Protein AF-A0ABD3D118-F1 (afdb_monomer_lite)

Radius of gyration: 95.93 Å; chains: 1; bounding box: 198×110×295 Å

Organism: NCBI:txid1961234

Structure (mmCIF, N/CA/C/O backbone):
data_AF-A0ABD3D118-F1
#
_entry.id   AF-A0ABD3D118-F1
#
loop_
_atom_site.group_PDB
_atom_site.id
_atom_site.type_symbol
_atom_site.label_atom_id
_atom_site.label_alt_id
_atom_site.label_comp_id
_atom_site.label_asym_id
_atom_site.label_entity_id
_atom_site.label_seq_id
_atom_site.pdbx_PDB_ins_code
_atom_site.Cartn_x
_atom_site.Cartn_y
_atom_site.Cartn_z
_atom_site.occupancy
_atom_site.B_iso_or_equiv
_atom_site.auth_seq_id
_atom_site.auth_comp_id
_atom_site.auth_asym_id
_atom_site.auth_atom_id
_atom_site.pdbx_PDB_model_num
ATOM 1 N N . MET A 1 1 ? 83.598 50.791 -125.933 1.00 36.94 1 MET A N 1
ATOM 2 C CA . MET A 1 1 ? 83.375 52.238 -126.166 1.00 36.94 1 MET A CA 1
ATOM 3 C C . MET A 1 1 ? 84.056 52.993 -125.031 1.00 36.94 1 MET A C 1
ATOM 5 O O . MET A 1 1 ? 83.890 52.559 -123.903 1.00 36.94 1 MET A O 1
ATOM 9 N N . LYS A 1 2 ? 84.825 54.063 -125.246 1.00 46.62 2 LYS A N 1
ATOM 10 C CA . LYS A 1 2 ? 85.173 54.746 -126.509 1.00 46.62 2 LYS A CA 1
ATOM 11 C C . LYS A 1 2 ? 86.675 54.617 -126.813 1.00 46.62 2 LYS A C 1
ATOM 13 O O . LYS A 1 2 ? 87.464 54.394 -125.906 1.00 46.62 2 LYS A O 1
ATOM 18 N N . GLY A 1 3 ? 87.015 54.760 -128.088 1.00 39.78 3 GLY A N 1
ATOM 19 C CA . GLY A 1 3 ? 88.364 54.714 -128.647 1.00 39.78 3 GLY A CA 1
ATOM 20 C C . GLY A 1 3 ? 88.217 54.699 -130.165 1.00 39.78 3 GLY A C 1
ATOM 21 O O . GLY A 1 3 ? 87.695 53.729 -130.709 1.00 39.78 3 GLY A O 1
ATOM 22 N N . LEU A 1 4 ? 88.548 55.814 -130.805 1.00 43.22 4 LEU A N 1
ATOM 23 C CA . LEU A 1 4 ? 88.497 56.064 -132.247 1.00 43.22 4 LEU A CA 1
ATOM 24 C C . LEU A 1 4 ? 89.684 56.972 -132.583 1.00 43.22 4 LEU A C 1
ATOM 26 O O . LEU A 1 4 ? 90.147 57.680 -131.690 1.00 43.22 4 LEU A O 1
ATOM 30 N N . GLU A 1 5 ? 90.106 56.949 -133.852 1.00 42.50 5 GLU A N 1
ATOM 31 C CA . GLU A 1 5 ? 91.293 57.646 -134.387 1.00 42.50 5 GLU A CA 1
ATOM 32 C C . GLU A 1 5 ? 92.629 57.061 -133.831 1.00 42.50 5 GLU A C 1
ATOM 34 O O . GLU A 1 5 ? 92.681 56.550 -132.715 1.00 42.50 5 GLU A O 1
ATOM 39 N N . ASN A 1 6 ? 93.740 56.999 -134.580 1.00 35.72 6 ASN A N 1
ATOM 40 C CA . ASN A 1 6 ? 93.997 57.488 -135.941 1.00 35.72 6 ASN A CA 1
ATOM 41 C C . ASN A 1 6 ? 95.096 56.665 -136.672 1.00 35.72 6 ASN A C 1
ATOM 43 O O . ASN A 1 6 ? 95.886 56.031 -135.986 1.00 35.72 6 ASN A O 1
ATOM 47 N N . GLU A 1 7 ? 95.148 56.756 -138.018 1.00 37.78 7 GLU A N 1
ATOM 48 C CA . GLU A 1 7 ? 96.338 56.694 -138.930 1.00 37.78 7 GLU A CA 1
ATOM 49 C C . GLU A 1 7 ? 97.411 55.557 -138.825 1.00 37.78 7 GLU A C 1
ATOM 51 O O . GLU A 1 7 ? 97.678 55.011 -137.767 1.00 37.78 7 GLU A O 1
ATOM 56 N N . SER A 1 8 ? 98.157 55.144 -139.870 1.00 36.19 8 SER A N 1
ATOM 57 C CA . SER A 1 8 ? 98.123 55.364 -141.339 1.00 36.19 8 SER A CA 1
ATOM 58 C C . SER A 1 8 ? 98.883 54.213 -142.078 1.00 36.19 8 SER A C 1
ATOM 60 O O . SER A 1 8 ? 98.931 53.099 -141.563 1.00 36.19 8 SER A O 1
ATOM 62 N N . GLY A 1 9 ? 99.406 54.425 -143.303 1.00 34.50 9 GLY A N 1
ATOM 63 C CA . GLY A 1 9 ? 100.074 53.405 -144.151 1.00 34.50 9 GLY A CA 1
ATOM 64 C C . GLY A 1 9 ? 101.493 52.984 -143.701 1.00 34.50 9 GLY A C 1
ATOM 65 O O . GLY A 1 9 ? 101.989 53.453 -142.687 1.00 34.50 9 GLY A O 1
ATOM 66 N N . GLU A 1 10 ? 102.222 52.102 -144.403 1.00 32.41 10 GLU A N 1
ATOM 67 C CA . GLU A 1 10 ? 102.103 51.656 -145.807 1.00 32.41 10 GLU A CA 1
ATOM 68 C C . GLU A 1 10 ? 102.579 50.189 -146.056 1.00 32.41 10 GLU A C 1
ATOM 70 O O . GLU A 1 10 ? 102.988 49.473 -145.150 1.00 32.41 10 GLU A O 1
ATOM 75 N N . SER A 1 11 ? 102.655 49.814 -147.347 1.00 36.66 11 SER A N 1
ATOM 76 C CA . SER A 1 11 ? 103.486 48.758 -147.967 1.00 36.66 11 SER A CA 1
ATOM 77 C C . SER A 1 11 ? 102.991 47.295 -148.061 1.00 36.66 11 SER A C 1
ATOM 79 O O . SER A 1 11 ? 103.170 46.464 -147.180 1.00 36.66 11 SER A O 1
ATOM 81 N N . LYS A 1 12 ? 102.629 46.948 -149.309 1.00 36.47 12 LYS A N 1
ATOM 82 C CA . LYS A 1 12 ? 103.132 45.774 -150.066 1.00 36.47 12 LYS A CA 1
ATOM 83 C C . LYS A 1 12 ? 102.596 44.368 -149.719 1.00 36.47 12 LYS A C 1
ATOM 85 O O . LYS A 1 12 ? 103.333 43.442 -149.410 1.00 36.47 12 LYS A O 1
ATOM 90 N N . SER A 1 13 ? 101.323 44.166 -150.059 1.00 44.31 13 SER A N 1
ATOM 91 C CA . SER A 1 13 ? 100.958 43.305 -151.209 1.00 44.31 13 SER A CA 1
ATOM 92 C C . SER A 1 13 ? 101.365 41.810 -151.237 1.00 44.31 13 SER A C 1
ATOM 94 O O . SER A 1 13 ? 101.379 41.237 -152.325 1.00 44.31 13 SER A O 1
ATOM 96 N N . HIS A 1 14 ? 101.648 41.138 -150.112 1.00 38.09 14 HIS A N 1
ATOM 97 C CA . HIS A 1 14 ? 101.844 39.670 -150.134 1.00 38.09 14 HIS A CA 1
ATOM 98 C C . HIS A 1 14 ? 101.331 38.873 -148.911 1.00 38.09 14 HIS A C 1
ATOM 100 O O . HIS A 1 14 ? 101.722 37.725 -148.730 1.00 38.09 14 HIS A O 1
ATOM 106 N N . MET A 1 15 ? 100.414 39.424 -148.099 1.00 49.09 15 MET A N 1
ATOM 107 C CA . MET A 1 15 ? 99.833 38.740 -146.919 1.00 49.09 15 MET A CA 1
ATOM 108 C C . MET A 1 15 ? 98.296 38.860 -146.848 1.00 49.09 15 MET A C 1
ATOM 110 O O . MET A 1 15 ? 97.772 39.626 -146.041 1.00 49.09 15 MET A O 1
ATOM 114 N N . TRP A 1 16 ? 97.559 38.139 -147.705 1.00 45.78 16 TRP A N 1
ATOM 115 C CA . TRP A 1 16 ? 96.080 38.218 -147.755 1.00 45.78 16 TRP A CA 1
ATOM 116 C C . TRP A 1 16 ? 95.314 36.882 -147.672 1.00 45.78 16 TRP A C 1
ATOM 118 O O . TRP A 1 16 ? 94.088 36.915 -147.627 1.00 45.78 16 TRP A O 1
ATOM 128 N N . MET A 1 17 ? 95.985 35.721 -147.585 1.00 44.22 17 MET A N 1
ATOM 129 C CA . MET A 1 17 ? 95.307 34.427 -147.344 1.00 44.22 17 MET A CA 1
ATOM 130 C C . MET A 1 17 ? 95.595 33.815 -145.964 1.00 44.22 17 MET A C 1
ATOM 132 O O . MET A 1 17 ? 94.669 33.326 -145.315 1.00 44.22 17 MET A O 1
ATOM 136 N N . ASP A 1 18 ? 96.822 33.901 -145.444 1.00 47.72 18 ASP A N 1
ATOM 137 C CA . ASP A 1 18 ? 97.145 33.314 -144.131 1.00 47.72 18 ASP A CA 1
ATOM 138 C C . ASP A 1 18 ? 96.456 34.035 -142.963 1.00 47.72 18 ASP A C 1
ATOM 140 O O . ASP A 1 18 ? 96.015 33.399 -142.005 1.00 47.72 18 ASP A O 1
ATOM 144 N N . THR A 1 19 ? 96.245 35.349 -143.082 1.00 49.75 19 THR A N 1
ATOM 145 C CA . THR A 1 19 ? 95.503 36.165 -142.108 1.00 49.75 19 THR A CA 1
ATOM 146 C C . THR A 1 19 ? 94.032 35.746 -142.002 1.00 49.75 19 THR A C 1
ATOM 148 O O . THR A 1 19 ? 93.475 35.719 -140.905 1.00 49.75 19 THR A O 1
ATOM 151 N N . GLN A 1 20 ? 93.403 35.353 -143.119 1.00 49.72 20 GLN A N 1
ATOM 152 C CA . GLN A 1 20 ? 92.047 34.793 -143.101 1.00 49.72 20 GLN A CA 1
ATOM 153 C C . GLN A 1 20 ? 92.030 33.384 -142.498 1.00 49.72 20 GLN A C 1
ATOM 155 O O . GLN A 1 20 ? 91.139 33.077 -141.709 1.00 49.72 20 GLN A O 1
ATOM 160 N N . ASN A 1 21 ? 93.029 32.544 -142.788 1.00 50.78 21 ASN A N 1
ATOM 161 C CA . ASN A 1 21 ? 93.118 31.207 -142.194 1.00 50.78 21 ASN A CA 1
ATOM 162 C C . ASN A 1 21 ? 93.379 31.233 -140.677 1.00 50.78 21 ASN A C 1
ATOM 164 O O . ASN A 1 21 ? 92.795 30.415 -139.965 1.00 50.78 21 ASN A O 1
ATOM 168 N N . MET A 1 22 ? 94.173 32.179 -140.154 1.00 54.22 22 MET A N 1
ATOM 169 C CA . MET A 1 22 ? 94.259 32.396 -138.702 1.00 54.22 22 MET A CA 1
ATOM 170 C C . MET A 1 22 ? 92.917 32.856 -138.133 1.00 54.22 22 MET A C 1
ATOM 172 O O . MET A 1 22 ? 92.401 32.201 -137.233 1.00 54.22 22 MET A O 1
ATOM 176 N N . SER A 1 23 ? 92.302 33.894 -138.711 1.00 56.47 23 SER A N 1
ATOM 177 C CA . SER A 1 23 ? 91.016 34.424 -138.237 1.00 56.47 23 SER A CA 1
ATOM 178 C C . SER A 1 23 ? 89.911 33.358 -138.215 1.00 56.47 23 SER A C 1
ATOM 180 O O . SER A 1 23 ? 89.186 33.241 -137.230 1.00 56.47 23 SER A O 1
ATOM 182 N N . ILE A 1 24 ? 89.823 32.503 -139.241 1.00 60.09 24 ILE A N 1
ATOM 183 C CA . ILE A 1 24 ? 88.881 31.373 -139.281 1.00 60.09 24 ILE A CA 1
ATOM 184 C C . ILE A 1 24 ? 89.218 30.327 -138.209 1.00 60.09 24 ILE A C 1
ATOM 186 O O . ILE A 1 24 ? 88.307 29.771 -137.599 1.00 60.09 24 ILE A O 1
ATOM 190 N N . LYS A 1 25 ? 90.499 30.049 -137.943 1.00 60.59 25 LYS A N 1
ATOM 191 C CA . LYS A 1 25 ? 90.926 29.081 -136.920 1.00 60.59 25 LYS A CA 1
ATOM 192 C C . LYS A 1 25 ? 90.675 29.599 -135.499 1.00 60.59 25 LYS A C 1
ATOM 194 O O . LYS A 1 25 ? 90.224 28.833 -134.654 1.00 60.59 25 LYS A O 1
ATOM 199 N N . GLU A 1 26 ? 90.871 30.890 -135.255 1.00 59.88 26 GLU A N 1
ATOM 200 C CA . GLU A 1 26 ? 90.545 31.571 -133.995 1.00 59.88 26 GLU A CA 1
ATOM 201 C C . GLU A 1 26 ? 89.031 31.702 -133.788 1.00 59.88 26 GLU A C 1
ATOM 203 O O . GLU A 1 26 ? 88.536 31.410 -132.700 1.00 59.88 26 GLU A O 1
ATOM 208 N N . LEU A 1 27 ? 88.261 32.029 -134.833 1.00 61.97 27 LEU A N 1
ATOM 209 C CA . LEU A 1 27 ? 86.794 31.989 -134.800 1.00 61.97 27 LEU A CA 1
ATOM 210 C C . LEU A 1 27 ? 86.276 30.573 -134.538 1.00 61.97 27 LEU A C 1
ATOM 212 O O . LEU A 1 27 ? 85.353 30.395 -133.752 1.00 61.97 27 LEU A O 1
ATOM 216 N N . LYS A 1 28 ? 86.883 29.545 -135.143 1.00 65.50 28 LYS A N 1
ATOM 217 C CA . LYS A 1 28 ? 86.492 28.143 -134.940 1.00 65.50 28 LYS A CA 1
ATOM 218 C C . LYS A 1 28 ? 86.866 27.633 -133.547 1.00 65.50 28 LYS A C 1
ATOM 220 O O . LYS A 1 28 ? 86.067 26.916 -132.950 1.00 65.50 28 LYS A O 1
ATOM 225 N N . ASN A 1 29 ? 88.015 28.043 -133.009 1.00 69.25 29 ASN A N 1
ATOM 226 C CA . ASN A 1 29 ? 88.405 27.764 -131.627 1.00 69.25 29 ASN A CA 1
ATOM 227 C C . ASN A 1 29 ? 87.496 28.493 -130.630 1.00 69.25 29 ASN A C 1
ATOM 229 O O . ASN A 1 29 ? 86.995 27.858 -129.717 1.00 69.25 29 ASN A O 1
ATOM 233 N N . THR A 1 30 ? 87.186 29.776 -130.833 1.00 67.69 30 THR A N 1
ATOM 234 C CA . THR A 1 30 ? 86.266 30.515 -129.946 1.00 67.69 30 THR A CA 1
ATOM 235 C C . THR A 1 30 ? 84.814 30.039 -130.059 1.00 67.69 30 THR A C 1
ATOM 237 O O . THR A 1 30 ? 84.099 30.056 -129.060 1.00 67.69 30 THR A O 1
ATOM 240 N N . LEU A 1 31 ? 84.374 29.521 -131.215 1.00 69.31 31 LEU A N 1
ATOM 241 C CA . LEU A 1 31 ? 83.113 28.775 -131.344 1.00 69.31 31 LEU A CA 1
ATOM 242 C C . LEU A 1 31 ? 83.154 27.428 -130.614 1.00 69.31 31 LEU A C 1
ATOM 244 O O . LEU A 1 31 ? 82.161 27.067 -129.988 1.00 69.31 31 LEU A O 1
ATOM 248 N N . LEU A 1 32 ? 84.276 26.702 -130.653 1.00 72.62 32 LEU A N 1
ATOM 249 C CA . LEU A 1 32 ? 84.467 25.456 -129.902 1.00 72.62 32 LEU A CA 1
ATOM 250 C C . LEU A 1 32 ? 84.520 25.696 -128.391 1.00 72.62 32 LEU A C 1
ATOM 252 O O . LEU A 1 32 ? 83.839 24.987 -127.660 1.00 72.62 32 LEU A O 1
ATOM 256 N N . ASP A 1 33 ? 85.233 26.719 -127.926 1.00 71.75 33 ASP A N 1
ATOM 257 C CA . ASP A 1 33 ? 85.269 27.135 -126.523 1.00 71.75 33 ASP A CA 1
ATOM 258 C C . ASP A 1 33 ? 83.908 27.664 -126.069 1.00 71.75 33 ASP A C 1
ATOM 260 O O . ASP A 1 33 ? 83.472 27.356 -124.965 1.00 71.75 33 ASP A O 1
ATOM 264 N N . SER A 1 34 ? 83.186 28.402 -126.918 1.00 73.38 34 SER A N 1
ATOM 265 C CA . SER A 1 34 ? 81.802 28.810 -126.654 1.00 73.38 34 SER A CA 1
ATOM 266 C C . SER A 1 34 ? 80.874 27.596 -126.558 1.00 73.38 34 SER A C 1
ATOM 268 O O . SER A 1 34 ? 80.099 27.493 -125.610 1.00 73.38 34 SER A O 1
ATOM 270 N N . ALA A 1 35 ? 80.986 26.622 -127.467 1.00 72.62 35 ALA A N 1
ATOM 271 C CA . ALA A 1 35 ? 80.204 25.387 -127.438 1.00 72.62 35 ALA A CA 1
ATOM 272 C C . ALA A 1 35 ? 80.542 24.510 -126.219 1.00 72.62 35 ALA A C 1
ATOM 274 O O . ALA A 1 35 ? 79.630 24.042 -125.543 1.00 72.62 35 ALA A O 1
ATOM 275 N N . LEU A 1 36 ? 81.824 24.344 -125.881 1.00 75.81 36 LEU A N 1
ATOM 276 C CA . LEU A 1 36 ? 82.288 23.639 -124.683 1.00 75.81 36 LEU A CA 1
ATOM 277 C C . LEU A 1 36 ? 81.836 24.348 -123.409 1.00 75.81 36 LEU A C 1
ATOM 279 O O . LEU A 1 36 ? 81.336 23.698 -122.498 1.00 75.81 36 LEU A O 1
ATOM 283 N N . LYS A 1 37 ? 81.942 25.677 -123.345 1.00 76.81 37 LYS A N 1
ATOM 284 C CA . LYS A 1 37 ? 81.469 26.485 -122.216 1.00 76.81 37 LYS A CA 1
ATOM 285 C C . LYS A 1 37 ? 79.951 26.408 -122.078 1.00 76.81 37 LYS A C 1
ATOM 287 O O . LYS A 1 37 ? 79.472 26.259 -120.961 1.00 76.81 37 LYS A O 1
ATOM 292 N N . ASN A 1 38 ? 79.203 26.419 -123.180 1.00 78.44 38 ASN A N 1
ATOM 293 C CA . ASN A 1 38 ? 77.751 26.229 -123.187 1.00 78.44 38 ASN A CA 1
ATOM 294 C C . ASN A 1 38 ? 77.344 24.798 -122.810 1.00 78.44 38 ASN A C 1
ATOM 296 O O . ASN A 1 38 ? 76.365 24.632 -122.093 1.00 78.44 38 ASN A O 1
ATOM 300 N N . GLU A 1 39 ? 78.095 23.770 -123.206 1.00 80.38 39 GLU A N 1
ATOM 301 C CA . GLU A 1 39 ? 77.841 22.375 -122.823 1.00 80.38 39 GLU A CA 1
ATOM 302 C C . GLU A 1 39 ? 78.237 22.094 -121.362 1.00 80.38 39 GLU A C 1
ATOM 304 O O . GLU A 1 39 ? 77.526 21.387 -120.650 1.00 80.38 39 GLU A O 1
ATOM 309 N N . VAL A 1 40 ? 79.315 22.706 -120.863 1.00 81.06 40 VAL A N 1
ATOM 310 C CA . VAL A 1 40 ? 79.682 22.704 -119.437 1.00 81.06 40 VAL A CA 1
ATOM 311 C C . VAL A 1 40 ? 78.646 23.470 -118.615 1.00 81.06 40 VAL A C 1
ATOM 313 O O . VAL A 1 40 ? 78.237 22.981 -117.565 1.00 81.06 40 VAL A O 1
ATOM 316 N N . LEU A 1 41 ? 78.162 24.623 -119.089 1.00 79.31 41 LEU A N 1
ATOM 317 C CA . LEU A 1 41 ? 77.060 25.355 -118.459 1.00 79.31 41 LEU A CA 1
ATOM 318 C C . LEU A 1 41 ? 75.760 24.545 -118.495 1.00 79.31 41 LEU A C 1
ATOM 320 O O . LEU A 1 41 ? 75.088 24.471 -117.476 1.00 79.31 41 LEU A O 1
ATOM 324 N N . ARG A 1 42 ? 75.429 23.877 -119.605 1.00 81.88 42 ARG A N 1
ATOM 325 C CA . ARG A 1 42 ? 74.254 23.001 -119.742 1.00 81.88 42 ARG A CA 1
ATOM 326 C C . ARG A 1 42 ? 74.331 21.811 -118.790 1.00 81.88 42 ARG A C 1
ATOM 328 O O . ARG A 1 42 ? 73.375 21.577 -118.058 1.00 81.88 42 ARG A O 1
ATOM 335 N N . LYS A 1 43 ? 75.462 21.101 -118.734 1.00 82.19 43 LYS A N 1
ATOM 336 C CA . LYS A 1 43 ? 75.701 20.008 -117.774 1.00 82.19 43 LYS A CA 1
ATOM 337 C C . LYS A 1 43 ? 75.643 20.500 -116.330 1.00 82.19 43 LYS A C 1
ATOM 339 O O . LYS A 1 43 ? 74.976 19.877 -115.513 1.00 82.19 43 LYS A O 1
ATOM 344 N N . ARG A 1 44 ? 76.262 21.645 -116.025 1.00 83.88 44 ARG A N 1
ATOM 345 C CA . ARG A 1 44 ? 76.190 22.281 -114.702 1.00 83.88 44 ARG A CA 1
ATOM 346 C C . ARG A 1 44 ? 74.762 22.693 -114.344 1.00 83.88 44 ARG A C 1
ATOM 348 O O . ARG A 1 44 ? 74.390 22.515 -113.195 1.00 83.88 44 ARG A O 1
ATOM 355 N N . ASN A 1 45 ? 73.972 23.176 -115.304 1.00 86.31 45 ASN A N 1
ATOM 356 C CA . ASN A 1 45 ? 72.579 23.580 -115.109 1.00 86.31 45 ASN A CA 1
ATOM 357 C C . ASN A 1 45 ? 71.654 22.369 -114.895 1.00 86.31 45 ASN A C 1
ATOM 359 O O . ASN A 1 45 ? 70.804 22.387 -114.015 1.00 86.31 45 ASN A O 1
ATOM 363 N N . VAL A 1 46 ? 71.859 21.277 -115.641 1.00 87.31 46 VAL A N 1
ATOM 364 C CA . VAL 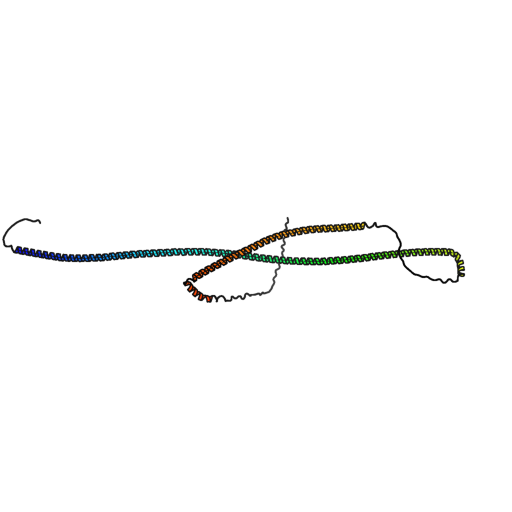A 1 46 ? 71.175 19.991 -115.403 1.00 87.31 46 VAL A CA 1
ATOM 365 C C . VAL A 1 46 ? 71.529 19.435 -114.021 1.00 87.31 46 VAL A C 1
ATOM 367 O O . VAL A 1 46 ? 70.645 18.987 -113.300 1.00 87.31 46 VAL A O 1
ATOM 370 N N . GLU A 1 47 ? 72.796 19.516 -113.616 1.00 88.94 47 GLU A N 1
ATOM 371 C CA . GLU A 1 47 ? 73.258 19.070 -112.298 1.00 88.94 47 GLU A CA 1
ATOM 372 C C . GLU A 1 47 ? 72.742 19.960 -111.151 1.00 88.94 47 GLU A C 1
ATOM 374 O O . GLU A 1 47 ? 72.369 19.444 -110.097 1.00 88.94 47 GLU A O 1
ATOM 379 N N . THR A 1 48 ? 72.647 21.284 -111.336 1.00 89.19 48 THR A N 1
ATOM 380 C CA . THR A 1 48 ? 71.989 22.162 -110.354 1.00 89.19 48 THR A CA 1
ATOM 381 C C . THR A 1 48 ? 70.489 21.925 -110.302 1.00 89.19 48 THR A C 1
ATOM 383 O O . THR A 1 48 ? 69.953 21.874 -109.203 1.00 89.19 48 THR A O 1
ATOM 386 N N . ASN A 1 49 ? 69.816 21.701 -111.433 1.00 88.81 49 ASN A N 1
ATOM 387 C CA . ASN A 1 49 ? 68.385 21.390 -111.451 1.00 88.81 49 ASN A CA 1
ATOM 388 C C . ASN A 1 49 ? 68.104 20.049 -110.763 1.00 88.81 49 ASN A C 1
ATOM 390 O O . ASN A 1 49 ? 67.243 19.990 -109.894 1.00 88.81 49 ASN A O 1
ATOM 394 N N . ARG A 1 50 ? 68.904 19.010 -111.036 1.00 90.75 50 ARG A N 1
ATOM 395 C CA . ARG A 1 50 ? 68.842 17.719 -110.331 1.00 90.75 50 ARG A CA 1
ATOM 396 C C . ARG A 1 50 ? 69.019 17.885 -108.818 1.00 90.75 50 ARG A C 1
ATOM 398 O O . ARG A 1 50 ? 68.292 17.264 -108.046 1.00 90.75 50 ARG A O 1
ATOM 405 N N . LYS A 1 51 ? 69.954 18.739 -108.388 1.00 92.69 51 LYS A N 1
ATOM 406 C CA . LYS A 1 51 ? 70.167 19.074 -106.969 1.00 92.69 51 LYS A CA 1
ATOM 407 C C . LYS A 1 51 ? 69.024 19.892 -106.370 1.00 92.69 51 LYS A C 1
ATOM 409 O O . LYS A 1 51 ? 68.670 19.646 -105.224 1.00 92.69 51 LYS A O 1
ATOM 414 N N . VAL A 1 52 ? 68.413 20.804 -107.124 1.00 92.88 52 VAL A N 1
ATOM 415 C CA . VAL A 1 52 ? 67.199 21.524 -106.709 1.00 92.88 52 VAL A CA 1
ATOM 416 C C . VAL A 1 52 ? 66.035 20.546 -106.553 1.00 92.88 52 VAL A C 1
ATOM 418 O O . VAL A 1 52 ? 65.424 20.529 -105.497 1.00 92.88 52 VAL A O 1
ATOM 421 N N . GLU A 1 53 ? 65.786 19.651 -107.512 1.00 92.75 53 GLU A N 1
ATOM 422 C CA . GLU A 1 53 ? 64.758 18.601 -107.413 1.00 92.75 53 GLU A CA 1
ATOM 423 C C . GLU A 1 53 ? 64.997 17.628 -106.247 1.00 92.75 53 GLU A C 1
ATOM 425 O O . GLU A 1 53 ? 64.049 17.113 -105.652 1.00 92.75 53 GLU A O 1
ATOM 430 N N . GLU A 1 54 ? 66.255 17.314 -105.929 1.00 94.12 54 GLU A N 1
ATOM 431 C CA . GLU A 1 54 ? 66.615 16.496 -104.767 1.00 94.12 54 GLU A CA 1
ATOM 432 C C . GLU A 1 54 ? 66.382 17.252 -103.449 1.00 94.12 54 GLU A C 1
ATOM 434 O O . GLU A 1 54 ? 65.817 16.689 -102.512 1.00 94.12 54 GLU A O 1
ATOM 439 N N . LEU A 1 55 ? 66.754 18.535 -103.384 1.00 93.81 55 LEU A N 1
ATOM 440 C CA . LEU A 1 55 ? 66.503 19.395 -102.226 1.00 93.81 55 LEU A CA 1
ATOM 441 C C . LEU A 1 55 ? 65.007 19.662 -102.027 1.00 93.81 55 LEU A C 1
ATOM 443 O O . LEU A 1 55 ? 64.540 19.561 -100.901 1.00 93.81 55 LEU A O 1
ATOM 447 N N . SER A 1 56 ? 64.231 19.908 -103.084 1.00 94.31 56 SER A N 1
ATOM 448 C CA . SER A 1 56 ? 62.771 20.053 -103.013 1.00 94.31 56 SER A CA 1
ATOM 449 C C . SER A 1 56 ? 62.094 18.778 -102.510 1.00 94.31 56 SER A C 1
ATOM 451 O O . SER A 1 56 ? 61.198 18.862 -101.676 1.00 94.31 56 SER A O 1
ATOM 453 N N . ARG A 1 57 ? 62.552 17.590 -102.936 1.00 94.69 57 ARG A N 1
ATOM 454 C CA . ARG A 1 57 ? 62.064 16.313 -102.384 1.00 94.69 57 ARG A CA 1
ATOM 455 C C . ARG A 1 57 ? 62.431 16.135 -100.911 1.00 94.69 57 ARG A C 1
ATOM 457 O O . ARG A 1 57 ? 61.585 15.697 -100.141 1.00 94.69 57 ARG A O 1
ATOM 464 N N . LYS A 1 58 ? 63.645 16.518 -100.502 1.00 95.62 58 LYS A N 1
ATOM 465 C CA . LYS A 1 58 ? 64.063 16.507 -99.087 1.00 95.62 58 LYS A CA 1
ATOM 466 C C . LYS A 1 58 ? 63.258 17.495 -98.238 1.00 95.62 58 LYS A C 1
ATOM 468 O O . LYS A 1 58 ? 62.835 17.130 -97.152 1.00 95.62 58 LYS A O 1
ATOM 473 N N . ILE A 1 59 ? 62.983 18.698 -98.744 1.00 94.81 59 ILE A N 1
ATOM 474 C CA . ILE A 1 59 ? 62.117 19.687 -98.082 1.00 94.81 59 ILE A CA 1
ATOM 475 C C . ILE A 1 59 ? 60.696 19.130 -97.931 1.00 94.81 59 ILE A C 1
ATOM 477 O O . ILE A 1 59 ? 60.168 19.155 -96.827 1.00 94.81 59 ILE A O 1
ATOM 481 N N . SER A 1 60 ? 60.111 18.552 -98.988 1.00 94.38 60 SER A N 1
ATOM 482 C CA . SER A 1 60 ? 58.779 17.926 -98.925 1.00 94.38 60 SER A CA 1
ATOM 483 C C . SER A 1 60 ? 58.721 16.790 -97.899 1.00 94.38 60 SER A C 1
ATOM 485 O O . SER A 1 60 ? 57.784 16.733 -97.108 1.00 94.38 60 SER A O 1
ATOM 487 N N . ALA A 1 61 ? 59.743 15.928 -97.858 1.00 94.75 61 ALA A N 1
ATOM 488 C CA . ALA A 1 61 ? 59.839 14.856 -96.869 1.00 94.75 61 ALA A CA 1
ATOM 489 C C . ALA A 1 61 ? 59.950 15.413 -95.439 1.00 94.75 61 ALA A C 1
ATOM 491 O O . ALA A 1 61 ? 59.182 15.012 -94.572 1.00 94.75 61 ALA A O 1
ATOM 492 N N . CYS A 1 62 ? 60.818 16.400 -95.195 1.00 94.75 62 CYS A N 1
ATOM 493 C CA . CYS A 1 62 ? 60.937 17.034 -93.880 1.00 94.75 62 CYS A CA 1
ATOM 494 C C . CYS A 1 62 ? 59.682 17.831 -93.476 1.00 94.75 62 CYS A C 1
ATOM 496 O O . CYS A 1 62 ? 59.396 17.965 -92.289 1.00 94.75 62 CYS A O 1
ATOM 498 N N . GLU A 1 63 ? 58.900 18.347 -94.428 1.00 95.75 63 GLU A N 1
ATOM 499 C CA . GLU A 1 63 ? 57.582 18.917 -94.145 1.00 95.75 63 GLU A CA 1
ATOM 500 C C . GLU A 1 63 ? 56.551 17.853 -93.746 1.00 95.75 63 GLU A C 1
ATOM 502 O O . GLU A 1 63 ? 55.706 18.126 -92.896 1.00 95.75 63 GLU A O 1
ATOM 507 N N . GLU A 1 64 ? 56.584 16.664 -94.349 1.00 95.38 64 GLU A N 1
ATOM 508 C CA . GLU A 1 64 ? 55.724 15.530 -93.984 1.00 95.38 64 GLU A CA 1
ATOM 509 C C . GLU A 1 64 ? 56.121 14.937 -92.624 1.00 95.38 64 GLU A C 1
ATOM 511 O O . GLU A 1 64 ? 55.257 14.758 -91.764 1.00 95.38 64 GLU A O 1
ATOM 516 N N . GLU A 1 65 ? 57.420 14.748 -92.374 1.00 95.12 65 GLU A N 1
ATOM 517 C CA . GLU A 1 65 ? 57.973 14.393 -91.060 1.00 95.12 65 GLU A CA 1
ATOM 518 C C . GLU A 1 65 ? 57.574 15.422 -89.996 1.00 95.12 65 GLU A C 1
ATOM 520 O O . GLU A 1 65 ? 57.126 15.044 -88.914 1.00 95.12 65 GLU A O 1
ATOM 525 N N . LYS A 1 66 ? 57.655 16.725 -90.309 1.00 96.25 66 LYS A N 1
ATOM 526 C CA . LYS A 1 66 ? 57.193 17.783 -89.403 1.00 96.25 66 LYS A CA 1
ATOM 527 C C . LYS A 1 66 ? 55.688 17.688 -89.141 1.00 96.25 66 LYS A C 1
ATOM 529 O O . LYS A 1 66 ? 55.294 17.719 -87.983 1.00 96.25 66 LYS A O 1
ATOM 534 N N . LYS A 1 67 ? 54.848 17.539 -90.174 1.00 95.81 67 LYS A N 1
ATOM 535 C CA . LYS A 1 67 ? 53.385 17.387 -90.016 1.00 95.81 67 LYS A CA 1
ATOM 536 C C . LYS A 1 67 ? 53.044 16.171 -89.142 1.00 95.81 67 LYS A C 1
ATOM 538 O O . LYS A 1 67 ? 52.143 16.254 -88.311 1.00 95.81 67 LYS A O 1
ATOM 543 N N . MET A 1 68 ? 53.790 15.070 -89.276 1.00 96.31 68 MET A N 1
ATOM 544 C CA . MET A 1 68 ? 53.656 13.895 -88.410 1.00 96.31 68 MET A CA 1
ATOM 545 C C . MET A 1 68 ? 54.120 14.174 -86.972 1.00 96.31 68 MET A C 1
ATOM 547 O O . MET A 1 68 ? 53.427 13.790 -86.033 1.00 96.31 68 MET A O 1
ATOM 551 N N . ALA A 1 69 ? 55.246 14.863 -86.778 1.00 95.81 69 ALA A N 1
ATOM 552 C CA . ALA A 1 69 ? 55.747 15.233 -85.455 1.00 95.81 69 ALA A CA 1
ATOM 553 C C . ALA A 1 69 ? 54.801 16.203 -84.722 1.00 95.81 69 ALA A C 1
ATOM 555 O O . ALA A 1 69 ? 54.489 15.973 -83.556 1.00 95.81 69 ALA A O 1
ATOM 556 N N . ASP A 1 70 ? 54.289 17.228 -85.409 1.00 95.62 70 ASP A N 1
ATOM 557 C CA . ASP A 1 70 ? 53.290 18.167 -84.883 1.00 95.62 70 ASP A CA 1
ATOM 558 C C . ASP A 1 70 ? 52.000 17.416 -84.476 1.00 95.62 70 ASP A C 1
ATOM 560 O O . ASP A 1 70 ? 51.474 17.637 -83.383 1.00 95.62 70 ASP A O 1
ATOM 564 N N . TRP A 1 71 ? 51.537 16.451 -85.285 1.00 97.69 71 TRP A N 1
ATOM 565 C CA . TRP A 1 71 ? 50.385 15.596 -84.954 1.00 97.69 71 TRP A CA 1
ATOM 566 C C . TRP A 1 71 ? 50.633 14.685 -83.738 1.00 97.69 71 TRP A C 1
ATOM 568 O O . TRP A 1 71 ? 49.773 14.588 -82.861 1.00 97.69 71 TRP A O 1
ATOM 578 N N . ILE A 1 72 ? 51.813 14.057 -83.636 1.00 96.38 72 ILE A N 1
ATOM 579 C CA . ILE A 1 72 ? 52.209 13.259 -82.460 1.00 96.38 72 ILE A CA 1
ATOM 580 C C . ILE A 1 72 ? 52.242 14.144 -81.208 1.00 96.38 72 ILE A C 1
ATOM 582 O O . ILE A 1 72 ? 51.743 13.745 -80.157 1.00 96.38 72 ILE A O 1
ATOM 586 N N . ILE A 1 73 ? 52.791 15.356 -81.315 1.00 96.75 73 ILE A N 1
ATOM 587 C CA . ILE A 1 73 ? 52.839 16.334 -80.225 1.00 96.75 73 ILE A CA 1
ATOM 588 C C . ILE A 1 73 ? 51.422 16.708 -79.764 1.00 96.75 73 ILE A C 1
ATOM 590 O O . ILE A 1 73 ? 51.183 16.775 -78.558 1.00 96.75 73 ILE A O 1
ATOM 594 N N . ASP A 1 74 ? 50.472 16.912 -80.677 1.00 96.69 74 ASP A N 1
ATOM 595 C CA . ASP A 1 74 ? 49.093 17.270 -80.326 1.00 96.69 74 ASP A CA 1
ATOM 596 C C . ASP A 1 74 ? 48.275 16.095 -79.757 1.00 96.69 74 ASP A C 1
ATOM 598 O O . ASP A 1 74 ? 47.529 16.292 -78.793 1.00 96.69 74 ASP A O 1
ATOM 602 N N . ASP A 1 75 ? 48.472 14.858 -80.229 1.00 96.44 75 ASP A N 1
ATOM 603 C CA . ASP A 1 75 ? 47.922 13.661 -79.569 1.00 96.44 75 ASP A CA 1
ATOM 604 C C . ASP A 1 75 ? 48.535 13.462 -78.169 1.00 96.44 75 ASP A C 1
ATOM 606 O O . ASP A 1 75 ? 47.813 13.221 -77.198 1.00 96.44 75 ASP A O 1
ATOM 610 N N . MET A 1 76 ? 49.848 13.664 -78.005 1.00 96.12 76 MET A N 1
ATOM 611 C CA . MET A 1 76 ? 50.502 13.626 -76.691 1.00 96.12 76 MET A CA 1
ATOM 612 C C . MET A 1 76 ? 49.972 14.713 -75.742 1.00 96.12 76 MET A C 1
ATOM 614 O O . MET A 1 76 ? 49.702 14.406 -74.578 1.00 96.12 76 MET A O 1
ATOM 618 N N . LYS A 1 77 ? 49.742 15.949 -76.217 1.00 96.06 77 LYS A N 1
ATOM 619 C CA . LYS A 1 77 ? 49.056 17.001 -75.440 1.00 96.06 77 LYS A CA 1
ATOM 620 C C . LYS A 1 77 ? 47.649 16.555 -75.043 1.00 96.06 77 LYS A C 1
ATOM 622 O O . LYS A 1 77 ? 47.297 16.646 -73.871 1.00 96.06 77 LYS A O 1
ATOM 627 N N . HIS A 1 78 ? 46.861 16.034 -75.984 1.00 96.00 78 HIS A N 1
ATOM 628 C CA . HIS A 1 78 ? 45.478 15.620 -75.745 1.00 96.00 78 HIS A CA 1
ATOM 629 C C . HIS A 1 78 ? 45.372 14.462 -74.735 1.00 96.00 78 HIS A C 1
ATOM 631 O O . HIS A 1 78 ? 44.522 14.492 -73.840 1.00 96.00 78 HIS A O 1
ATOM 637 N N . ARG A 1 79 ? 46.270 13.470 -74.814 1.00 95.62 79 ARG A N 1
ATOM 638 C CA . ARG A 1 79 ? 46.421 12.410 -73.801 1.00 95.62 79 ARG A CA 1
ATOM 639 C C . ARG A 1 79 ? 46.874 12.976 -72.455 1.00 95.62 79 ARG A C 1
ATOM 641 O O . ARG A 1 79 ? 46.337 12.576 -71.426 1.00 95.62 79 ARG A O 1
ATOM 648 N N . GLY A 1 80 ? 47.791 13.944 -72.456 1.00 96.06 80 GLY A N 1
ATOM 649 C CA . GLY A 1 80 ? 48.192 14.697 -71.267 1.00 96.06 80 GLY A CA 1
ATOM 650 C C . GLY A 1 80 ? 47.002 15.366 -70.573 1.00 96.06 80 GLY A C 1
ATOM 651 O O . GLY A 1 80 ? 46.775 15.126 -69.391 1.00 96.06 80 GLY A O 1
ATOM 652 N N . SER A 1 81 ? 46.183 16.120 -71.311 1.00 96.69 81 SER A N 1
ATOM 653 C CA . SER A 1 81 ? 44.965 16.755 -70.788 1.00 96.69 81 SER A CA 1
ATOM 654 C C . SER A 1 81 ? 43.951 15.740 -70.250 1.00 96.69 81 SER A C 1
ATOM 656 O O . SER A 1 81 ? 43.401 15.952 -69.173 1.00 96.69 81 SER A O 1
ATOM 658 N N . LYS A 1 82 ? 43.738 14.609 -70.942 1.00 97.00 82 LYS A N 1
ATOM 659 C CA . LYS A 1 82 ? 42.885 13.513 -70.442 1.00 97.00 82 LYS A CA 1
ATOM 660 C C . LYS A 1 82 ? 43.401 12.935 -69.123 1.00 97.00 82 LYS A C 1
ATOM 662 O O . LYS A 1 82 ? 42.613 12.731 -68.205 1.00 97.00 82 LYS A O 1
ATOM 667 N N . ASN A 1 83 ? 44.712 12.725 -69.003 1.00 96.81 83 ASN A N 1
ATOM 668 C CA . ASN A 1 83 ? 45.329 12.231 -67.773 1.00 96.81 83 ASN A CA 1
ATOM 669 C C . ASN A 1 83 ? 45.236 13.251 -66.625 1.00 96.81 83 ASN A C 1
ATOM 671 O O . ASN A 1 83 ? 45.035 12.849 -65.482 1.00 96.81 83 ASN A O 1
ATOM 675 N N . VAL A 1 84 ? 45.338 14.557 -66.906 1.00 96.75 84 VAL A N 1
ATOM 676 C CA . VAL A 1 84 ? 45.123 15.615 -65.900 1.00 96.75 84 VAL A CA 1
ATOM 677 C C . VAL A 1 84 ? 43.684 15.585 -65.382 1.00 96.75 84 VAL A C 1
ATOM 679 O O . VAL A 1 84 ? 43.499 15.478 -64.173 1.00 96.75 84 VAL A O 1
ATOM 682 N N . LEU A 1 85 ? 42.685 15.579 -66.273 1.00 96.94 85 LEU A N 1
ATOM 683 C CA . LEU A 1 85 ? 41.267 15.507 -65.892 1.00 96.94 85 LEU A CA 1
ATOM 684 C C . LEU A 1 85 ? 40.958 14.240 -65.078 1.00 96.94 85 LEU A C 1
ATOM 686 O O . LEU A 1 85 ? 40.349 14.325 -64.016 1.00 96.94 85 LEU A O 1
ATOM 690 N N . TYR A 1 86 ? 41.461 13.079 -65.507 1.00 97.25 86 TYR A N 1
ATOM 691 C CA . TYR A 1 86 ? 41.317 11.821 -64.767 1.00 97.25 86 TYR A CA 1
ATOM 692 C C . TYR A 1 86 ? 41.930 11.891 -63.356 1.00 97.25 86 TYR A C 1
ATOM 694 O O . TYR A 1 86 ? 41.318 11.449 -62.383 1.00 97.25 86 TYR A O 1
ATOM 702 N N . MET A 1 87 ? 43.113 12.498 -63.210 1.00 97.81 87 MET A N 1
ATOM 703 C CA . MET A 1 87 ? 43.739 12.704 -61.899 1.00 97.81 87 MET A CA 1
ATOM 704 C C . MET A 1 87 ? 43.000 13.739 -61.036 1.00 97.81 87 MET A C 1
ATOM 706 O O . MET A 1 87 ? 43.059 13.656 -59.810 1.00 97.81 87 MET A O 1
ATOM 710 N N . GLU A 1 88 ? 42.299 14.703 -61.631 1.00 97.31 88 GLU A N 1
ATOM 711 C CA . GLU A 1 88 ? 41.435 15.649 -60.914 1.00 97.31 88 GLU A CA 1
ATOM 712 C C . GLU A 1 88 ? 40.123 15.007 -60.455 1.00 97.31 88 GLU A C 1
ATOM 714 O O . GLU A 1 88 ? 39.721 15.213 -59.309 1.00 97.31 88 GLU A O 1
ATOM 719 N N . ASP A 1 89 ? 39.508 14.158 -61.278 1.00 97.75 89 ASP A N 1
ATOM 720 C CA . ASP A 1 89 ? 38.330 13.377 -60.896 1.00 97.75 89 ASP A CA 1
ATOM 721 C C . ASP A 1 89 ? 38.660 12.367 -59.782 1.00 97.75 89 ASP A C 1
ATOM 723 O O . ASP A 1 89 ? 37.922 12.287 -58.800 1.00 97.75 89 ASP A O 1
ATOM 727 N N . LEU A 1 90 ? 39.811 11.681 -59.844 1.00 97.69 90 LEU A N 1
ATOM 728 C CA . LEU A 1 90 ? 40.294 10.825 -58.747 1.00 97.69 90 LEU A CA 1
ATOM 729 C C . LEU A 1 90 ? 40.545 11.612 -57.448 1.00 97.69 90 LEU A C 1
ATOM 731 O O . LEU A 1 90 ? 40.220 11.131 -56.360 1.00 97.69 90 LEU A O 1
ATOM 735 N N . ARG A 1 91 ? 41.098 12.832 -57.530 1.00 98.00 91 ARG A N 1
ATOM 736 C CA . ARG A 1 91 ? 41.244 13.717 -56.356 1.00 98.00 91 ARG A CA 1
ATOM 737 C C . ARG A 1 91 ? 39.883 14.119 -55.790 1.00 98.00 91 ARG A C 1
ATOM 739 O O . ARG A 1 91 ? 39.734 14.127 -54.570 1.00 98.00 91 ARG A O 1
ATOM 746 N N . ARG A 1 92 ? 38.899 14.418 -56.649 1.00 97.62 92 ARG A N 1
ATOM 747 C CA . ARG A 1 92 ? 37.532 14.769 -56.234 1.00 97.62 92 ARG A CA 1
ATOM 748 C C . ARG A 1 92 ? 36.858 13.598 -55.520 1.00 97.62 92 ARG A C 1
ATOM 750 O O . ARG A 1 92 ? 36.424 13.772 -54.388 1.00 97.62 92 ARG A O 1
ATOM 757 N N . GLN A 1 93 ? 36.890 12.401 -56.107 1.00 97.00 93 GLN A N 1
ATOM 758 C CA . GLN A 1 93 ? 36.355 11.176 -55.497 1.00 97.00 93 GLN A CA 1
ATOM 759 C C . GLN A 1 93 ? 37.009 10.863 -54.143 1.00 97.00 93 GLN A C 1
ATOM 761 O O . GLN A 1 93 ? 36.317 10.534 -53.183 1.00 97.00 93 GLN A O 1
ATOM 766 N N . ASN A 1 94 ? 38.334 11.011 -54.024 1.00 97.94 94 ASN A N 1
ATOM 767 C CA . ASN A 1 94 ? 39.038 10.797 -52.757 1.00 97.94 94 ASN A CA 1
ATOM 768 C C . ASN A 1 94 ? 38.660 11.852 -51.693 1.00 97.94 94 ASN A C 1
ATOM 770 O O . ASN A 1 94 ? 38.496 11.524 -50.517 1.00 97.94 94 ASN A O 1
ATOM 774 N N . TRP A 1 95 ? 38.462 13.114 -52.091 1.00 98.25 95 TRP A N 1
ATOM 775 C CA . TRP A 1 95 ? 37.976 14.171 -51.197 1.00 98.25 95 TRP A CA 1
ATOM 776 C C . TRP A 1 95 ? 36.524 13.933 -50.748 1.00 98.25 95 TRP A C 1
ATOM 778 O O . TRP A 1 95 ? 36.225 14.060 -49.561 1.00 98.25 95 TRP A O 1
ATOM 788 N N . GLU A 1 96 ? 35.642 13.517 -51.658 1.00 97.88 96 GLU A N 1
ATOM 789 C CA . GLU A 1 96 ? 34.249 13.150 -51.368 1.00 97.88 96 GLU A CA 1
ATOM 790 C C . GLU A 1 96 ? 34.169 11.938 -50.425 1.00 97.88 96 GLU A C 1
ATOM 792 O O . GLU A 1 96 ? 33.452 11.982 -49.423 1.00 97.88 96 GLU A O 1
ATOM 797 N N . ALA A 1 97 ? 34.971 10.895 -50.666 1.00 97.00 97 ALA A N 1
ATOM 798 C CA . ALA A 1 97 ? 35.082 9.734 -49.782 1.00 97.00 97 ALA A CA 1
ATOM 799 C C . ALA A 1 97 ? 35.632 10.110 -48.394 1.00 97.00 97 ALA A C 1
ATOM 801 O O . ALA A 1 97 ? 35.068 9.714 -47.373 1.00 97.00 97 ALA A O 1
ATOM 802 N N . SER A 1 98 ? 36.685 10.934 -48.339 1.00 97.75 98 SER A N 1
ATOM 803 C CA . SER A 1 98 ? 37.259 11.442 -47.083 1.00 97.75 98 SER A CA 1
ATOM 804 C C . SER A 1 98 ? 36.242 12.256 -46.279 1.00 97.75 98 SER A C 1
ATOM 806 O O . SER A 1 98 ? 36.129 12.090 -45.064 1.00 97.75 98 SER A O 1
ATOM 808 N N . ARG A 1 99 ? 35.452 13.097 -46.957 1.00 97.56 99 ARG A N 1
ATOM 809 C CA . ARG A 1 99 ? 34.352 13.855 -46.355 1.00 97.56 99 ARG A CA 1
ATOM 810 C C . ARG A 1 99 ? 33.239 12.940 -45.843 1.00 97.56 99 ARG A C 1
ATOM 812 O O . ARG A 1 99 ? 32.771 13.137 -44.727 1.00 97.56 99 ARG A O 1
ATOM 819 N N . SER A 1 100 ? 32.842 11.933 -46.618 1.00 97.50 100 SER A N 1
ATOM 820 C CA . SER A 1 100 ? 31.812 10.964 -46.223 1.00 97.50 100 SER A CA 1
ATOM 821 C C . SER A 1 100 ? 32.220 10.173 -44.972 1.00 97.50 100 SER A C 1
ATOM 823 O O . SER A 1 100 ? 31.430 10.043 -44.037 1.00 97.50 100 SER A O 1
ATOM 825 N N . LEU A 1 101 ? 33.483 9.734 -44.893 1.00 97.88 101 LEU A N 1
ATOM 826 C CA . LEU A 1 101 ? 34.048 9.074 -43.709 1.00 97.88 101 LEU A CA 1
ATOM 827 C C . LEU A 1 101 ? 34.068 9.988 -42.475 1.00 97.88 101 LEU A C 1
ATOM 829 O O . LEU A 1 101 ? 33.794 9.532 -41.366 1.00 97.88 101 LEU A O 1
ATOM 833 N N . GLU A 1 102 ? 34.365 11.274 -42.649 1.00 98.12 102 GLU A N 1
ATOM 834 C CA . GLU A 1 102 ? 34.344 12.266 -41.569 1.00 98.12 102 GLU A CA 1
ATOM 835 C C . GLU A 1 102 ? 32.912 12.574 -41.088 1.00 98.12 102 GLU A C 1
ATOM 837 O O . GLU A 1 102 ? 32.650 12.621 -39.885 1.00 98.12 102 GLU A O 1
ATOM 842 N N . GLU A 1 103 ? 31.946 12.694 -42.001 1.00 97.31 103 GLU A N 1
ATOM 843 C CA . GLU A 1 103 ? 30.526 12.819 -41.651 1.00 97.31 103 GLU A CA 1
ATOM 844 C C . GLU A 1 103 ? 29.997 11.549 -40.950 1.00 97.31 103 GLU A C 1
ATOM 846 O O . GLU A 1 103 ? 29.219 11.653 -39.999 1.00 97.31 103 GLU A O 1
ATOM 851 N N . PHE A 1 104 ? 30.461 10.356 -41.339 1.00 97.75 104 PHE A N 1
ATOM 852 C CA . PHE A 1 104 ? 30.137 9.089 -40.673 1.00 97.75 104 PHE A CA 1
ATOM 853 C C . PHE A 1 104 ? 30.729 8.997 -39.255 1.00 97.75 104 PHE A C 1
ATOM 855 O O . PHE A 1 104 ? 30.010 8.652 -38.316 1.00 97.75 104 PHE A O 1
ATOM 862 N N . ARG A 1 105 ? 31.995 9.396 -39.059 1.00 98.19 105 ARG A N 1
ATOM 863 C CA . ARG A 1 105 ? 32.632 9.482 -37.728 1.00 98.19 105 ARG A CA 1
ATOM 864 C C . ARG A 1 105 ? 31.856 10.381 -36.768 1.00 98.19 105 ARG A C 1
ATOM 866 O O . ARG A 1 105 ? 31.655 10.008 -35.615 1.00 98.19 105 ARG A O 1
ATOM 873 N N . ARG A 1 106 ? 31.362 11.530 -37.241 1.00 97.56 106 ARG A N 1
ATOM 874 C CA . ARG A 1 106 ? 30.536 12.446 -36.431 1.00 97.56 106 ARG A CA 1
ATOM 875 C C . ARG A 1 106 ? 29.198 11.828 -36.027 1.00 97.56 106 ARG A C 1
ATOM 877 O O . ARG A 1 106 ? 28.759 12.039 -34.899 1.00 97.56 106 ARG A O 1
ATOM 884 N N . ARG A 1 107 ? 28.571 11.032 -36.904 1.00 97.44 107 ARG A N 1
ATOM 885 C CA . ARG A 1 107 ? 27.344 10.281 -36.571 1.00 97.44 107 ARG A CA 1
ATOM 886 C C . ARG A 1 107 ? 27.608 9.220 -35.500 1.00 97.44 107 ARG A C 1
ATOM 888 O O . ARG A 1 107 ? 26.837 9.148 -34.549 1.00 97.44 107 ARG A O 1
ATOM 895 N N . ILE A 1 108 ? 28.711 8.469 -35.606 1.00 97.50 108 ILE A N 1
ATOM 896 C CA . ILE A 1 108 ? 29.138 7.516 -34.563 1.00 97.50 108 ILE A CA 1
ATOM 897 C C . ILE A 1 108 ? 29.349 8.240 -33.231 1.00 97.50 108 ILE A C 1
ATOM 899 O O . ILE A 1 108 ? 28.736 7.855 -32.241 1.00 97.50 108 ILE A O 1
ATOM 903 N N . TRP A 1 109 ? 30.136 9.322 -33.208 1.00 98.12 109 TRP A N 1
ATOM 904 C CA . TRP A 1 109 ? 30.403 10.078 -31.980 1.00 98.12 109 TRP A CA 1
ATOM 905 C C . TRP A 1 109 ? 29.112 10.598 -31.336 1.00 98.12 109 TRP A C 1
ATOM 907 O O . TRP A 1 109 ? 28.892 10.405 -30.143 1.00 98.12 109 TRP A O 1
ATOM 917 N N . SER A 1 110 ? 28.222 11.206 -32.129 1.00 97.38 110 SER A N 1
ATOM 918 C CA . SER A 1 110 ? 26.928 11.700 -31.644 1.00 97.38 110 SER A CA 1
ATOM 919 C C . SER A 1 110 ? 26.055 10.579 -31.071 1.00 97.38 110 SER A C 1
ATOM 921 O O . SER A 1 110 ? 25.401 10.782 -30.049 1.00 97.38 110 SER A O 1
ATOM 923 N N . SER A 1 111 ? 26.053 9.399 -31.701 1.00 96.56 111 SER A N 1
ATOM 924 C CA . SER A 1 111 ? 25.310 8.227 -31.228 1.00 96.56 111 SER A CA 1
ATOM 925 C C . SER A 1 111 ? 25.919 7.632 -29.955 1.00 96.56 111 SER A C 1
ATOM 927 O O . SER A 1 111 ? 25.180 7.250 -29.052 1.00 96.56 111 SER A O 1
ATOM 929 N N . GLU A 1 112 ? 27.248 7.564 -29.847 1.00 97.69 112 GLU A N 1
ATOM 930 C CA . GLU A 1 112 ? 27.935 7.144 -28.623 1.00 97.69 112 GLU A CA 1
ATOM 931 C C . GLU A 1 112 ? 27.655 8.094 -27.457 1.00 97.69 112 GLU A C 1
ATOM 933 O O . GLU A 1 112 ? 27.450 7.648 -26.329 1.00 97.69 112 GLU A O 1
ATOM 938 N N . GLU A 1 113 ? 27.671 9.404 -27.703 1.00 97.81 113 GLU A N 1
ATOM 939 C CA . GLU A 1 113 ? 27.421 10.400 -26.665 1.00 97.81 113 GLU A CA 1
ATOM 940 C C . GLU A 1 113 ? 25.957 10.368 -26.207 1.00 97.81 113 GLU A C 1
ATOM 942 O O . GLU A 1 113 ? 25.685 10.444 -25.010 1.00 97.81 113 GLU A O 1
ATOM 947 N N . GLU A 1 114 ? 25.008 10.161 -27.124 1.00 97.12 114 GLU A N 1
ATOM 948 C CA . GLU A 1 114 ? 23.608 9.925 -26.767 1.00 97.12 114 GLU A CA 1
ATOM 949 C C . GLU A 1 114 ? 23.424 8.627 -25.964 1.00 97.12 114 GLU A C 1
ATOM 951 O O . GLU A 1 114 ? 22.746 8.640 -24.936 1.00 97.12 114 GLU A O 1
ATOM 956 N N . MET A 1 115 ? 24.079 7.529 -26.355 1.00 95.81 115 MET A N 1
ATOM 957 C CA . MET A 1 115 ? 24.065 6.277 -25.586 1.00 95.81 115 MET A CA 1
ATOM 958 C C . MET A 1 115 ? 24.616 6.472 -24.166 1.00 95.81 115 MET A C 1
ATOM 960 O O . MET A 1 115 ? 23.983 6.030 -23.211 1.00 95.81 115 MET A O 1
ATOM 964 N N . LYS A 1 116 ? 25.723 7.210 -24.001 1.00 97.62 116 LYS A N 1
ATOM 965 C CA . LYS A 1 116 ? 26.314 7.539 -22.687 1.00 97.62 116 LYS A CA 1
ATOM 966 C C . LYS A 1 116 ? 25.388 8.419 -21.827 1.00 97.62 116 LYS A C 1
ATOM 968 O O . LYS A 1 116 ? 25.355 8.260 -20.604 1.00 97.62 116 LYS A O 1
ATOM 973 N N . ARG A 1 117 ? 24.593 9.312 -22.437 1.00 97.06 117 ARG A N 1
ATOM 974 C CA . ARG A 1 117 ? 23.542 10.082 -21.736 1.00 97.06 117 ARG A CA 1
ATOM 975 C C . ARG A 1 117 ? 22.405 9.167 -21.263 1.00 97.06 117 ARG A C 1
ATOM 977 O O . ARG A 1 117 ? 22.117 9.158 -20.068 1.00 97.06 117 ARG A O 1
ATOM 984 N N . ARG A 1 118 ? 21.849 8.334 -22.153 1.00 95.75 118 ARG A N 1
ATOM 985 C CA . ARG A 1 118 ? 20.788 7.357 -21.826 1.00 95.75 118 ARG A CA 1
ATOM 986 C C . ARG A 1 118 ? 21.236 6.360 -20.747 1.00 95.75 118 ARG A C 1
ATOM 988 O O . ARG A 1 118 ? 20.484 6.061 -19.826 1.00 95.75 118 ARG A O 1
ATOM 995 N N . GLU A 1 119 ? 22.480 5.885 -20.802 1.00 97.06 119 GLU A N 1
ATOM 996 C CA . GLU A 1 119 ? 23.082 5.037 -19.764 1.00 97.06 119 GLU A CA 1
ATOM 997 C C . GLU A 1 119 ? 23.158 5.766 -18.410 1.00 97.06 119 GLU A C 1
ATOM 999 O O . GLU A 1 119 ? 22.746 5.224 -17.383 1.00 97.06 119 GLU A O 1
ATOM 1004 N N . SER A 1 120 ? 23.598 7.028 -18.405 1.00 96.44 120 SER A N 1
ATOM 1005 C CA . SER A 1 120 ? 23.656 7.869 -17.199 1.00 96.44 120 SER A CA 1
ATOM 1006 C C . SER A 1 120 ? 22.270 8.152 -16.594 1.00 96.44 120 SER A C 1
ATOM 1008 O O . SER A 1 120 ? 22.136 8.282 -15.373 1.00 96.44 120 SER A O 1
ATOM 1010 N N . GLU A 1 121 ? 21.232 8.243 -17.425 1.00 96.56 121 GLU A N 1
ATOM 1011 C CA . GLU A 1 121 ? 19.830 8.389 -17.014 1.00 96.56 121 GLU A CA 1
ATOM 1012 C C . GLU A 1 121 ? 19.269 7.078 -16.449 1.00 96.56 121 GLU A C 1
ATOM 1014 O O . GLU A 1 121 ? 18.703 7.082 -15.355 1.00 96.56 121 GLU A O 1
ATOM 1019 N N . ASN A 1 122 ? 19.534 5.943 -17.100 1.00 96.88 122 ASN A N 1
ATOM 1020 C CA . ASN A 1 122 ? 19.179 4.612 -16.599 1.00 96.88 122 ASN A CA 1
ATOM 1021 C C . ASN A 1 122 ? 19.838 4.320 -15.238 1.00 96.88 122 ASN A C 1
ATOM 1023 O O . ASN A 1 122 ? 19.172 3.863 -14.309 1.00 96.88 122 ASN A O 1
ATOM 1027 N N . ILE A 1 123 ? 21.122 4.658 -15.067 1.00 97.38 123 ILE A N 1
ATOM 1028 C CA . ILE A 1 123 ? 21.838 4.540 -13.783 1.00 97.38 123 ILE A CA 1
ATOM 1029 C C . ILE A 1 123 ? 21.191 5.411 -12.692 1.00 97.38 123 ILE A C 1
ATOM 1031 O O . ILE A 1 123 ? 21.188 5.021 -11.521 1.00 97.38 123 ILE A O 1
ATOM 1035 N N . ARG A 1 124 ? 20.636 6.578 -13.045 1.00 97.06 124 ARG A N 1
ATOM 1036 C CA . ARG A 1 124 ? 19.901 7.448 -12.113 1.00 97.06 124 ARG A CA 1
ATOM 1037 C C . ARG A 1 124 ? 18.561 6.823 -11.723 1.00 97.06 124 ARG A C 1
ATOM 1039 O O . ARG A 1 124 ? 18.325 6.613 -10.538 1.00 97.06 124 ARG A O 1
ATOM 1046 N N . CYS A 1 125 ? 17.762 6.414 -12.708 1.00 97.12 125 CYS A N 1
ATOM 1047 C CA . CYS A 1 125 ? 16.481 5.734 -12.504 1.00 97.12 125 CYS A CA 1
ATOM 1048 C C . CYS A 1 125 ? 16.625 4.496 -11.598 1.00 97.12 125 CYS A C 1
ATOM 1050 O O . CYS A 1 125 ? 15.915 4.367 -10.604 1.00 97.12 125 CYS A O 1
ATOM 1052 N N . VAL A 1 126 ? 17.622 3.638 -11.849 1.00 97.19 126 VAL A N 1
ATOM 1053 C CA . VAL A 1 126 ? 17.901 2.453 -11.016 1.00 97.19 126 VAL A CA 1
ATOM 1054 C C . VAL A 1 126 ? 18.312 2.822 -9.582 1.00 97.19 126 VAL A C 1
ATOM 1056 O O . VAL A 1 126 ? 17.968 2.094 -8.649 1.00 97.19 126 VAL A O 1
ATOM 1059 N N . LYS A 1 127 ? 19.023 3.937 -9.361 1.00 97.50 127 LYS A N 1
ATOM 1060 C CA . LYS A 1 127 ? 19.338 4.422 -8.002 1.00 97.50 127 LYS A CA 1
ATOM 1061 C C . LYS A 1 127 ? 18.089 4.907 -7.268 1.00 97.50 127 LYS A C 1
ATOM 1063 O O . LYS A 1 127 ? 17.939 4.603 -6.087 1.00 97.50 127 LYS A O 1
ATOM 1068 N N . ASP A 1 128 ? 17.195 5.608 -7.955 1.00 96.38 128 ASP A N 1
ATOM 1069 C CA . ASP A 1 128 ? 15.986 6.165 -7.347 1.00 96.38 128 ASP A CA 1
ATOM 1070 C C . ASP A 1 128 ? 14.925 5.084 -7.074 1.00 96.38 128 ASP A C 1
ATOM 1072 O O . ASP A 1 128 ? 14.380 5.042 -5.973 1.00 96.38 128 ASP A O 1
ATOM 1076 N N . LEU A 1 129 ? 14.758 4.104 -7.970 1.00 96.44 129 LEU A N 1
ATOM 1077 C CA . LEU A 1 129 ? 13.953 2.897 -7.718 1.00 96.44 129 LEU A CA 1
ATOM 1078 C C . LEU A 1 129 ? 14.482 2.078 -6.525 1.00 96.44 129 LEU A C 1
ATOM 1080 O O . LEU A 1 129 ? 13.708 1.603 -5.693 1.00 96.44 129 LEU A O 1
ATOM 1084 N N . ARG A 1 130 ? 15.811 1.934 -6.388 1.00 97.00 130 ARG A N 1
ATOM 1085 C CA . ARG A 1 130 ? 16.425 1.281 -5.212 1.00 97.00 130 ARG A CA 1
ATOM 1086 C C . ARG A 1 130 ? 16.169 2.054 -3.916 1.00 97.00 130 ARG A C 1
ATOM 1088 O O . ARG A 1 130 ? 16.010 1.426 -2.872 1.00 97.00 130 ARG A O 1
ATOM 1095 N N . ARG A 1 131 ? 16.113 3.388 -3.980 1.00 97.44 131 ARG A N 1
ATOM 1096 C CA . ARG A 1 131 ? 15.789 4.259 -2.842 1.00 97.44 131 ARG A CA 1
ATOM 1097 C C . ARG A 1 131 ? 14.334 4.072 -2.401 1.00 97.44 131 ARG A C 1
ATOM 1099 O O . ARG A 1 131 ? 14.101 3.744 -1.244 1.00 97.44 131 ARG A O 1
ATOM 1106 N N . GLN A 1 132 ? 13.393 4.153 -3.341 1.00 94.88 132 GLN A N 1
ATOM 1107 C CA . GLN A 1 132 ? 11.962 3.930 -3.099 1.00 94.88 132 GLN A CA 1
ATOM 1108 C C . GLN A 1 132 ? 11.679 2.534 -2.526 1.00 94.88 132 GLN A C 1
ATOM 1110 O O . GLN A 1 132 ? 10.896 2.394 -1.592 1.00 94.88 132 GLN A O 1
ATOM 1115 N N . ASN A 1 133 ? 12.356 1.494 -3.024 1.00 96.12 133 ASN A N 1
ATOM 1116 C CA . ASN A 1 133 ? 12.226 0.135 -2.487 1.00 96.12 133 ASN A CA 1
ATOM 1117 C C . ASN A 1 133 ? 12.780 0.022 -1.047 1.00 96.12 133 ASN A C 1
ATOM 1119 O O . ASN A 1 133 ? 12.187 -0.641 -0.197 1.00 96.12 133 ASN A O 1
ATOM 1123 N N . LEU A 1 134 ? 13.881 0.715 -0.727 1.00 97.44 134 LEU A N 1
ATOM 1124 C CA . LEU A 1 134 ? 14.401 0.773 0.643 1.00 97.44 134 LEU A CA 1
ATOM 1125 C C . LEU A 1 134 ? 13.431 1.497 1.594 1.00 97.44 134 LEU A C 1
ATOM 1127 O O . LEU A 1 134 ? 13.193 1.002 2.695 1.00 97.44 134 LEU A O 1
ATOM 1131 N N . GLU A 1 135 ? 12.850 2.616 1.157 1.00 96.81 135 GLU A N 1
ATOM 1132 C CA . GLU A 1 135 ? 11.833 3.385 1.890 1.00 96.81 135 GLU A CA 1
ATOM 1133 C C . GLU A 1 135 ? 10.553 2.554 2.113 1.00 96.81 135 GLU A C 1
ATOM 1135 O O . GLU A 1 135 ? 10.083 2.418 3.241 1.00 96.81 135 GLU A O 1
ATOM 1140 N N . ALA A 1 136 ? 10.048 1.873 1.080 1.00 95.75 136 ALA A N 1
ATOM 1141 C CA . ALA A 1 136 ? 8.934 0.934 1.216 1.00 95.75 136 ALA A CA 1
ATOM 1142 C C . ALA A 1 136 ? 9.267 -0.223 2.181 1.00 95.75 136 ALA A C 1
ATOM 1144 O O . ALA A 1 136 ? 8.437 -0.609 3.006 1.00 95.75 136 ALA A O 1
ATOM 1145 N N . SER A 1 137 ? 10.498 -0.752 2.143 1.00 97.06 137 SER A N 1
ATOM 1146 C CA . SER A 1 137 ? 10.950 -1.809 3.057 1.00 97.06 137 SER A CA 1
ATOM 1147 C C . SER A 1 137 ? 11.013 -1.348 4.518 1.00 97.06 137 SER A C 1
ATOM 1149 O O . SER A 1 137 ? 10.716 -2.144 5.413 1.00 97.06 137 SER A O 1
ATOM 1151 N N . THR A 1 138 ? 11.383 -0.092 4.800 1.00 96.81 138 THR A N 1
ATOM 1152 C CA . THR A 1 138 ? 11.357 0.438 6.174 1.00 96.81 138 THR A CA 1
ATOM 1153 C C . THR A 1 138 ? 9.929 0.701 6.646 1.00 96.81 138 THR A C 1
ATOM 1155 O O . THR A 1 138 ? 9.602 0.286 7.759 1.00 96.81 138 THR A O 1
ATOM 1158 N N . SER A 1 139 ? 9.055 1.266 5.804 1.00 97.25 139 SER A N 1
ATOM 1159 C CA . SER A 1 139 ? 7.629 1.438 6.124 1.00 97.25 139 SER A CA 1
ATOM 1160 C C . SER A 1 139 ? 6.921 0.105 6.391 1.00 97.25 139 SER A C 1
ATOM 1162 O O . SER A 1 139 ? 6.213 -0.014 7.388 1.00 97.25 139 SER A O 1
ATOM 1164 N N . LEU A 1 140 ? 7.161 -0.931 5.577 1.00 96.31 140 LEU A N 1
ATOM 1165 C CA . LEU A 1 140 ? 6.611 -2.273 5.810 1.00 96.31 140 LEU A CA 1
ATOM 1166 C C . LEU A 1 140 ? 7.087 -2.862 7.145 1.00 96.31 140 LEU A C 1
ATOM 1168 O O . LEU A 1 140 ? 6.272 -3.363 7.915 1.00 96.31 140 LEU A O 1
ATOM 1172 N N . LYS A 1 141 ? 8.382 -2.739 7.474 1.00 96.81 141 LYS A N 1
ATOM 1173 C CA . LYS A 1 141 ? 8.928 -3.188 8.770 1.00 96.81 141 LYS A CA 1
ATOM 1174 C C . LYS A 1 141 ? 8.338 -2.426 9.955 1.00 96.81 141 LYS A C 1
ATOM 1176 O O . LYS A 1 141 ? 8.204 -3.001 11.034 1.00 96.81 141 LYS A O 1
ATOM 1181 N N . GLU A 1 142 ? 7.992 -1.151 9.789 1.00 97.19 142 GLU A N 1
ATOM 1182 C CA . GLU A 1 142 ? 7.298 -0.392 10.828 1.00 97.19 142 GLU A CA 1
ATOM 1183 C C . GLU A 1 142 ? 5.841 -0.847 10.987 1.00 97.19 142 GLU A C 1
ATOM 1185 O O . GLU A 1 142 ? 5.406 -1.107 12.108 1.00 97.19 142 GLU A O 1
ATOM 1190 N N . LEU A 1 143 ? 5.113 -1.035 9.882 1.00 96.38 143 LEU A N 1
ATOM 1191 C CA . LEU A 1 143 ? 3.745 -1.560 9.898 1.00 96.38 143 LEU A CA 1
ATOM 1192 C C . LEU A 1 143 ? 3.676 -2.952 10.542 1.00 96.38 143 LEU A C 1
ATOM 1194 O O . LEU A 1 143 ? 2.822 -3.172 11.395 1.00 96.38 143 LEU A O 1
ATOM 1198 N N . SER A 1 144 ? 4.616 -3.856 10.244 1.00 97.00 144 SER A N 1
ATOM 1199 C CA . SER A 1 144 ? 4.712 -5.166 10.910 1.00 97.00 144 SER A CA 1
ATOM 1200 C C . SER A 1 144 ? 4.888 -5.058 12.430 1.00 97.00 144 SER A C 1
ATOM 1202 O O . SER A 1 144 ? 4.270 -5.820 13.172 1.00 97.00 144 SER A O 1
ATOM 1204 N N . ARG A 1 145 ? 5.685 -4.095 12.920 1.00 97.06 145 ARG A N 1
ATOM 1205 C CA . ARG A 1 145 ? 5.830 -3.841 14.368 1.00 97.06 145 ARG A CA 1
ATOM 1206 C C . ARG A 1 145 ? 4.540 -3.301 14.981 1.00 97.06 145 ARG A C 1
ATOM 1208 O O . ARG A 1 145 ? 4.166 -3.744 16.060 1.00 97.06 145 ARG A O 1
ATOM 1215 N N . ARG A 1 146 ? 3.859 -2.371 14.298 1.00 95.94 146 ARG A N 1
ATOM 1216 C CA . ARG A 1 146 ? 2.572 -1.811 14.747 1.00 95.94 146 ARG A CA 1
ATOM 1217 C C . ARG A 1 146 ? 1.494 -2.900 14.832 1.00 95.94 146 ARG A C 1
ATOM 1219 O O . ARG A 1 146 ? 0.827 -2.994 15.852 1.00 95.94 146 ARG A O 1
ATOM 1226 N N . ILE A 1 147 ? 1.392 -3.768 13.821 1.00 96.88 147 ILE A N 1
ATOM 1227 C CA . ILE A 1 147 ? 0.472 -4.921 13.817 1.00 96.88 147 ILE A CA 1
ATOM 1228 C C . ILE A 1 147 ? 0.768 -5.848 15.004 1.00 96.88 147 ILE A C 1
ATOM 1230 O O . ILE A 1 147 ? -0.133 -6.133 15.787 1.00 96.88 147 ILE A O 1
ATOM 1234 N N . SER A 1 148 ? 2.031 -6.242 15.200 1.00 96.69 148 SER A N 1
ATOM 1235 C CA . SER A 1 148 ? 2.427 -7.101 16.325 1.00 96.69 148 SER A CA 1
ATOM 1236 C C . SER A 1 148 ? 2.143 -6.471 17.698 1.00 96.69 148 SER A C 1
ATOM 1238 O O . SER A 1 148 ? 1.786 -7.196 18.624 1.00 96.69 148 SER A O 1
ATOM 1240 N N . ALA A 1 149 ? 2.260 -5.145 17.840 1.00 95.69 149 ALA A N 1
ATOM 1241 C CA . ALA A 1 149 ? 1.887 -4.447 19.069 1.00 95.69 149 ALA A CA 1
ATOM 1242 C C . ALA A 1 149 ? 0.367 -4.505 19.311 1.00 95.69 149 ALA A C 1
ATOM 1244 O O . ALA A 1 149 ? -0.060 -4.922 20.385 1.00 95.69 149 ALA A O 1
ATOM 1245 N N . CYS A 1 150 ? -0.446 -4.191 18.297 1.00 95.38 150 CYS A N 1
ATOM 1246 C CA . CYS A 1 150 ? -1.906 -4.255 18.396 1.00 95.38 150 CYS A CA 1
ATOM 1247 C C . CYS A 1 150 ? -2.434 -5.686 18.623 1.00 95.38 150 CYS A C 1
ATOM 1249 O O . CYS A 1 150 ? -3.464 -5.871 19.270 1.00 95.38 150 CYS A O 1
ATOM 1251 N N . GLU A 1 151 ? -1.731 -6.718 18.146 1.00 96.81 151 GLU A N 1
ATOM 1252 C CA . GLU A 1 151 ? -2.040 -8.115 18.475 1.00 96.81 151 GLU A CA 1
ATOM 1253 C C . GLU A 1 151 ? -1.807 -8.439 19.959 1.00 96.81 151 GLU A C 1
ATOM 1255 O O . GLU A 1 151 ? -2.616 -9.152 20.555 1.00 96.81 151 GLU A O 1
ATOM 1260 N N . GLU A 1 152 ? -0.745 -7.919 20.582 1.00 97.06 152 GLU A N 1
ATOM 1261 C CA . GLU A 1 152 ? -0.520 -8.078 22.026 1.00 97.06 152 GLU A CA 1
ATOM 1262 C C . GLU A 1 152 ? -1.492 -7.233 22.863 1.00 97.06 152 GLU A C 1
ATOM 1264 O O . GLU A 1 152 ? -2.018 -7.726 23.864 1.00 97.06 152 GLU A O 1
ATOM 1269 N N . GLU A 1 153 ? -1.815 -6.010 22.433 1.00 95.12 153 GLU A N 1
ATOM 1270 C CA . GLU A 1 153 ? -2.870 -5.186 23.043 1.00 95.12 153 GLU A CA 1
ATOM 1271 C C . GLU A 1 153 ? -4.224 -5.906 23.008 1.00 95.12 153 GLU A C 1
ATOM 1273 O O . GLU A 1 153 ? -4.911 -5.982 24.030 1.00 95.12 153 GLU A O 1
ATOM 1278 N N . LYS A 1 154 ? -4.574 -6.535 21.878 1.00 97.62 154 LYS A N 1
ATOM 1279 C CA . LYS A 1 154 ? -5.771 -7.376 21.776 1.00 97.62 154 LYS A CA 1
ATOM 1280 C C . LYS A 1 154 ? -5.708 -8.569 22.734 1.00 97.62 154 LYS A C 1
ATOM 1282 O O . LYS A 1 154 ? -6.649 -8.773 23.494 1.00 97.62 154 LYS A O 1
ATOM 1287 N N . LYS A 1 155 ? -4.596 -9.316 22.781 1.00 97.44 155 LYS A N 1
ATOM 1288 C CA . LYS A 1 155 ? -4.421 -10.433 23.736 1.00 97.44 155 LYS A CA 1
ATOM 1289 C C . LYS A 1 155 ? -4.519 -9.969 25.193 1.00 97.44 155 LYS A C 1
ATOM 1291 O O . LYS A 1 155 ? -4.892 -10.759 26.057 1.00 97.44 155 LYS A O 1
ATOM 1296 N N . MET A 1 156 ? -4.147 -8.728 25.511 1.00 96.38 156 MET A N 1
ATOM 1297 C CA . MET A 1 156 ? -4.356 -8.135 26.838 1.00 96.38 156 MET A CA 1
ATOM 1298 C C . MET A 1 156 ? -5.836 -7.809 27.084 1.00 96.38 156 MET A C 1
ATOM 1300 O O . MET A 1 156 ? -6.363 -8.183 28.130 1.00 96.38 156 MET A O 1
ATOM 1304 N N . ALA A 1 157 ? -6.526 -7.191 26.122 1.00 94.56 157 ALA A N 1
ATOM 1305 C CA . ALA A 1 157 ? -7.955 -6.883 26.216 1.00 94.56 157 ALA A CA 1
ATOM 1306 C C . ALA A 1 157 ? -8.829 -8.147 26.346 1.00 94.56 157 ALA A C 1
ATOM 1308 O O . ALA A 1 157 ? -9.691 -8.203 27.224 1.00 94.56 157 ALA A O 1
ATOM 1309 N N . ASP A 1 158 ? -8.559 -9.183 25.545 1.00 96.56 158 ASP A N 1
ATOM 1310 C CA . ASP A 1 158 ? -9.257 -10.475 25.593 1.00 96.56 158 ASP A CA 1
ATOM 1311 C C . ASP A 1 158 ? -9.096 -11.138 26.981 1.00 96.56 158 ASP A C 1
ATOM 1313 O O . ASP A 1 158 ? -10.077 -11.597 27.571 1.00 96.56 158 ASP A O 1
ATOM 1317 N N . ARG A 1 159 ? -7.883 -11.102 27.564 1.00 96.88 159 ARG A N 1
ATOM 1318 C CA . ARG A 1 159 ? -7.608 -11.595 28.932 1.00 96.88 159 ARG A CA 1
ATOM 1319 C C . ARG A 1 159 ? -8.356 -10.805 30.010 1.00 96.88 159 ARG A C 1
ATOM 1321 O O . ARG A 1 159 ? -8.930 -11.412 30.911 1.00 96.88 159 ARG A O 1
ATOM 1328 N N . VAL A 1 160 ? -8.391 -9.474 29.914 1.00 97.38 160 VAL A N 1
ATOM 1329 C CA . VAL A 1 160 ? -9.162 -8.624 30.844 1.00 97.38 160 VAL A CA 1
ATOM 1330 C C . VAL A 1 160 ? -10.663 -8.909 30.728 1.00 97.38 160 VAL A C 1
ATOM 1332 O O . VAL A 1 160 ? -11.356 -8.955 31.743 1.00 97.38 160 VAL A O 1
ATOM 1335 N N . GLN A 1 161 ? -11.178 -9.171 29.521 1.00 97.12 161 GLN A N 1
ATOM 1336 C CA . GLN A 1 161 ? -12.580 -9.547 29.333 1.00 97.12 161 GLN A CA 1
ATOM 1337 C C . GLN A 1 161 ? -12.901 -10.929 29.934 1.00 97.12 161 GLN A C 1
ATOM 1339 O O . GLN A 1 161 ? -13.979 -11.106 30.502 1.00 97.12 161 GLN A O 1
ATOM 1344 N N . GLU A 1 162 ? -11.991 -11.906 29.847 1.00 97.44 162 GLU A N 1
ATOM 1345 C CA . GLU A 1 162 ? -12.159 -13.207 30.513 1.00 97.44 162 GLU A CA 1
ATOM 1346 C C . GLU A 1 162 ? -12.121 -13.075 32.046 1.00 97.44 162 GLU A C 1
ATOM 1348 O O . GLU A 1 162 ? -12.922 -13.705 32.740 1.00 97.44 162 GLU A O 1
ATOM 1353 N N . GLU A 1 163 ? -11.249 -12.220 32.593 1.00 97.25 163 GLU A N 1
ATOM 1354 C CA . GLU A 1 163 ? -11.209 -11.950 34.035 1.00 97.25 163 GLU A CA 1
ATOM 1355 C C . GLU A 1 163 ? -12.491 -11.257 34.527 1.00 97.25 163 GLU A C 1
ATOM 1357 O O . GLU A 1 163 ? -13.048 -11.656 35.551 1.00 97.25 163 GLU A O 1
ATOM 1362 N N . MET A 1 164 ? -13.012 -10.278 33.778 1.00 95.31 164 MET A N 1
ATOM 1363 C CA . MET A 1 164 ? -14.302 -9.636 34.071 1.00 95.31 164 MET A CA 1
ATOM 1364 C C . MET A 1 164 ? -15.435 -10.670 34.120 1.00 95.31 164 MET A C 1
ATOM 1366 O O . MET A 1 164 ? -16.135 -10.751 35.127 1.00 95.31 164 MET A O 1
ATOM 1370 N N . LYS A 1 165 ? -15.543 -11.537 33.102 1.00 96.50 165 LYS A N 1
ATOM 1371 C CA . LYS A 1 165 ? -16.537 -12.627 33.052 1.00 96.50 165 LYS A CA 1
ATOM 1372 C C . LYS A 1 165 ? -16.392 -13.616 34.217 1.00 96.50 165 LYS A C 1
ATOM 1374 O O . LYS A 1 165 ? -17.397 -14.091 34.748 1.00 96.50 165 LYS A O 1
ATOM 1379 N N . ARG A 1 166 ? -15.161 -13.911 34.664 1.00 97.62 166 ARG A N 1
ATOM 1380 C CA . ARG A 1 166 ? -14.926 -14.699 35.891 1.00 97.62 166 ARG A CA 1
ATOM 1381 C C . ARG A 1 166 ? -15.520 -14.006 37.113 1.00 97.62 166 ARG A C 1
ATOM 1383 O O . ARG A 1 166 ? -16.338 -14.622 37.794 1.00 97.62 166 ARG A O 1
ATOM 1390 N N . ARG A 1 167 ? -15.177 -12.736 37.344 1.00 96.00 167 ARG A N 1
ATOM 1391 C CA . ARG A 1 167 ? -15.671 -11.949 38.487 1.00 96.00 167 ARG A CA 1
ATOM 1392 C C . ARG A 1 167 ? -17.194 -11.786 38.461 1.00 96.00 167 ARG A C 1
ATOM 1394 O O . ARG A 1 167 ? -17.834 -11.896 39.499 1.00 96.00 167 ARG A O 1
ATOM 1401 N N . GLU A 1 168 ? -17.796 -11.610 37.286 1.00 94.75 168 GLU A N 1
ATOM 1402 C CA . GLU A 1 168 ? -19.255 -11.628 37.104 1.00 94.75 168 GLU A CA 1
ATOM 1403 C C . GLU A 1 168 ? -19.857 -12.974 37.546 1.00 94.75 168 GLU A C 1
ATOM 1405 O O . GLU A 1 168 ? -20.797 -12.992 38.340 1.00 94.75 168 GLU A O 1
ATOM 1410 N N . SER A 1 169 ? -19.274 -14.107 37.135 1.00 96.38 169 SER A N 1
ATOM 1411 C CA . SER A 1 169 ? -19.722 -15.446 37.564 1.00 96.38 169 SER A CA 1
ATOM 1412 C C . SER A 1 169 ? -19.503 -15.735 39.059 1.00 96.38 169 SER A C 1
ATOM 1414 O O . SER A 1 169 ? -20.195 -16.569 39.645 1.00 96.38 169 SER A O 1
ATOM 1416 N N . GLU A 1 170 ? -18.527 -15.085 39.693 1.00 97.62 170 GLU A N 1
ATOM 1417 C CA . GLU A 1 170 ? -18.267 -15.160 41.137 1.00 97.62 170 GLU A CA 1
ATOM 1418 C C . GLU A 1 170 ? -19.278 -14.310 41.915 1.00 97.62 170 GLU A C 1
ATOM 1420 O O . GLU A 1 170 ? -19.863 -14.789 42.885 1.00 97.62 170 GLU A O 1
ATOM 1425 N N . ASN A 1 171 ? -19.577 -13.103 41.428 1.00 97.31 171 ASN A N 1
ATOM 1426 C CA . ASN A 1 171 ? -20.609 -12.230 41.982 1.00 97.31 171 ASN A CA 1
ATOM 1427 C C . ASN A 1 171 ? -22.011 -12.850 41.874 1.00 97.31 171 ASN A C 1
ATOM 1429 O O . ASN A 1 171 ? -22.768 -12.787 42.840 1.00 97.31 171 ASN A O 1
ATOM 1433 N N . ILE A 1 172 ? -22.352 -13.489 40.746 1.00 97.62 172 ILE A N 1
ATOM 1434 C CA . ILE A 1 172 ? -23.632 -14.202 40.576 1.00 97.62 172 ILE A CA 1
ATOM 1435 C C . ILE A 1 172 ? -23.773 -15.308 41.629 1.00 97.62 172 ILE A C 1
ATOM 1437 O O . ILE A 1 172 ? -24.750 -15.302 42.376 1.00 97.62 172 ILE A O 1
ATOM 1441 N N . ARG A 1 173 ? -22.766 -16.183 41.769 1.00 97.75 173 ARG A N 1
ATOM 1442 C CA . ARG A 1 173 ? -22.768 -17.255 42.782 1.00 97.75 173 ARG A CA 1
ATOM 1443 C C . ARG A 1 173 ? -22.861 -16.709 44.209 1.00 97.75 173 ARG A C 1
ATOM 1445 O O . ARG A 1 173 ? -23.641 -17.219 45.002 1.00 97.75 173 ARG A O 1
ATOM 1452 N N . CYS A 1 174 ? -22.143 -15.628 44.517 1.00 97.50 174 CYS A N 1
ATOM 1453 C CA . CYS A 1 174 ? -22.229 -14.950 45.813 1.00 97.50 174 CYS A CA 1
ATOM 1454 C C . CYS A 1 174 ? -23.650 -14.422 46.100 1.00 97.50 174 CYS A C 1
ATOM 1456 O O . CYS A 1 174 ? -24.177 -14.603 47.197 1.00 97.50 174 CYS A O 1
ATOM 1458 N N . VAL A 1 175 ? -24.320 -13.828 45.105 1.00 97.75 175 VAL A N 1
ATOM 1459 C CA . VAL A 1 175 ? -25.718 -13.375 45.221 1.00 97.75 175 VAL A CA 1
ATOM 1460 C C . VAL A 1 175 ? -26.691 -14.554 45.363 1.00 97.75 175 VAL A C 1
ATOM 1462 O O . VAL A 1 175 ? -27.671 -14.443 46.099 1.00 97.75 175 VAL A O 1
ATOM 1465 N N . GLU A 1 176 ? -26.437 -15.689 44.714 1.00 97.25 176 GLU A N 1
ATOM 1466 C CA . GLU A 1 176 ? -27.225 -16.921 44.870 1.00 97.25 176 GLU A CA 1
ATOM 1467 C C . GLU A 1 176 ? -27.054 -17.550 46.264 1.00 97.25 176 GLU A C 1
ATOM 1469 O O . GLU A 1 176 ? -28.050 -17.897 46.902 1.00 97.25 176 GLU A O 1
ATOM 1474 N N . ASP A 1 177 ? -25.826 -17.612 46.785 1.00 97.75 177 ASP A N 1
ATOM 1475 C CA . ASP A 1 177 ? -25.532 -18.044 48.157 1.00 97.75 177 ASP A CA 1
ATOM 1476 C C . ASP A 1 177 ? -26.206 -17.131 49.195 1.00 97.75 177 ASP A C 1
ATOM 1478 O O . ASP A 1 177 ? -26.852 -17.621 50.123 1.00 97.75 177 ASP A O 1
ATOM 1482 N N . LEU A 1 178 ? -26.137 -15.806 49.014 1.00 96.88 178 LEU A N 1
ATOM 1483 C CA . LEU A 1 178 ? -26.820 -14.833 49.876 1.00 96.88 178 LEU A CA 1
ATOM 1484 C C . LEU A 1 178 ? -28.349 -14.963 49.806 1.00 96.88 178 LEU A C 1
ATOM 1486 O O . LEU A 1 178 ? -29.017 -14.863 50.835 1.00 96.88 178 LEU A O 1
ATOM 1490 N N . ARG A 1 179 ? -28.921 -15.228 48.623 1.00 97.06 179 ARG A N 1
ATOM 1491 C CA . ARG A 1 179 ? -30.361 -15.508 48.464 1.00 97.06 179 ARG A CA 1
ATOM 1492 C C . ARG A 1 179 ? -30.771 -16.790 49.187 1.00 97.06 179 ARG A C 1
ATOM 1494 O O . ARG A 1 179 ? -31.805 -16.783 49.852 1.00 97.06 179 ARG A O 1
ATOM 1501 N N . ARG A 1 180 ? -29.966 -17.856 49.110 1.00 98.38 180 ARG A N 1
ATOM 1502 C CA . ARG A 1 180 ? -30.213 -19.108 49.844 1.00 98.38 180 ARG A CA 1
ATOM 1503 C C . ARG A 1 180 ? -30.163 -18.882 51.357 1.00 98.38 180 ARG A C 1
ATOM 1505 O O . ARG A 1 180 ? -31.113 -19.240 52.042 1.00 98.38 180 ARG A O 1
ATOM 1512 N N . LEU A 1 181 ? -29.124 -18.215 51.863 1.00 97.31 181 LEU A N 1
ATOM 1513 C CA . LEU A 1 181 ? -28.992 -17.895 53.290 1.00 97.31 181 LEU A CA 1
ATOM 1514 C C . LEU A 1 181 ? -30.135 -17.004 53.804 1.00 97.31 181 LEU A C 1
ATOM 1516 O O . LEU A 1 181 ? -30.606 -17.198 54.921 1.00 97.31 181 LEU A O 1
ATOM 1520 N N . ASN A 1 182 ? -30.617 -16.060 52.991 1.00 97.00 182 ASN A N 1
ATOM 1521 C CA . ASN A 1 182 ? -31.788 -15.244 53.318 1.00 97.00 182 ASN A CA 1
ATOM 1522 C C . ASN A 1 182 ? -33.069 -16.103 53.370 1.00 97.00 182 ASN A C 1
ATOM 1524 O O . ASN A 1 182 ? -33.843 -15.995 54.316 1.00 97.00 182 ASN A O 1
ATOM 1528 N N . LEU A 1 183 ? -33.271 -17.027 52.423 1.00 97.94 183 LEU A N 1
ATOM 1529 C CA . LEU A 1 183 ? -34.397 -17.970 52.461 1.00 97.94 183 LEU A CA 1
ATOM 1530 C C . LEU A 1 183 ? -34.358 -18.871 53.711 1.00 97.94 183 LEU A C 1
ATOM 1532 O O . LEU A 1 183 ? -35.365 -18.980 54.406 1.00 97.94 183 LEU A O 1
ATOM 1536 N N . GLU A 1 184 ? -33.19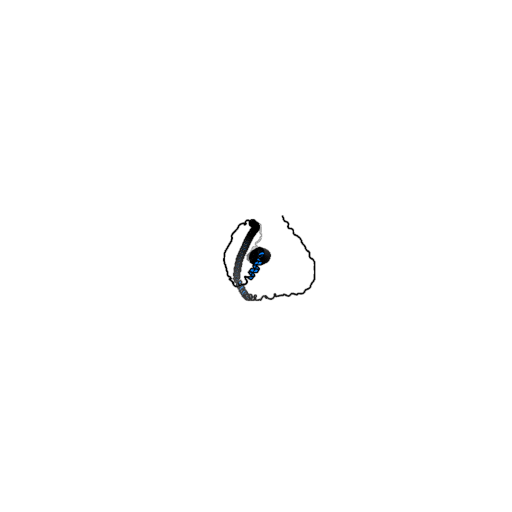4 -19.439 54.045 1.00 97.62 184 GLU A N 1
ATOM 1537 C CA . GLU A 1 184 ? -32.982 -20.220 55.276 1.00 97.62 184 GLU A CA 1
ATOM 1538 C C . GLU A 1 184 ? -33.228 -19.393 56.552 1.00 97.62 184 GLU A C 1
ATOM 1540 O O . GLU A 1 184 ? -33.706 -19.922 57.556 1.00 97.62 184 GLU A O 1
ATOM 1545 N N . ALA A 1 185 ? -32.883 -18.101 56.543 1.00 96.62 185 ALA A N 1
ATOM 1546 C CA . ALA A 1 185 ? -33.125 -17.199 57.665 1.00 96.62 185 ALA A CA 1
ATOM 1547 C C . ALA A 1 185 ? -34.620 -16.882 57.830 1.00 96.62 185 ALA A C 1
ATOM 1549 O O . ALA A 1 185 ? -35.120 -16.928 58.951 1.00 96.62 185 ALA A O 1
ATOM 1550 N N . ASN A 1 186 ? -35.344 -16.630 56.735 1.00 96.19 186 ASN A N 1
ATOM 1551 C CA . ASN A 1 186 ? -36.792 -16.404 56.777 1.00 96.19 186 ASN A CA 1
ATOM 1552 C C . ASN A 1 186 ? -37.542 -17.657 57.252 1.00 96.19 186 ASN A C 1
ATOM 1554 O O . ASN A 1 186 ? -38.366 -17.551 58.152 1.00 96.19 186 ASN A O 1
ATOM 1558 N N . GLN A 1 187 ? -37.173 -18.847 56.762 1.00 97.44 187 GLN A N 1
ATOM 1559 C CA . GLN A 1 187 ? -37.718 -20.121 57.256 1.00 97.44 187 GLN A CA 1
ATOM 1560 C C . GLN A 1 187 ? -37.539 -20.277 58.775 1.00 97.44 187 GLN A C 1
ATOM 1562 O O . GLN A 1 187 ? -38.483 -20.636 59.470 1.00 97.44 187 GLN A O 1
ATOM 1567 N N . LYS A 1 188 ? -36.363 -19.928 59.317 1.00 97.12 188 LYS A N 1
ATOM 1568 C CA . LYS A 1 188 ? -36.113 -19.940 60.771 1.00 97.12 188 LYS A CA 1
ATOM 1569 C C . LYS A 1 188 ? -36.901 -18.867 61.530 1.00 97.12 188 LYS A C 1
ATOM 1571 O O . LYS A 1 188 ? -37.250 -19.090 62.684 1.00 97.12 188 LYS A O 1
ATOM 1576 N N . VAL A 1 189 ? -37.185 -17.715 60.920 1.00 97.12 189 VAL A N 1
ATOM 1577 C CA . VAL A 1 189 ? -38.065 -16.687 61.506 1.00 97.12 189 VAL A CA 1
ATOM 1578 C C . VAL A 1 189 ? -39.512 -17.180 61.563 1.00 97.12 189 VAL A C 1
ATOM 1580 O O . VAL A 1 189 ? -40.173 -16.957 62.574 1.00 97.12 189 VAL A O 1
ATOM 1583 N N . ASP A 1 190 ? -39.985 -17.887 60.538 1.00 96.50 190 ASP A N 1
ATOM 1584 C CA . ASP A 1 190 ? -41.326 -18.478 60.520 1.00 96.50 190 ASP A CA 1
ATOM 1585 C C . ASP A 1 190 ? -41.443 -19.658 61.502 1.00 96.50 190 ASP A C 1
ATOM 1587 O O . ASP A 1 190 ? -42.350 -19.657 62.330 1.00 96.50 190 ASP A O 1
ATOM 1591 N N . GLU A 1 191 ? -40.450 -20.554 61.577 1.00 96.81 191 GLU A N 1
ATOM 1592 C CA . GLU A 1 191 ? -40.369 -21.564 62.649 1.00 96.81 191 GLU A CA 1
ATOM 1593 C C . GLU A 1 191 ? -40.417 -20.947 64.060 1.00 96.81 191 GLU A C 1
ATOM 1595 O O . GLU A 1 191 ? -40.974 -21.539 64.984 1.00 96.81 191 GLU A O 1
ATOM 1600 N N . LEU A 1 192 ? -39.794 -19.780 64.262 1.00 96.44 192 LEU A N 1
ATOM 1601 C CA . LEU A 1 192 ? -39.810 -19.081 65.549 1.00 96.44 192 LEU A CA 1
ATOM 1602 C C . LEU A 1 192 ? -41.152 -18.389 65.822 1.00 96.44 192 LEU A C 1
ATOM 1604 O O . LEU A 1 192 ? -41.541 -18.308 66.986 1.00 96.44 192 LEU A O 1
ATOM 1608 N N . ARG A 1 193 ? -41.872 -17.934 64.788 1.00 96.75 193 ARG A N 1
ATOM 1609 C CA . ARG A 1 193 ? -43.247 -17.418 64.906 1.00 96.75 193 ARG A CA 1
ATOM 1610 C C . ARG A 1 193 ? -44.208 -18.527 65.322 1.00 96.75 193 ARG A C 1
ATOM 1612 O O . ARG A 1 193 ? -44.924 -18.346 66.300 1.00 96.75 193 ARG A O 1
ATOM 1619 N N . ASP A 1 194 ? -44.157 -19.679 64.658 1.00 96.50 194 ASP A N 1
ATOM 1620 C CA . ASP A 1 194 ? -45.022 -20.827 64.961 1.00 96.50 194 ASP A CA 1
ATOM 1621 C C . ASP A 1 194 ? -44.802 -21.339 66.394 1.00 96.50 194 ASP A C 1
ATOM 1623 O O . ASP A 1 194 ? -45.755 -21.586 67.133 1.00 96.50 194 ASP A O 1
ATOM 1627 N N . ARG A 1 195 ? -43.539 -21.421 66.839 1.00 95.62 195 ARG A N 1
ATOM 1628 C CA . ARG A 1 195 ? -43.201 -21.763 68.234 1.00 95.62 195 ARG A CA 1
ATOM 1629 C C . ARG A 1 195 ? -43.679 -20.708 69.234 1.00 95.62 195 ARG A C 1
ATOM 1631 O O . ARG A 1 195 ? -44.079 -21.068 70.335 1.00 95.62 195 ARG A O 1
ATOM 1638 N N . LEU A 1 196 ? -43.619 -19.422 68.884 1.00 95.94 196 LEU A N 1
ATOM 1639 C CA . LEU A 1 196 ? -44.078 -18.343 69.762 1.00 95.94 196 LEU A CA 1
ATOM 1640 C C . LEU A 1 196 ? -45.604 -18.380 69.918 1.00 95.94 196 LEU A C 1
ATOM 1642 O O . LEU A 1 196 ? -46.078 -18.298 71.046 1.00 95.94 196 LEU A O 1
ATOM 1646 N N . LEU A 1 197 ? -46.346 -18.607 68.828 1.00 95.00 197 LEU A N 1
ATOM 1647 C CA . LEU A 1 197 ? -47.796 -18.832 68.861 1.00 95.00 197 LEU A CA 1
ATOM 1648 C C . LEU A 1 197 ? -48.158 -20.047 69.729 1.00 95.00 197 LEU A C 1
ATOM 1650 O O . LEU A 1 197 ? -49.025 -19.938 70.591 1.00 95.00 197 LEU A O 1
ATOM 1654 N N . ALA A 1 198 ? -47.446 -21.170 69.585 1.00 94.75 198 ALA A N 1
ATOM 1655 C CA . ALA A 1 198 ? -47.653 -22.345 70.436 1.00 94.75 198 ALA A CA 1
ATOM 1656 C C . ALA A 1 198 ? -47.417 -22.038 71.931 1.00 94.75 198 ALA A C 1
ATOM 1658 O O . ALA A 1 198 ? -48.223 -22.427 72.773 1.00 94.75 198 ALA A O 1
ATOM 1659 N N . CYS A 1 199 ? -46.371 -21.278 72.275 1.00 94.12 199 CYS A N 1
ATOM 1660 C CA . CYS A 1 199 ? -46.138 -20.830 73.653 1.00 94.12 199 CYS A CA 1
ATOM 1661 C C . CYS A 1 199 ? -47.206 -19.836 74.159 1.00 94.12 199 CYS A C 1
ATOM 1663 O O . CYS A 1 199 ? -47.487 -19.795 75.358 1.00 94.12 199 CYS A O 1
ATOM 1665 N N . GLU A 1 200 ? -47.812 -19.028 73.282 1.00 95.00 200 GLU A N 1
ATOM 1666 C CA . GLU A 1 200 ? -48.952 -18.171 73.634 1.00 95.00 200 GLU A CA 1
ATOM 1667 C C . GLU A 1 200 ? -50.221 -19.003 73.897 1.00 95.00 200 GLU A C 1
ATOM 1669 O O . GLU A 1 200 ? -50.915 -18.746 74.882 1.00 95.00 200 GLU A O 1
ATOM 1674 N N . GLU A 1 201 ? -50.484 -20.053 73.112 1.00 95.06 201 GLU A N 1
ATOM 1675 C CA . GLU A 1 201 ? -51.566 -21.019 73.365 1.00 95.06 201 GLU A CA 1
ATOM 1676 C C . GLU A 1 201 ? -51.353 -21.806 74.671 1.00 95.06 201 GLU A C 1
ATOM 1678 O O . GLU A 1 201 ? -52.273 -21.908 75.489 1.00 95.06 201 GLU A O 1
ATOM 1683 N N . GLU A 1 202 ? -50.137 -22.304 74.926 1.00 93.81 202 GLU A N 1
ATOM 1684 C CA . GLU A 1 202 ? -49.763 -22.946 76.196 1.00 93.81 202 GLU A CA 1
ATOM 1685 C C . GLU A 1 202 ? -49.978 -22.008 77.389 1.00 93.81 202 GLU A C 1
ATOM 1687 O O . GLU A 1 202 ? -50.533 -22.419 78.413 1.00 93.81 202 GLU A O 1
ATOM 1692 N N . LYS A 1 203 ? -49.600 -20.730 77.255 1.00 94.94 203 LYS A N 1
ATOM 1693 C CA . LYS A 1 203 ? -49.840 -19.714 78.284 1.00 94.94 203 LYS A CA 1
ATOM 1694 C C . LYS A 1 203 ? -51.337 -19.495 78.517 1.00 94.94 203 LYS A C 1
ATOM 1696 O O . LYS A 1 203 ? -51.756 -19.484 79.671 1.00 94.94 203 LYS A O 1
ATOM 1701 N N . ILE A 1 204 ? -52.145 -19.361 77.462 1.00 94.38 204 ILE A N 1
ATOM 1702 C CA . ILE A 1 204 ? -53.606 -19.198 77.575 1.00 94.38 204 ILE A CA 1
ATOM 1703 C C . ILE A 1 204 ? -54.230 -20.402 78.297 1.00 94.38 204 ILE A C 1
ATOM 1705 O O . ILE A 1 204 ? -55.082 -20.223 79.170 1.00 94.38 204 ILE A O 1
ATOM 1709 N N . MET A 1 205 ? -53.777 -21.626 78.005 1.00 93.06 205 MET A N 1
ATOM 1710 C CA . MET A 1 205 ? -54.209 -22.821 78.739 1.00 93.06 205 MET A CA 1
ATOM 1711 C C . MET A 1 205 ? -53.764 -22.797 80.210 1.00 93.06 205 MET A C 1
ATOM 1713 O O . MET A 1 205 ? -54.565 -23.115 81.089 1.00 93.06 205 MET A O 1
ATOM 1717 N N . ALA A 1 206 ? -52.528 -22.390 80.506 1.00 92.88 206 ALA A N 1
ATOM 1718 C CA . ALA A 1 206 ? -52.006 -22.316 81.871 1.00 92.88 206 ALA A CA 1
ATOM 1719 C C . ALA A 1 206 ? -52.684 -21.225 82.724 1.00 92.88 206 ALA A C 1
ATOM 1721 O O . ALA A 1 206 ? -52.954 -21.451 83.906 1.00 92.88 206 ALA A O 1
ATOM 1722 N N . ASP A 1 207 ? -52.986 -20.064 82.138 1.00 93.00 207 ASP A N 1
ATOM 1723 C CA . ASP A 1 207 ? -53.738 -18.986 82.785 1.00 93.00 207 ASP A CA 1
ATOM 1724 C C . ASP A 1 207 ? -55.193 -19.429 83.044 1.00 93.00 207 ASP A C 1
ATOM 1726 O O . ASP A 1 207 ? -55.662 -19.325 84.177 1.00 93.00 207 ASP A O 1
ATOM 1730 N N . ARG A 1 208 ? -55.864 -20.069 82.074 1.00 93.56 208 ARG A N 1
ATOM 1731 C CA . ARG A 1 208 ? -57.211 -20.649 82.260 1.00 93.56 208 ARG A CA 1
ATOM 1732 C C . ARG A 1 208 ? -57.259 -21.735 83.343 1.00 93.56 208 ARG A C 1
ATOM 1734 O O . ARG A 1 208 ? -58.202 -21.786 84.130 1.00 93.56 208 ARG A O 1
ATOM 1741 N N . ILE A 1 209 ? -56.253 -22.610 83.411 1.00 93.19 209 ILE A N 1
ATOM 1742 C CA . ILE A 1 209 ? -56.151 -23.622 84.478 1.00 93.19 209 ILE A CA 1
ATOM 1743 C C . ILE A 1 209 ? -55.982 -22.945 85.846 1.00 93.19 209 ILE A C 1
ATOM 1745 O O . ILE A 1 209 ? -56.533 -23.433 86.834 1.00 93.19 209 ILE A O 1
ATOM 1749 N N . ARG A 1 210 ? -55.271 -21.810 85.920 1.00 92.88 210 ARG A N 1
ATOM 1750 C CA . ARG A 1 210 ? -55.160 -21.014 87.150 1.00 92.88 210 ARG A CA 1
ATOM 1751 C C . ARG A 1 210 ? -56.512 -20.434 87.560 1.00 92.88 210 ARG A C 1
ATOM 1753 O O . ARG A 1 210 ? -56.909 -20.641 88.701 1.00 92.88 210 ARG A O 1
ATOM 1760 N N . GLU A 1 211 ? -57.248 -19.820 86.634 1.00 91.81 211 GLU A N 1
ATOM 1761 C CA . GLU A 1 211 ? -58.604 -19.301 86.876 1.00 91.81 211 GLU A CA 1
ATOM 1762 C C . GLU A 1 211 ? -59.559 -20.400 87.379 1.00 91.81 211 GLU A C 1
ATOM 1764 O O . GLU A 1 211 ? -60.229 -20.224 88.398 1.00 91.81 211 GLU A O 1
ATOM 1769 N N . GLU A 1 212 ? -59.576 -21.581 86.746 1.00 91.06 212 GLU A N 1
ATOM 1770 C CA . GLU A 1 212 ? -60.375 -22.722 87.225 1.00 91.06 212 GLU A CA 1
ATOM 1771 C C . GLU A 1 212 ? -59.990 -23.160 88.647 1.00 91.06 212 GLU A C 1
ATOM 1773 O O . GLU A 1 212 ? -60.853 -23.560 89.435 1.00 91.06 212 GLU A O 1
ATOM 1778 N N . MET A 1 213 ? -58.703 -23.103 88.994 1.00 89.44 213 MET A N 1
ATOM 1779 C CA . MET A 1 213 ? -58.214 -23.473 90.322 1.00 89.44 213 MET A CA 1
ATOM 1780 C C . MET A 1 213 ? -58.521 -22.396 91.371 1.00 89.44 213 MET A C 1
ATOM 1782 O O . MET A 1 213 ? -58.904 -22.753 92.482 1.00 89.44 213 MET A O 1
ATOM 1786 N N . GLU A 1 214 ? -58.460 -21.108 91.027 1.00 89.38 214 GLU A N 1
ATOM 1787 C CA . GLU A 1 214 ? -58.873 -19.994 91.893 1.00 89.38 214 GLU A CA 1
ATOM 1788 C C . GLU A 1 214 ? -60.390 -20.005 92.154 1.00 89.38 214 GLU A C 1
ATOM 1790 O O . GLU A 1 214 ? -60.827 -19.799 93.292 1.00 89.38 214 GLU A O 1
ATOM 1795 N N . VAL A 1 215 ? -61.205 -20.348 91.148 1.00 90.06 215 VAL A N 1
ATOM 1796 C CA . VAL A 1 215 ? -62.654 -20.575 91.303 1.00 90.06 215 VAL A CA 1
ATOM 1797 C C . VAL A 1 215 ? -62.928 -21.785 92.206 1.00 90.06 215 VAL A C 1
ATOM 1799 O O . VAL A 1 215 ? -63.737 -21.686 93.133 1.00 90.06 215 VAL A O 1
ATOM 1802 N N . ARG A 1 216 ? -62.223 -22.912 92.012 1.00 87.88 216 ARG A N 1
ATOM 1803 C CA . ARG A 1 216 ? -62.330 -24.094 92.894 1.00 87.88 216 ARG A CA 1
ATOM 1804 C C . ARG A 1 216 ? -61.910 -23.778 94.328 1.00 87.88 216 ARG A C 1
ATOM 1806 O O . ARG A 1 216 ? -62.608 -24.171 95.259 1.00 87.88 216 ARG A O 1
ATOM 1813 N N . GLU A 1 217 ? -60.809 -23.057 94.530 1.00 89.06 217 GLU A N 1
ATOM 1814 C CA . GLU A 1 217 ? -60.348 -22.652 95.861 1.00 89.06 217 GLU A CA 1
ATOM 1815 C C . GLU A 1 217 ? -61.343 -21.689 96.530 1.00 89.06 217 GLU A C 1
ATOM 1817 O O . GLU A 1 217 ? -61.568 -21.763 97.739 1.00 89.06 217 GLU A O 1
ATOM 1822 N N . SER A 1 218 ? -62.000 -20.831 95.747 1.00 86.75 218 SER A N 1
ATOM 1823 C CA . SER A 1 218 ? -63.022 -19.896 96.228 1.00 86.75 218 SER A CA 1
ATOM 1824 C C . SER A 1 218 ? -64.320 -20.595 96.640 1.00 86.75 218 SER A C 1
ATOM 1826 O O . SER A 1 218 ? -64.833 -20.304 97.722 1.00 86.75 218 SER A O 1
ATOM 1828 N N . ASP A 1 219 ? -64.821 -21.578 95.881 1.00 87.81 219 ASP A N 1
ATOM 1829 C CA . ASP A 1 219 ? -65.955 -22.394 96.345 1.00 87.81 219 ASP A CA 1
ATOM 1830 C C . ASP A 1 219 ? -65.555 -23.314 97.510 1.00 87.81 219 ASP A C 1
ATOM 1832 O O . ASP A 1 219 ? -66.328 -23.467 98.453 1.00 87.81 219 ASP A O 1
ATOM 1836 N N . LEU A 1 220 ? -64.331 -23.852 97.554 1.00 87.62 220 LEU A N 1
ATOM 1837 C CA . LEU A 1 220 ? -63.837 -24.570 98.737 1.00 87.62 220 LEU A CA 1
ATOM 1838 C C . LEU A 1 220 ? -63.778 -23.658 99.975 1.00 87.62 220 LEU A C 1
ATOM 1840 O O . LEU A 1 220 ? -64.230 -24.071 101.046 1.00 87.62 220 LEU A O 1
ATOM 1844 N N . ARG A 1 221 ? -63.329 -22.401 99.843 1.00 85.62 221 ARG A N 1
ATOM 1845 C CA . ARG A 1 221 ? -63.430 -21.381 100.905 1.00 85.62 221 ARG A CA 1
ATOM 1846 C C . ARG A 1 221 ? -64.887 -21.099 101.280 1.00 85.62 221 ARG A C 1
ATOM 1848 O O . ARG A 1 221 ? -65.199 -21.063 102.469 1.00 85.62 221 ARG A O 1
ATOM 1855 N N . GLY A 1 222 ? -65.793 -20.976 100.310 1.00 85.19 222 GLY A N 1
ATOM 1856 C CA . GLY A 1 222 ? -67.229 -20.780 100.539 1.00 85.19 222 GLY A CA 1
ATOM 1857 C C . GLY A 1 222 ? -67.891 -21.954 101.270 1.00 85.19 222 GLY A C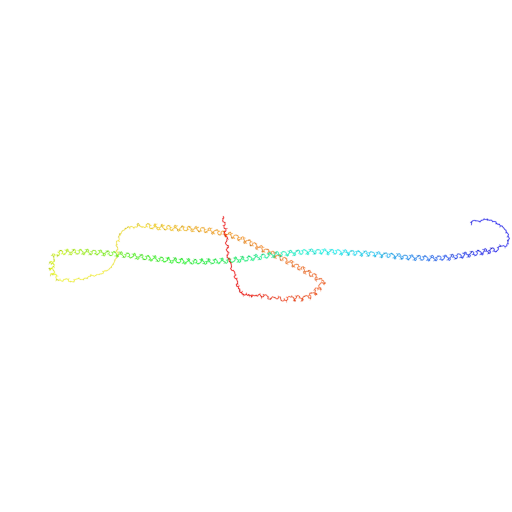 1
ATOM 1858 O O . GLY A 1 222 ? -68.609 -21.760 102.251 1.00 85.19 222 GLY A O 1
ATOM 1859 N N . ARG A 1 223 ? -67.614 -23.197 100.855 1.00 86.00 223 ARG A N 1
ATOM 1860 C CA . ARG A 1 223 ? -68.024 -24.437 101.542 1.00 86.00 223 ARG A CA 1
ATOM 1861 C C . ARG A 1 223 ? -67.452 -24.495 102.956 1.00 86.00 223 ARG A C 1
ATOM 1863 O O . ARG A 1 223 ? -68.198 -24.802 103.880 1.00 86.00 223 ARG A O 1
ATOM 1870 N N . LEU A 1 224 ? -66.180 -24.143 103.149 1.00 86.75 224 LEU A N 1
ATOM 1871 C CA . LEU A 1 224 ? -65.545 -24.116 104.466 1.00 86.75 224 LEU A CA 1
ATOM 1872 C C . LEU A 1 224 ? -66.140 -23.033 105.381 1.00 86.75 224 LEU A C 1
ATOM 1874 O O . LEU A 1 224 ? -66.314 -23.293 106.568 1.00 86.75 224 LEU A O 1
ATOM 1878 N N . SER A 1 225 ? -66.498 -21.854 104.863 1.00 85.75 225 SER A N 1
ATOM 1879 C CA . SER A 1 225 ? -67.229 -20.833 105.629 1.00 85.75 225 SER A CA 1
ATOM 1880 C C . SER A 1 225 ? -68.634 -21.303 106.004 1.00 85.75 225 SER A C 1
ATOM 1882 O O . SER A 1 225 ? -68.983 -21.242 107.179 1.00 85.75 225 SER A O 1
ATOM 1884 N N . ARG A 1 226 ? -69.402 -21.870 105.060 1.00 84.94 226 ARG A N 1
ATOM 1885 C CA . ARG A 1 226 ? -70.723 -22.471 105.336 1.00 84.94 226 ARG A CA 1
ATOM 1886 C C . ARG A 1 226 ? -70.630 -23.588 106.388 1.00 84.94 226 ARG A C 1
ATOM 1888 O O . ARG A 1 226 ? -71.424 -23.617 107.322 1.00 84.94 226 ARG A O 1
ATOM 1895 N N . ALA A 1 227 ? -69.613 -24.448 106.310 1.00 75.88 227 ALA A N 1
ATOM 1896 C CA . ALA A 1 227 ? -69.356 -25.494 107.302 1.00 75.88 227 ALA A CA 1
ATOM 1897 C C . ALA A 1 227 ? -68.941 -24.924 108.673 1.00 75.88 227 ALA A C 1
ATOM 1899 O O . ALA A 1 227 ? -69.442 -25.379 109.698 1.00 75.88 227 ALA A O 1
ATOM 1900 N N . LYS A 1 228 ? -68.076 -23.900 108.717 1.0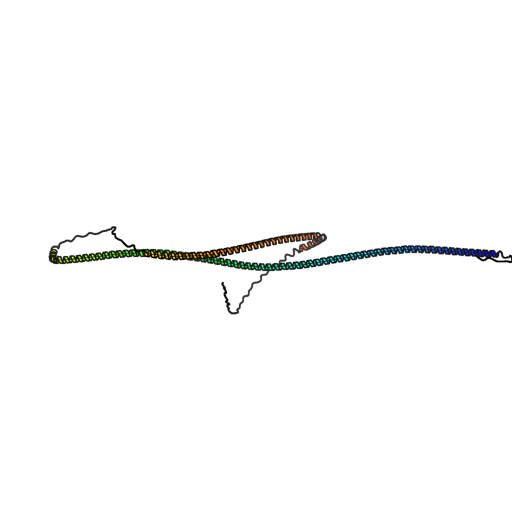0 80.25 228 LYS A N 1
ATOM 1901 C CA . LYS A 1 228 ? -67.721 -23.192 109.961 1.00 80.25 228 LYS A CA 1
ATOM 1902 C C . LYS A 1 228 ? -68.946 -22.551 110.607 1.00 80.25 228 LYS A C 1
ATOM 1904 O O . LYS A 1 228 ? -69.123 -22.706 111.810 1.00 80.25 228 LYS A O 1
ATOM 1909 N N . GLN A 1 229 ? -69.792 -21.882 109.828 1.00 77.88 229 GLN A N 1
ATOM 1910 C CA . GLN A 1 229 ? -71.018 -21.252 110.311 1.00 77.88 229 GLN A CA 1
ATOM 1911 C C . GLN A 1 229 ? -72.021 -22.297 110.816 1.00 77.88 229 GLN A C 1
ATOM 1913 O O . GLN A 1 229 ? -72.495 -22.170 111.937 1.00 77.88 229 GLN A O 1
ATOM 1918 N N . SER A 1 230 ? -72.211 -23.407 110.096 1.00 76.94 230 SER A N 1
ATOM 1919 C CA . SER A 1 230 ? -72.992 -24.557 110.575 1.00 76.94 230 SER A CA 1
ATOM 1920 C C . SER A 1 230 ? -72.435 -25.158 111.879 1.00 76.94 230 SER A C 1
ATOM 1922 O O . SER A 1 230 ? -73.198 -25.529 112.766 1.00 76.94 230 SER A O 1
ATOM 1924 N N . VAL A 1 231 ? -71.109 -25.198 112.060 1.00 79.31 231 VAL A N 1
ATOM 1925 C CA . VAL A 1 231 ? -70.472 -25.611 113.326 1.00 79.31 231 VAL A CA 1
ATOM 1926 C C . VAL A 1 231 ? -70.652 -24.569 114.440 1.00 79.31 231 VAL A C 1
ATOM 1928 O O . VAL A 1 231 ? -70.749 -24.962 115.602 1.00 79.31 231 VAL A O 1
ATOM 1931 N N . VAL A 1 232 ? -70.730 -23.270 114.130 1.00 79.94 232 VAL A N 1
ATOM 1932 C CA . VAL A 1 232 ? -71.119 -22.237 115.109 1.00 79.94 232 VAL A CA 1
ATOM 1933 C C . VAL A 1 232 ? -72.586 -22.411 115.495 1.00 79.94 232 VAL A C 1
ATOM 1935 O O . VAL A 1 232 ? -72.854 -22.575 116.676 1.00 79.94 232 VAL A O 1
ATOM 1938 N N . GLU A 1 233 ? -73.506 -22.524 114.537 1.00 76.25 233 GLU A N 1
ATOM 1939 C CA . GLU A 1 233 ? -74.928 -22.786 114.796 1.00 76.25 233 GLU A CA 1
ATOM 1940 C C . GLU A 1 233 ? -75.148 -24.079 115.595 1.00 76.25 233 GLU A C 1
ATOM 1942 O O . GLU A 1 233 ? -75.962 -24.113 116.511 1.00 76.25 233 GLU A O 1
ATOM 1947 N N . MET A 1 234 ? -74.424 -25.162 115.287 1.00 73.94 234 MET A N 1
ATOM 1948 C CA . MET A 1 234 ? -74.490 -26.400 116.069 1.00 73.94 234 MET A CA 1
ATOM 1949 C C . MET A 1 234 ? -73.928 -26.217 117.480 1.00 73.94 234 MET A C 1
ATOM 1951 O O . MET A 1 234 ? -74.477 -26.792 118.417 1.00 73.94 234 MET A O 1
ATOM 1955 N N . LYS A 1 235 ? -72.878 -25.406 117.666 1.00 75.94 235 LYS A N 1
ATOM 1956 C CA . LYS A 1 235 ? -72.390 -25.040 119.003 1.00 75.94 235 LYS A CA 1
ATOM 1957 C C . LYS A 1 235 ? -73.396 -24.176 119.751 1.00 75.94 235 LYS A C 1
ATOM 1959 O O . LYS A 1 235 ? -73.599 -24.423 120.930 1.00 75.94 235 LYS A O 1
ATOM 1964 N N . GLU A 1 236 ? -74.044 -23.219 119.097 1.00 75.25 236 GLU A N 1
ATOM 1965 C CA . GLU A 1 236 ? -75.076 -22.367 119.692 1.00 75.25 236 GLU A CA 1
ATOM 1966 C C . GLU A 1 236 ? -76.301 -23.191 120.079 1.00 75.25 236 GLU A C 1
ATOM 1968 O O . GLU A 1 236 ? -76.664 -23.181 121.250 1.00 75.25 236 GLU A O 1
ATOM 1973 N N . ARG A 1 237 ? -76.838 -24.022 119.176 1.00 74.19 237 ARG A N 1
ATOM 1974 C CA . ARG A 1 237 ? -77.909 -24.991 119.477 1.00 74.19 237 ARG A CA 1
ATOM 1975 C C . ARG A 1 237 ? -77.510 -25.973 120.577 1.00 74.19 237 ARG A C 1
ATOM 1977 O O . ARG A 1 237 ? -78.347 -26.313 121.402 1.00 74.19 237 ARG A O 1
ATOM 1984 N N . ALA A 1 238 ? -76.252 -26.415 120.642 1.00 71.62 238 ALA A N 1
ATOM 1985 C CA . ALA A 1 238 ? -75.765 -27.255 121.738 1.00 71.62 238 ALA A CA 1
ATOM 1986 C C . ALA A 1 238 ? -75.642 -26.479 123.062 1.00 71.62 238 ALA A C 1
ATOM 1988 O O . ALA A 1 238 ? -75.888 -27.041 124.125 1.00 71.62 238 ALA A O 1
ATOM 1989 N N . LEU A 1 239 ? -75.307 -25.188 123.027 1.00 75.69 239 LEU A N 1
ATOM 1990 C CA . LEU A 1 239 ? -75.223 -24.317 124.203 1.00 75.69 239 LEU A CA 1
ATOM 1991 C C . LEU A 1 239 ? -76.628 -23.919 124.689 1.00 75.69 239 LEU A C 1
ATOM 1993 O O . LEU A 1 239 ? -76.869 -23.866 125.892 1.00 75.69 239 LEU A O 1
ATOM 1997 N N . GLU A 1 240 ? -77.585 -23.731 123.782 1.00 74.00 240 GLU A N 1
ATOM 1998 C CA . GLU A 1 240 ? -79.016 -23.614 124.070 1.00 74.00 240 GLU A CA 1
ATOM 1999 C C . GLU A 1 240 ? -79.602 -24.923 124.597 1.00 74.00 240 GLU A C 1
ATOM 2001 O O . GLU A 1 240 ? -80.306 -24.892 125.599 1.00 74.00 240 GLU A O 1
ATOM 2006 N N . ALA A 1 241 ? -79.255 -26.075 124.018 1.00 69.44 241 ALA A N 1
ATOM 2007 C CA . ALA A 1 241 ? -79.633 -27.384 124.543 1.00 69.44 241 ALA A CA 1
ATOM 2008 C C . ALA A 1 241 ? -79.029 -27.624 125.934 1.00 69.44 241 ALA A C 1
ATOM 2010 O O . ALA A 1 241 ? -79.723 -28.126 126.810 1.00 69.44 241 ALA A O 1
ATOM 2011 N N . CYS A 1 242 ? -77.790 -27.191 126.192 1.00 69.88 242 CYS A N 1
ATOM 2012 C CA . CYS A 1 242 ? -77.188 -27.201 127.526 1.00 69.88 242 CYS A CA 1
ATOM 2013 C C . CYS A 1 242 ? -77.900 -26.242 128.490 1.00 69.88 242 CYS A C 1
ATOM 2015 O O . CYS A 1 242 ? -78.197 -26.643 129.611 1.00 69.88 242 CYS A O 1
ATOM 2017 N N . LYS A 1 243 ? -78.247 -25.015 128.076 1.00 72.69 243 LYS A N 1
ATOM 2018 C CA . LYS A 1 243 ? -79.055 -24.076 128.882 1.00 72.69 243 LYS A CA 1
ATOM 2019 C C . LYS A 1 243 ? -80.448 -24.640 129.171 1.00 72.69 243 LYS A C 1
ATOM 2021 O O . LYS A 1 243 ? -80.911 -24.554 130.302 1.00 72.69 243 LYS A O 1
ATOM 2026 N N . ALA A 1 244 ? -81.102 -25.258 128.192 1.00 65.19 244 ALA A N 1
ATOM 2027 C CA . ALA A 1 244 ? -82.399 -25.911 128.335 1.00 65.19 244 ALA A CA 1
ATOM 2028 C C . ALA A 1 244 ? -82.305 -27.162 129.220 1.00 65.19 244 ALA A C 1
ATOM 2030 O O . ALA A 1 244 ? -83.173 -27.378 130.060 1.00 65.19 244 ALA A O 1
ATOM 2031 N N . ALA A 1 245 ? -81.225 -27.940 129.112 1.00 63.28 245 ALA A N 1
ATOM 2032 C CA . ALA A 1 245 ? -80.915 -29.055 130.000 1.00 63.28 245 ALA A CA 1
ATOM 2033 C C . ALA A 1 245 ? -80.566 -28.584 131.421 1.00 63.28 245 ALA A C 1
ATOM 2035 O O . ALA A 1 245 ? -80.880 -29.285 132.374 1.00 63.28 245 ALA A O 1
ATOM 2036 N N . GLU A 1 246 ? -79.988 -27.393 131.602 1.00 64.62 246 GLU A N 1
ATOM 2037 C CA . GLU A 1 246 ? -79.720 -26.800 132.915 1.00 64.62 246 GLU A CA 1
ATOM 2038 C C . GLU A 1 246 ? -80.986 -26.186 133.541 1.00 64.62 246 GLU A C 1
ATOM 2040 O O . GLU A 1 246 ? -81.231 -26.349 134.736 1.00 64.62 246 GLU A O 1
ATOM 2045 N N . VAL A 1 247 ? -81.844 -25.547 132.739 1.00 63.75 247 VAL A N 1
ATOM 2046 C CA . VAL A 1 247 ? -83.194 -25.111 133.135 1.00 63.75 247 VAL A CA 1
ATOM 2047 C C . VAL A 1 247 ? -84.056 -26.321 133.485 1.00 63.75 247 VAL A C 1
ATOM 2049 O O . VAL A 1 247 ? -84.736 -26.298 134.508 1.00 63.75 247 VAL A O 1
ATOM 2052 N N . ASN A 1 248 ? -83.977 -27.409 132.716 1.00 58.19 248 ASN A N 1
ATOM 2053 C CA . ASN A 1 248 ? -84.600 -28.678 133.071 1.00 58.19 248 ASN A CA 1
ATOM 2054 C C . ASN A 1 248 ? -83.955 -29.265 134.330 1.00 58.19 248 ASN A C 1
ATOM 2056 O O . ASN A 1 248 ? -84.684 -29.607 135.245 1.00 58.19 248 ASN A O 1
ATOM 2060 N N . ARG A 1 249 ? -82.629 -29.283 134.488 1.00 60.81 249 ARG A N 1
ATOM 2061 C CA . ARG A 1 249 ? -81.978 -29.722 135.736 1.00 60.81 249 ARG A CA 1
ATOM 2062 C C . ARG A 1 249 ? -82.457 -28.915 136.949 1.00 60.81 249 ARG A C 1
ATOM 2064 O O . ARG A 1 249 ? -82.612 -29.496 138.015 1.00 60.81 249 ARG A O 1
ATOM 2071 N N . LYS A 1 250 ? -82.750 -27.619 136.794 1.00 59.56 250 LYS A N 1
ATOM 2072 C CA . LYS A 1 250 ? -83.318 -26.753 137.846 1.00 59.56 250 LYS A CA 1
ATOM 2073 C C . LYS A 1 250 ? -84.819 -26.993 138.076 1.00 59.56 250 LYS A C 1
ATOM 2075 O O . LYS A 1 250 ? -85.233 -27.070 139.226 1.00 59.56 250 LYS A O 1
ATOM 2080 N N . ARG A 1 251 ? -85.628 -27.187 137.024 1.00 57.41 251 ARG A N 1
ATOM 2081 C CA . ARG A 1 251 ? -87.059 -27.558 137.129 1.00 57.41 251 ARG A CA 1
ATOM 2082 C C . ARG A 1 251 ? -87.250 -28.952 137.733 1.00 57.41 251 ARG A C 1
ATOM 2084 O O . ARG A 1 251 ? -88.065 -29.132 138.630 1.00 57.41 251 ARG A O 1
ATOM 2091 N N . PHE A 1 252 ? -86.472 -29.922 137.264 1.00 50.28 252 PHE A N 1
ATOM 2092 C CA . PHE A 1 252 ? -86.533 -31.320 137.670 1.00 50.28 252 PHE A CA 1
ATOM 2093 C C . PHE A 1 252 ? -85.714 -31.632 138.931 1.00 50.28 252 PHE A C 1
ATOM 2095 O O . PHE A 1 252 ? -85.908 -32.707 139.484 1.00 50.28 252 PHE A O 1
ATOM 2102 N N . ALA A 1 253 ? -84.900 -30.717 139.476 1.00 51.66 253 ALA A N 1
ATOM 2103 C CA . ALA A 1 253 ? -84.288 -30.893 140.805 1.00 51.66 253 ALA A CA 1
ATOM 2104 C C . ALA A 1 253 ? -85.339 -31.214 141.887 1.00 51.66 253 ALA A C 1
ATOM 2106 O O . ALA A 1 253 ? -85.112 -32.072 142.736 1.00 51.66 253 ALA A O 1
ATOM 2107 N N . ASN A 1 254 ? -86.522 -30.600 141.781 1.00 50.72 254 ASN A N 1
ATOM 2108 C CA . ASN A 1 254 ? -87.660 -30.827 142.675 1.00 50.72 254 ASN A CA 1
ATOM 2109 C C . ASN A 1 254 ? -88.581 -31.980 142.216 1.00 50.72 254 ASN A C 1
ATOM 2111 O O . ASN A 1 254 ? -89.544 -32.306 142.902 1.00 50.72 254 ASN A O 1
ATOM 2115 N N . VAL A 1 255 ? -88.304 -32.594 141.059 1.00 50.31 255 VAL A N 1
ATOM 2116 C CA . VAL A 1 255 ? -89.117 -33.658 140.435 1.00 50.31 255 VAL A CA 1
ATOM 2117 C C . VAL A 1 255 ? -88.363 -34.991 140.373 1.00 50.31 255 VAL A C 1
ATOM 2119 O O . VAL A 1 255 ? -89.001 -36.023 140.233 1.00 50.31 255 VAL A O 1
ATOM 2122 N N . VAL A 1 256 ? -87.038 -35.027 140.564 1.00 51.62 256 VAL A N 1
ATOM 2123 C CA . VAL A 1 256 ? -86.259 -36.274 140.716 1.00 51.62 256 VAL A CA 1
ATOM 2124 C C . VAL A 1 256 ? -86.876 -37.237 141.749 1.00 51.62 256 VAL A C 1
ATOM 2126 O O . VAL A 1 256 ? -86.981 -38.417 141.415 1.00 51.62 256 VAL A O 1
ATOM 2129 N N . PRO A 1 257 ? -87.374 -36.799 142.928 1.00 53.72 257 PRO A N 1
ATOM 2130 C CA . PRO A 1 257 ? -88.095 -37.691 143.843 1.00 53.72 257 PRO A CA 1
ATOM 2131 C C . PRO A 1 257 ? -89.332 -38.344 143.204 1.00 53.72 257 PRO A C 1
ATOM 2133 O O . PRO A 1 257 ? -89.547 -39.541 143.358 1.00 53.72 257 PRO A O 1
ATOM 2136 N N . ILE A 1 258 ? -90.097 -37.578 142.420 1.00 51.38 258 ILE A N 1
ATOM 2137 C CA . ILE A 1 258 ? -91.331 -38.013 141.743 1.00 51.38 258 ILE A CA 1
ATOM 2138 C C . ILE A 1 258 ? -91.007 -38.920 140.542 1.00 51.38 258 ILE A C 1
ATOM 2140 O O . ILE A 1 258 ? -91.679 -39.922 140.309 1.00 51.38 258 ILE A O 1
ATOM 2144 N N . ALA A 1 259 ? -89.941 -38.617 139.798 1.00 48.53 259 ALA A N 1
ATOM 2145 C CA . ALA A 1 259 ? -89.467 -39.426 138.678 1.00 48.53 259 ALA A CA 1
ATOM 2146 C C . ALA A 1 259 ? -88.926 -40.791 139.140 1.00 48.53 259 ALA A C 1
ATOM 2148 O O . ALA A 1 259 ? -89.127 -41.789 138.455 1.00 48.53 259 ALA A O 1
ATOM 2149 N N . VAL A 1 260 ? -88.303 -40.867 140.322 1.00 54.09 260 VAL A N 1
ATOM 2150 C CA . VAL A 1 260 ? -87.893 -42.141 140.941 1.00 54.09 260 VAL A CA 1
ATOM 2151 C C . VAL A 1 260 ? -89.102 -43.012 141.317 1.00 54.09 260 VAL A C 1
ATOM 2153 O O . VAL A 1 260 ? -88.992 -44.239 141.281 1.00 54.09 260 VAL A O 1
ATOM 2156 N N . GLU A 1 261 ? -90.267 -42.423 141.607 1.00 49.72 261 GLU A N 1
ATOM 2157 C CA . GLU A 1 261 ? -91.513 -43.180 141.792 1.00 49.72 261 GLU A CA 1
ATOM 2158 C C . GLU A 1 261 ? -92.192 -43.544 140.462 1.00 49.72 261 GLU A C 1
ATOM 2160 O O . GLU A 1 261 ? -92.573 -44.701 140.279 1.00 49.72 261 GLU A O 1
ATOM 2165 N N . LEU A 1 262 ? -92.249 -42.639 139.476 1.00 45.62 262 LEU A N 1
ATOM 2166 C CA . LEU A 1 262 ? -92.767 -42.966 138.136 1.00 45.62 262 LEU A CA 1
ATOM 2167 C C . LEU A 1 262 ? -91.952 -44.071 137.440 1.00 45.62 262 LEU A C 1
ATOM 2169 O O . LEU A 1 262 ? -92.529 -44.943 136.794 1.00 45.62 262 LEU A O 1
ATOM 2173 N N . CYS A 1 263 ? -90.631 -44.117 137.633 1.00 44.31 263 CYS A N 1
ATOM 2174 C CA . CYS A 1 263 ? -89.773 -45.192 137.121 1.00 44.31 263 CYS A CA 1
ATOM 2175 C C . CYS A 1 263 ? -89.985 -46.557 137.812 1.00 44.31 263 CYS A C 1
ATOM 2177 O O . CYS A 1 263 ? -89.453 -47.561 137.333 1.00 44.31 263 CYS A O 1
ATOM 2179 N N . LYS A 1 264 ? -90.768 -46.633 138.901 1.00 48.12 264 LYS A N 1
ATOM 2180 C CA . LYS A 1 264 ? -91.293 -47.906 139.439 1.00 48.12 264 LYS A CA 1
ATOM 2181 C C . LYS A 1 264 ? -92.621 -48.315 138.790 1.00 48.12 264 LYS A C 1
ATOM 2183 O O . LYS A 1 264 ? -92.921 -49.502 138.764 1.00 48.12 264 LYS A O 1
ATOM 2188 N N . LEU A 1 265 ? -93.390 -47.357 138.267 1.00 44.34 265 LEU A N 1
ATOM 2189 C CA . LEU A 1 265 ? -94.684 -47.573 137.606 1.00 44.34 265 LEU A CA 1
ATOM 2190 C C . LEU A 1 265 ? -94.565 -47.863 136.102 1.00 44.34 265 LEU A C 1
ATOM 2192 O O . LEU A 1 265 ? -95.390 -48.589 135.561 1.00 44.34 265 LEU A O 1
ATOM 2196 N N . LEU A 1 266 ? -93.544 -47.325 135.428 1.00 44.00 266 LEU A N 1
ATOM 2197 C CA . LEU A 1 266 ? -93.398 -47.384 133.965 1.00 44.00 266 LEU A CA 1
ATOM 2198 C C . LEU A 1 266 ? -92.332 -48.382 133.478 1.00 44.00 266 LEU A C 1
ATOM 2200 O O . LEU A 1 266 ? -91.746 -48.218 132.411 1.00 44.00 266 LEU A O 1
ATOM 2204 N N . ARG A 1 267 ? -92.108 -49.468 134.230 1.00 38.50 267 ARG A N 1
ATOM 2205 C CA . ARG A 1 267 ? -91.430 -50.669 133.712 1.00 38.50 267 ARG A CA 1
ATOM 2206 C C . ARG A 1 267 ? -92.423 -51.588 132.988 1.00 38.50 267 ARG A C 1
ATOM 2208 O O . ARG A 1 267 ? -92.692 -52.678 133.479 1.00 38.50 267 ARG A O 1
ATOM 2215 N N . MET A 1 268 ? -92.941 -51.169 131.833 1.00 38.34 268 MET A N 1
ATOM 2216 C CA . MET A 1 268 ? -93.530 -52.090 130.847 1.00 38.34 268 MET A CA 1
ATOM 2217 C C . MET A 1 268 ? -93.580 -51.466 129.442 1.00 38.34 268 MET A C 1
ATOM 2219 O O . MET A 1 268 ? -94.342 -50.543 129.189 1.00 38.34 268 MET A O 1
ATOM 2223 N N . ASN A 1 269 ? -92.764 -52.040 128.556 1.00 39.06 269 ASN A N 1
ATOM 2224 C CA . ASN A 1 269 ? -92.962 -52.218 127.115 1.00 39.06 269 ASN A CA 1
ATOM 2225 C C . ASN A 1 269 ? -93.430 -51.009 126.273 1.00 39.06 269 ASN A C 1
ATOM 2227 O O . ASN A 1 269 ? -94.624 -50.858 126.023 1.00 39.06 269 ASN A O 1
ATOM 2231 N N . VAL A 1 270 ? -92.469 -50.292 125.677 1.00 32.59 270 VAL A N 1
ATOM 2232 C CA . VAL A 1 270 ? -92.563 -49.855 124.267 1.00 32.59 270 VAL A CA 1
ATOM 2233 C C . VAL A 1 270 ? -91.196 -50.074 123.607 1.00 32.59 270 VAL A C 1
ATOM 2235 O O . VAL A 1 270 ? -90.394 -49.152 123.478 1.00 32.59 270 VAL A O 1
ATOM 2238 N N . ASP A 1 271 ? -90.931 -51.323 123.231 1.00 33.22 271 ASP A N 1
ATOM 2239 C CA . ASP A 1 271 ? -90.112 -51.600 122.047 1.00 33.22 271 ASP A CA 1
ATOM 2240 C C . ASP A 1 271 ? -91.001 -51.433 120.789 1.00 33.22 271 ASP A C 1
ATOM 2242 O O . ASP A 1 271 ? -92.211 -51.235 120.909 1.00 33.22 271 ASP A O 1
ATOM 2246 N N . ASP A 1 272 ? -90.399 -51.518 119.599 1.00 34.38 272 ASP A N 1
ATOM 2247 C CA . ASP A 1 272 ? -91.018 -51.383 118.266 1.00 34.38 272 ASP A CA 1
ATOM 2248 C C . ASP A 1 272 ? -91.593 -50.004 117.872 1.00 34.38 272 ASP A C 1
ATOM 2250 O O . ASP A 1 272 ? -92.765 -49.694 118.074 1.00 34.38 272 ASP A O 1
ATOM 2254 N N . LEU A 1 273 ? -90.791 -49.240 117.114 1.00 34.94 273 LEU A N 1
ATOM 2255 C CA . LEU A 1 273 ? -91.192 -48.781 115.769 1.00 34.94 273 LEU A CA 1
ATOM 2256 C C . LEU A 1 273 ? -89.979 -48.289 114.954 1.00 34.94 273 LEU A C 1
ATOM 2258 O O . LEU A 1 273 ? -89.221 -47.431 115.403 1.00 34.94 273 LEU A O 1
ATOM 2262 N N . VAL A 1 274 ? -89.790 -48.835 113.745 1.00 35.22 274 VAL A N 1
ATOM 2263 C CA . VAL A 1 274 ? -88.584 -48.638 112.915 1.00 35.22 274 VAL A CA 1
ATOM 2264 C C . VAL A 1 274 ? -88.931 -48.303 111.455 1.00 35.22 274 VAL A C 1
ATOM 2266 O O . VAL A 1 274 ? -89.572 -49.099 110.780 1.00 35.22 274 VAL A O 1
ATOM 2269 N N . GLY A 1 275 ? -88.377 -47.191 110.950 1.00 32.56 275 GLY A N 1
ATOM 2270 C CA . GLY A 1 275 ? -87.717 -47.133 109.630 1.00 32.56 275 GLY A CA 1
ATOM 2271 C C . GLY A 1 275 ? -88.495 -46.740 108.356 1.00 32.56 275 GLY A C 1
ATOM 2272 O O . GLY A 1 275 ? -89.225 -47.549 107.798 1.00 32.56 275 GLY A O 1
ATOM 2273 N N . VAL A 1 276 ? -88.139 -45.565 107.804 1.00 33.56 276 VAL A N 1
ATOM 2274 C CA . VAL A 1 276 ? -88.050 -45.182 106.363 1.00 33.56 276 VAL A CA 1
ATOM 2275 C C . VAL A 1 276 ? -86.895 -44.147 106.278 1.00 33.56 276 VAL A C 1
ATOM 2277 O O . VAL A 1 276 ? -86.797 -43.349 107.208 1.00 33.56 276 VAL A O 1
ATOM 2280 N N . LYS A 1 277 ? -85.905 -44.082 105.365 1.00 32.16 277 LYS A N 1
ATOM 2281 C CA . LYS A 1 277 ? -85.575 -44.589 104.005 1.00 32.16 277 LYS A CA 1
ATOM 2282 C C . LYS A 1 277 ? -85.948 -43.745 102.758 1.00 32.16 277 LYS A C 1
ATOM 2284 O O . LYS A 1 277 ? -86.904 -44.054 102.065 1.00 32.16 277 LYS A O 1
ATOM 2289 N N . ASP A 1 278 ? -85.042 -42.803 102.464 1.00 32.09 278 ASP A N 1
ATOM 2290 C CA . ASP A 1 278 ? -84.244 -42.673 101.218 1.00 32.09 278 ASP A CA 1
ATOM 2291 C C . ASP A 1 278 ? -84.831 -42.199 99.860 1.00 32.09 278 ASP A C 1
ATOM 2293 O O . ASP A 1 278 ? -86.014 -42.311 99.574 1.00 32.09 278 ASP A O 1
ATOM 2297 N N . GLU A 1 279 ? -83.880 -41.718 99.031 1.00 30.08 279 GLU A N 1
ATOM 2298 C CA . GLU A 1 279 ? -83.897 -41.358 97.589 1.00 30.08 279 GLU A CA 1
ATOM 2299 C C . GLU A 1 279 ? -84.634 -40.044 97.185 1.00 30.08 279 GLU A C 1
ATOM 2301 O O . GLU A 1 279 ? -85.770 -39.808 97.574 1.00 30.08 279 GLU A O 1
ATOM 2306 N N . PHE A 1 280 ? -83.983 -38.999 96.621 1.00 30.55 280 PHE A N 1
ATOM 2307 C CA . PHE A 1 280 ? -83.208 -38.805 95.355 1.00 30.55 280 PHE A CA 1
ATOM 2308 C C . PHE A 1 280 ? -84.111 -38.491 94.120 1.00 30.55 280 PHE A C 1
ATOM 2310 O O . PHE A 1 280 ? -85.122 -39.153 93.948 1.00 30.55 280 PHE A O 1
ATOM 2317 N N . VAL A 1 281 ? -83.816 -37.552 93.188 1.00 36.06 281 VAL A N 1
ATOM 2318 C CA . VAL A 1 281 ? -82.814 -36.448 93.118 1.00 36.06 281 VAL A CA 1
ATOM 2319 C C . VAL A 1 281 ? -83.071 -35.498 91.902 1.00 36.06 281 VAL A C 1
ATOM 2321 O O . VAL A 1 281 ? -83.668 -35.957 90.936 1.00 36.06 281 VAL A O 1
ATOM 2324 N N . PHE A 1 282 ? -82.529 -34.255 91.909 1.00 31.55 282 PHE A N 1
ATOM 2325 C CA . PHE A 1 282 ? -82.436 -33.254 90.790 1.00 31.55 282 PHE A CA 1
ATOM 2326 C C . PHE A 1 282 ? -83.776 -32.745 90.174 1.00 31.55 282 PHE A C 1
ATOM 2328 O O . PHE A 1 282 ? -84.772 -33.453 90.193 1.00 31.55 282 PHE A O 1
ATOM 2335 N N . ALA A 1 283 ? -83.920 -31.553 89.565 1.00 33.00 283 ALA A N 1
ATOM 2336 C CA . ALA A 1 283 ? -83.230 -30.237 89.562 1.00 33.00 283 ALA A CA 1
ATOM 2337 C C . ALA A 1 283 ? -84.202 -29.220 88.850 1.00 33.00 283 ALA A C 1
ATOM 2339 O O . ALA A 1 283 ? -85.370 -29.567 88.693 1.00 33.00 283 ALA A O 1
ATOM 2340 N N . GLU A 1 284 ? -83.920 -27.982 88.403 1.00 31.62 284 GLU A N 1
ATOM 2341 C CA . GLU A 1 284 ? -82.720 -27.122 88.305 1.00 31.62 284 GLU A CA 1
ATOM 2342 C C . GLU A 1 284 ? -83.141 -25.624 88.161 1.00 31.62 284 GLU A C 1
ATOM 2344 O O . GLU A 1 284 ? -84.320 -25.357 87.938 1.00 31.62 284 GLU A O 1
ATOM 2349 N N . PHE A 1 285 ? -82.187 -24.672 88.208 1.00 28.22 285 PHE A N 1
ATOM 2350 C CA . PHE A 1 285 ? -82.347 -23.191 88.124 1.00 28.22 285 PHE A CA 1
ATOM 2351 C C . PHE A 1 285 ? -83.151 -22.518 89.266 1.00 28.22 285 PHE A C 1
ATOM 2353 O O . PHE A 1 285 ? -84.100 -23.074 89.801 1.00 28.22 285 PHE A O 1
ATOM 2360 N N . GLY A 1 286 ? -82.845 -21.288 89.701 1.00 29.33 286 GLY A N 1
ATOM 2361 C CA . GLY A 1 286 ? -81.722 -20.389 89.386 1.00 29.33 286 GLY A CA 1
ATOM 2362 C C . GLY A 1 286 ? -82.004 -18.997 89.981 1.00 29.33 286 GLY A C 1
ATOM 2363 O O . GLY A 1 286 ? -83.020 -18.405 89.632 1.00 29.33 286 GLY A O 1
ATOM 2364 N N . ASN A 1 287 ? -81.170 -18.499 90.906 1.00 29.55 287 ASN A N 1
ATOM 2365 C CA . ASN A 1 287 ? -81.551 -17.424 91.841 1.00 29.55 287 ASN A CA 1
ATOM 2366 C C . ASN A 1 287 ? -80.525 -16.272 91.912 1.00 29.55 287 ASN A C 1
ATOM 2368 O O . ASN A 1 287 ? -79.334 -16.524 91.757 1.00 29.55 287 ASN A O 1
ATOM 2372 N N . ASP A 1 288 ? -81.024 -15.067 92.225 1.00 32.16 288 ASP A N 1
ATOM 2373 C CA . ASP A 1 288 ? -80.327 -13.802 92.562 1.00 32.16 288 ASP A CA 1
ATOM 2374 C C . ASP A 1 288 ? -79.380 -13.206 91.482 1.00 32.16 288 ASP A C 1
ATOM 2376 O O . ASP A 1 288 ? -78.534 -13.895 90.929 1.00 32.16 288 ASP A O 1
ATOM 2380 N N . ALA A 1 289 ? -79.456 -11.951 91.008 1.00 34.19 289 ALA A N 1
ATOM 2381 C CA . ALA A 1 289 ? -79.935 -10.642 91.495 1.00 34.19 289 ALA A CA 1
ATOM 2382 C C . ALA A 1 289 ? -78.894 -9.785 92.254 1.00 34.19 289 ALA A C 1
ATOM 2384 O O . ALA A 1 289 ? -78.306 -10.229 93.232 1.00 34.19 289 ALA A O 1
ATOM 2385 N N . THR A 1 290 ? -78.796 -8.501 91.853 1.00 31.61 290 THR A N 1
ATOM 2386 C CA . THR A 1 290 ? -78.034 -7.379 92.477 1.00 31.61 290 THR A CA 1
ATOM 2387 C C . THR A 1 290 ? -76.493 -7.459 92.377 1.00 31.61 290 THR A C 1
ATOM 2389 O O . THR A 1 290 ? -75.945 -8.550 92.350 1.00 31.61 290 THR A O 1
ATOM 2392 N N . THR A 1 291 ? -75.698 -6.377 92.286 1.00 31.77 291 THR A N 1
ATOM 2393 C CA . THR A 1 291 ? -75.930 -4.960 91.885 1.00 31.77 291 THR A CA 1
ATOM 2394 C C . THR A 1 291 ? -74.591 -4.252 91.581 1.00 31.77 291 THR A C 1
ATOM 2396 O O . THR A 1 291 ? -73.657 -4.398 92.356 1.00 31.77 291 THR A O 1
ATOM 2399 N N . THR A 1 292 ? -74.587 -3.379 90.558 1.00 36.00 292 THR A N 1
ATOM 2400 C CA . THR A 1 292 ? -73.829 -2.099 90.420 1.00 36.00 292 THR A CA 1
ATOM 2401 C C . THR A 1 292 ? -72.287 -1.997 90.511 1.00 36.00 292 THR A C 1
ATOM 2403 O O . THR A 1 292 ? -71.654 -2.572 91.384 1.00 36.00 292 THR A O 1
ATOM 2406 N N . HIS A 1 293 ? -71.788 -1.006 89.749 1.00 34.31 293 HIS A N 1
ATOM 2407 C CA . HIS A 1 293 ? -70.564 -0.189 89.914 1.00 34.31 293 HIS A CA 1
ATOM 2408 C C . HIS A 1 293 ? -69.219 -0.622 89.278 1.00 34.31 293 HIS A C 1
ATOM 2410 O O . HIS A 1 293 ? -68.888 -1.793 89.166 1.00 34.31 293 HIS A O 1
ATOM 2416 N N . GLU A 1 294 ? -68.472 0.427 88.887 1.00 36.69 294 GLU A N 1
ATOM 2417 C CA . GLU A 1 294 ? -67.033 0.505 88.549 1.00 36.69 294 GLU A CA 1
ATOM 2418 C C . GLU A 1 294 ? -66.514 -0.080 87.210 1.00 36.69 294 GLU A C 1
ATOM 2420 O O . GLU A 1 294 ? -65.728 -1.021 87.169 1.00 36.69 294 GLU A O 1
ATOM 2425 N N . GLU A 1 295 ? -66.802 0.630 86.106 1.00 36.84 295 GLU A N 1
ATOM 2426 C CA . GLU A 1 295 ? -65.952 0.662 84.890 1.00 36.84 295 GLU A CA 1
ATOM 2427 C C . GLU A 1 295 ? -65.341 2.066 84.617 1.00 36.84 295 GLU A C 1
ATOM 2429 O O . GLU A 1 295 ? -65.223 2.511 83.478 1.00 36.84 295 GLU A O 1
ATOM 2434 N N . GLU A 1 296 ? -64.868 2.773 85.651 1.00 41.44 296 GLU A N 1
ATOM 2435 C CA . GLU A 1 296 ? -64.018 3.976 85.492 1.00 41.44 296 GLU A CA 1
ATOM 2436 C C . GLU A 1 296 ? -62.527 3.645 85.711 1.00 41.44 296 GLU A C 1
ATOM 2438 O O . GLU A 1 296 ? -61.896 4.118 86.651 1.00 41.44 296 GLU A O 1
ATOM 2443 N N . GLY A 1 297 ? -61.949 2.787 84.853 1.00 43.78 297 GLY A N 1
ATOM 2444 C CA . GLY A 1 297 ? -60.623 2.197 85.128 1.00 43.78 297 GLY A CA 1
ATOM 2445 C C . GLY A 1 297 ? -59.643 1.975 83.967 1.00 43.78 297 GLY A C 1
ATOM 2446 O O . GLY A 1 297 ? -58.512 1.582 84.229 1.00 43.78 297 GLY A O 1
ATOM 2447 N N . LYS A 1 298 ? -60.009 2.203 82.693 1.00 39.53 298 LYS A N 1
ATOM 2448 C CA . LYS A 1 298 ? -59.176 1.786 81.528 1.00 39.53 298 LYS A CA 1
ATOM 2449 C C . LYS A 1 298 ? -58.775 2.902 80.548 1.00 39.53 298 LYS A C 1
ATOM 2451 O O . LYS A 1 298 ? -58.412 2.630 79.404 1.00 39.53 298 LYS A O 1
ATOM 2456 N N . GLY A 1 299 ? -58.788 4.159 80.999 1.00 44.16 299 GLY A N 1
ATOM 2457 C CA . GLY A 1 299 ? -58.308 5.301 80.206 1.00 44.16 299 GLY A CA 1
ATOM 2458 C C . GLY A 1 299 ? -56.786 5.302 79.999 1.00 44.16 299 GLY A C 1
ATOM 2459 O O . GLY A 1 299 ? -56.307 5.263 78.867 1.00 44.16 299 GLY A O 1
ATOM 2460 N N . LYS A 1 300 ? -56.013 5.296 81.095 1.00 48.31 300 LYS A N 1
ATOM 2461 C CA . LYS A 1 300 ? -54.566 5.590 81.057 1.00 48.31 300 LYS A CA 1
ATOM 2462 C C . LYS A 1 300 ? -53.685 4.498 80.441 1.00 48.31 300 LYS A C 1
ATOM 2464 O O . LYS A 1 300 ? -52.684 4.831 79.819 1.00 48.31 300 LYS A O 1
ATOM 2469 N N . GLU A 1 301 ? -54.042 3.216 80.540 1.00 49.25 301 GLU A N 1
ATOM 2470 C CA . GLU A 1 301 ? -53.272 2.155 79.862 1.00 49.25 301 GLU A CA 1
ATOM 2471 C C . GLU A 1 301 ? -53.445 2.192 78.339 1.00 49.25 301 GLU A C 1
ATOM 2473 O O . GLU A 1 301 ? -52.470 2.035 77.602 1.00 49.25 301 GLU A O 1
ATOM 2478 N N . ARG A 1 302 ? -54.662 2.477 77.848 1.00 50.69 302 ARG A N 1
ATOM 2479 C CA . ARG A 1 302 ? -54.887 2.715 76.414 1.00 50.69 302 ARG A CA 1
ATOM 2480 C C . ARG A 1 302 ? -54.166 3.977 75.942 1.00 50.69 302 ARG A C 1
ATOM 2482 O O . ARG A 1 302 ? -53.582 3.959 74.866 1.00 50.69 302 ARG A O 1
ATOM 2489 N N . GLU A 1 303 ? -54.148 5.035 76.747 1.00 52.72 303 GLU A N 1
ATOM 2490 C CA . GLU A 1 303 ? -53.441 6.284 76.437 1.00 52.72 303 GLU A CA 1
ATOM 2491 C C . GLU A 1 303 ? -51.907 6.120 76.402 1.00 52.72 303 GLU A C 1
ATOM 2493 O O . GLU A 1 303 ? -51.255 6.679 75.517 1.00 52.72 303 GLU A O 1
ATOM 2498 N N . MET A 1 304 ? -51.317 5.302 77.285 1.00 53.94 304 MET A N 1
ATOM 2499 C CA . MET A 1 304 ? -49.890 4.947 77.205 1.00 53.94 304 MET A CA 1
ATOM 2500 C C . MET A 1 304 ? -49.584 4.072 75.984 1.00 53.94 304 MET A C 1
ATOM 2502 O O . MET A 1 304 ? -48.704 4.425 75.201 1.00 53.94 304 MET A O 1
ATOM 2506 N N . MET A 1 305 ? -50.339 2.989 75.749 1.00 55.88 305 MET A N 1
ATOM 2507 C CA . MET A 1 305 ? -50.112 2.131 74.576 1.00 55.88 305 MET A CA 1
ATOM 2508 C C . MET A 1 305 ? -50.308 2.873 73.245 1.00 55.88 305 MET A C 1
ATOM 2510 O O . MET A 1 305 ? -49.584 2.605 72.287 1.00 55.88 305 MET A O 1
ATOM 2514 N N . LEU A 1 306 ? -51.235 3.834 73.170 1.00 57.28 306 LEU A N 1
ATOM 2515 C CA . LEU A 1 306 ? -51.402 4.685 71.988 1.00 57.28 306 LEU A CA 1
ATOM 2516 C C . LEU A 1 306 ? -50.250 5.687 71.819 1.00 57.28 306 LEU A C 1
ATOM 2518 O O . LEU A 1 306 ? -49.811 5.892 70.688 1.00 57.28 306 LEU A O 1
ATOM 2522 N N . ASN A 1 307 ? -49.714 6.258 72.904 1.00 62.41 307 ASN A N 1
ATOM 2523 C CA . ASN A 1 307 ? -48.532 7.125 72.841 1.00 62.41 307 ASN A CA 1
ATOM 2524 C C . ASN A 1 307 ? -47.269 6.369 72.411 1.00 62.41 307 ASN A C 1
ATOM 2526 O O . ASN A 1 307 ? -46.507 6.875 71.590 1.00 62.41 307 ASN A O 1
ATOM 2530 N N . ASP A 1 308 ? -47.045 5.157 72.918 1.00 66.69 308 ASP A N 1
ATOM 2531 C CA . ASP A 1 308 ? -45.854 4.383 72.560 1.00 66.69 308 ASP A CA 1
ATOM 2532 C C . ASP A 1 308 ? -45.967 3.773 71.154 1.00 66.69 308 ASP A C 1
ATOM 2534 O O . ASP A 1 308 ? -44.993 3.818 70.403 1.00 66.69 308 ASP A O 1
ATOM 2538 N N . GLN A 1 309 ? -47.164 3.363 70.707 1.00 65.06 309 GLN A N 1
ATOM 2539 C CA . GLN A 1 309 ? -47.409 3.123 69.276 1.00 65.06 309 GLN A CA 1
ATOM 2540 C C . GLN A 1 309 ? -47.232 4.389 68.423 1.00 65.06 309 GLN A C 1
ATOM 2542 O O . GLN A 1 309 ? -46.839 4.283 67.262 1.00 65.06 309 GLN A O 1
ATOM 2547 N N . GLY A 1 310 ? -47.542 5.573 68.959 1.00 69.75 310 GLY A N 1
ATOM 2548 C CA . GLY A 1 310 ? -47.314 6.862 68.305 1.00 69.75 310 GLY A CA 1
ATOM 2549 C C . GLY A 1 310 ? -45.829 7.088 68.033 1.00 69.75 310 GLY A C 1
ATOM 2550 O O . GLY A 1 310 ? -45.435 7.207 66.875 1.00 69.75 310 GLY A O 1
ATOM 2551 N N . LYS A 1 311 ? -44.999 7.023 69.080 1.00 77.94 311 LYS A N 1
ATOM 2552 C CA . LYS A 1 311 ? -43.531 7.131 68.986 1.00 77.94 311 LYS A CA 1
ATOM 2553 C C . LYS A 1 311 ? -42.924 6.043 68.101 1.00 77.94 311 LYS A C 1
ATOM 2555 O O . LYS A 1 311 ? -42.005 6.311 67.337 1.00 77.94 311 LYS A O 1
ATOM 2560 N N . GLU A 1 312 ? -43.425 4.807 68.165 1.00 77.62 312 GLU A N 1
ATOM 2561 C CA . GLU A 1 312 ? -42.914 3.726 67.315 1.00 77.62 312 GLU A CA 1
ATOM 2562 C C . GLU A 1 312 ? -43.231 3.975 65.828 1.00 77.62 312 GLU A C 1
ATOM 2564 O O . GLU A 1 312 ? -42.381 3.739 64.966 1.00 77.62 312 GLU A O 1
ATOM 2569 N N . LYS A 1 313 ? -44.419 4.513 65.515 1.00 82.19 313 LYS A N 1
ATOM 2570 C CA . LYS A 1 313 ? -44.791 4.956 64.160 1.00 82.19 313 LYS A CA 1
ATOM 2571 C C . LYS A 1 313 ? -43.966 6.165 63.716 1.00 82.19 313 LYS A C 1
ATOM 2573 O O . LYS A 1 313 ? -43.513 6.177 62.580 1.00 82.19 313 LYS A O 1
ATOM 2578 N N . GLU A 1 314 ? -43.709 7.126 64.598 1.00 83.81 314 GLU A N 1
ATOM 2579 C CA . GLU A 1 314 ? -42.857 8.297 64.345 1.00 83.81 314 GLU A CA 1
ATOM 2580 C C . GLU A 1 314 ? -41.404 7.889 64.031 1.00 83.81 314 GLU A C 1
ATOM 2582 O O . GLU A 1 314 ? -40.844 8.307 63.020 1.00 83.81 314 GLU A O 1
ATOM 2587 N N . ILE A 1 315 ? -40.826 6.963 64.805 1.00 87.12 315 ILE A N 1
ATOM 2588 C CA . ILE A 1 315 ? -39.496 6.384 64.546 1.00 87.12 315 ILE A CA 1
ATOM 2589 C C . ILE A 1 315 ? -39.474 5.585 63.230 1.00 87.12 315 ILE A C 1
ATOM 2591 O O . ILE A 1 315 ? -38.478 5.624 62.505 1.00 87.12 315 ILE A O 1
ATOM 2595 N N . LYS A 1 316 ? -40.550 4.859 62.895 1.00 89.69 316 LYS A N 1
ATOM 2596 C CA . LYS A 1 316 ? -40.678 4.154 61.605 1.00 89.69 316 LYS A CA 1
ATOM 2597 C C . LYS A 1 316 ? -40.787 5.135 60.432 1.00 89.69 316 LYS A C 1
ATOM 2599 O O . LYS A 1 316 ? -40.121 4.922 59.423 1.00 89.69 316 LYS A O 1
ATOM 2604 N N . LEU A 1 317 ? -41.548 6.221 60.574 1.00 87.44 317 LEU A N 1
ATOM 2605 C CA . LEU A 1 317 ? -41.663 7.290 59.576 1.00 87.44 317 LEU A CA 1
ATOM 2606 C C . LEU A 1 317 ? -40.314 7.977 59.340 1.00 87.44 317 LEU A C 1
ATOM 2608 O O . LEU A 1 317 ? -39.866 8.016 58.200 1.00 87.44 317 LEU A O 1
ATOM 2612 N N . ALA A 1 318 ? -39.612 8.398 60.395 1.00 89.94 318 ALA A N 1
ATOM 2613 C CA . ALA A 1 318 ? -38.288 9.019 60.283 1.00 89.94 318 ALA A CA 1
ATOM 2614 C C . ALA A 1 318 ? -37.234 8.088 59.644 1.00 89.94 318 ALA A C 1
ATOM 2616 O O . ALA A 1 318 ? -36.340 8.546 58.930 1.00 89.94 318 ALA A O 1
ATOM 2617 N N . LYS A 1 319 ? -37.338 6.766 59.858 1.00 92.94 319 LYS A N 1
ATOM 2618 C CA . LYS A 1 319 ? -36.505 5.774 59.154 1.00 92.94 319 LYS A CA 1
ATOM 2619 C C . LYS A 1 319 ? -36.835 5.697 57.663 1.00 92.94 319 LYS A C 1
ATOM 2621 O O . LYS A 1 319 ? -35.912 5.772 56.860 1.00 92.94 319 LYS A O 1
ATOM 2626 N N . MET A 1 320 ? -38.115 5.589 57.302 1.00 92.19 320 MET A N 1
ATOM 2627 C CA . MET A 1 320 ? -38.545 5.545 55.897 1.00 92.19 320 MET A CA 1
ATOM 2628 C C . MET A 1 320 ? -38.239 6.855 55.159 1.00 92.19 320 MET A C 1
ATOM 2630 O O . MET A 1 320 ? -37.868 6.822 53.994 1.00 92.19 320 MET A O 1
ATOM 2634 N N . GLU A 1 321 ? -38.336 8.008 55.823 1.00 92.50 321 GLU A N 1
ATOM 2635 C CA . GLU A 1 321 ? -37.975 9.311 55.251 1.00 92.50 321 GLU A CA 1
ATOM 2636 C C . GLU A 1 321 ? -36.470 9.398 54.947 1.00 92.50 321 GLU A C 1
ATOM 2638 O O . GLU A 1 321 ? -36.083 9.782 53.842 1.00 92.50 321 GLU A O 1
ATOM 2643 N N . LYS A 1 322 ? -35.619 8.926 55.868 1.00 94.56 322 LYS A N 1
ATOM 2644 C CA . LYS A 1 322 ? -34.170 8.808 55.643 1.00 94.56 322 LYS A CA 1
ATOM 2645 C C . LYS A 1 322 ? -33.824 7.811 54.529 1.00 94.56 322 LYS A C 1
ATOM 2647 O O . LYS A 1 322 ? -32.947 8.097 53.721 1.00 94.56 322 LYS A O 1
ATOM 2652 N N . GLU A 1 323 ? -34.512 6.673 54.462 1.00 94.19 323 GLU A N 1
ATOM 2653 C CA . GLU A 1 323 ? -34.355 5.678 53.390 1.00 94.19 323 GLU A CA 1
ATOM 2654 C C . GLU A 1 323 ? -34.772 6.253 52.023 1.00 94.19 323 GLU A C 1
ATOM 2656 O O . GLU A 1 323 ? -34.065 6.087 51.030 1.00 94.19 323 GLU A O 1
ATOM 2661 N N . ILE A 1 324 ? -35.864 7.022 51.976 1.00 93.81 324 ILE A N 1
ATOM 2662 C CA . ILE A 1 324 ? -36.309 7.766 50.791 1.00 93.81 324 ILE A CA 1
ATOM 2663 C C . ILE A 1 324 ? -35.254 8.792 50.344 1.00 93.81 324 ILE A C 1
ATOM 2665 O O . ILE A 1 324 ? -35.017 8.925 49.143 1.00 93.81 324 ILE A O 1
ATOM 2669 N N . ASP A 1 325 ? -34.605 9.506 51.265 1.00 93.75 325 ASP A N 1
ATOM 2670 C CA . ASP A 1 325 ? -33.533 10.453 50.926 1.00 93.75 325 ASP A CA 1
ATOM 2671 C C . ASP A 1 325 ? -32.244 9.758 50.462 1.00 93.75 325 ASP A C 1
ATOM 2673 O O . ASP A 1 325 ? -31.623 10.205 49.494 1.00 93.75 325 ASP A O 1
ATOM 2677 N N . GLU A 1 326 ? -31.877 8.621 51.055 1.00 94.00 326 GLU A N 1
ATOM 2678 C CA . GLU A 1 326 ? -30.766 7.787 50.576 1.00 94.00 326 GLU A CA 1
ATOM 2679 C C . GLU A 1 326 ? -31.040 7.246 49.161 1.00 94.00 326 GLU A C 1
ATOM 2681 O O . GLU A 1 326 ? -30.168 7.326 48.292 1.00 94.00 326 GLU A O 1
ATOM 2686 N N . LEU A 1 327 ? -32.275 6.821 48.870 1.00 93.94 327 LEU A N 1
ATOM 2687 C CA . LEU A 1 327 ? -32.706 6.416 47.526 1.00 93.94 327 LEU A CA 1
ATOM 2688 C C . LEU A 1 327 ? -32.724 7.585 46.521 1.00 93.94 327 LEU A C 1
ATOM 2690 O O . LEU A 1 327 ? -32.367 7.388 45.357 1.00 93.94 327 LEU A O 1
ATOM 2694 N N . LYS A 1 328 ? -33.075 8.813 46.937 1.00 94.50 328 LYS A N 1
ATOM 2695 C CA . LYS A 1 328 ? -32.943 10.018 46.086 1.00 94.50 328 LYS A CA 1
ATOM 2696 C C . LYS A 1 328 ? -31.480 10.289 45.729 1.00 94.50 328 LYS A C 1
ATOM 2698 O O . LYS A 1 328 ? -31.196 10.612 44.576 1.00 94.50 328 LYS A O 1
ATOM 2703 N N . VAL A 1 329 ? -30.560 10.164 46.689 1.00 95.56 329 VAL A N 1
ATOM 2704 C CA . VAL A 1 329 ? -29.118 10.362 46.461 1.00 95.56 329 VAL A CA 1
ATOM 2705 C C . VAL A 1 329 ? -28.548 9.267 45.559 1.00 95.56 329 VAL A C 1
ATOM 2707 O O . VAL A 1 329 ? -27.823 9.593 44.619 1.00 95.56 329 VAL A O 1
ATOM 2710 N N . GLN A 1 330 ? -28.922 8.001 45.776 1.00 93.62 330 GLN A N 1
ATOM 2711 C CA . GLN A 1 330 ? -28.518 6.892 44.907 1.00 93.62 330 GLN A CA 1
ATOM 2712 C C . GLN A 1 330 ? -28.986 7.127 43.468 1.00 93.62 330 GLN A C 1
ATOM 2714 O O . GLN A 1 330 ? -28.162 7.130 42.556 1.00 93.62 330 GLN A O 1
ATOM 2719 N N . LYS A 1 331 ? -30.269 7.468 43.266 1.00 96.38 331 LYS A N 1
ATOM 2720 C CA . LYS A 1 331 ? -30.788 7.807 41.935 1.00 96.38 331 LYS A CA 1
ATOM 2721 C C . LYS A 1 331 ? -30.003 8.954 41.284 1.00 96.38 331 LYS A C 1
ATOM 2723 O O . LYS A 1 331 ? -29.696 8.881 40.101 1.00 96.38 331 LYS A O 1
ATOM 2728 N N . GLN A 1 332 ? -29.637 9.998 42.033 1.00 95.00 332 GLN A N 1
ATOM 2729 C CA . GLN A 1 332 ? -28.826 11.100 41.496 1.00 95.00 332 GLN A CA 1
ATOM 2730 C C . GLN A 1 332 ? -27.386 10.700 41.132 1.00 95.00 332 GLN A C 1
ATOM 2732 O O . GLN A 1 332 ? -26.761 11.410 40.342 1.00 95.00 332 GLN A O 1
ATOM 2737 N N . MET A 1 333 ? -26.840 9.612 41.685 1.00 95.81 333 MET A N 1
ATOM 2738 C CA . MET A 1 333 ? -25.601 9.010 41.181 1.00 95.81 333 MET A CA 1
ATOM 2739 C C . MET A 1 333 ? -25.864 8.179 39.925 1.00 95.81 333 MET A C 1
ATOM 2741 O O . MET A 1 333 ? -25.157 8.357 38.936 1.00 95.81 333 MET A O 1
ATOM 2745 N N . ASP A 1 334 ? -26.899 7.340 39.930 1.00 94.88 334 ASP A N 1
ATOM 2746 C CA . ASP A 1 334 ? -27.244 6.470 38.801 1.00 94.88 334 ASP A CA 1
ATOM 2747 C C . ASP A 1 334 ? -27.571 7.286 37.535 1.00 94.88 334 ASP A C 1
ATOM 2749 O O . ASP A 1 334 ? -27.026 7.010 36.467 1.00 94.88 334 ASP A O 1
ATOM 2753 N N . ASP A 1 335 ? -28.363 8.359 37.662 1.00 94.81 335 ASP A N 1
ATOM 2754 C CA . ASP A 1 335 ? -28.685 9.298 36.576 1.00 94.81 335 ASP A CA 1
ATOM 2755 C C . ASP A 1 335 ? -27.410 9.941 35.976 1.00 94.81 335 ASP A C 1
ATOM 2757 O O . ASP A 1 335 ? -27.327 10.135 34.762 1.00 94.81 335 ASP A O 1
ATOM 2761 N N . ARG A 1 336 ? -26.381 10.229 36.795 1.00 96.19 336 ARG A N 1
ATOM 2762 C CA . ARG A 1 336 ? -25.081 10.755 36.319 1.00 96.19 336 ARG A CA 1
ATOM 2763 C C . ARG A 1 336 ? -24.243 9.684 35.629 1.00 96.19 336 ARG A C 1
ATOM 2765 O O . ARG A 1 336 ? -23.668 9.957 34.582 1.00 96.19 336 ARG A O 1
ATOM 2772 N N . ILE A 1 337 ? -24.192 8.474 36.186 1.00 95.75 337 ILE A N 1
ATOM 2773 C CA . ILE A 1 337 ? -23.465 7.337 35.600 1.00 95.75 337 ILE A CA 1
ATOM 2774 C C . ILE A 1 337 ? -24.060 6.984 34.228 1.00 95.75 337 ILE A C 1
ATOM 2776 O O . ILE A 1 337 ? -23.320 6.721 33.283 1.00 95.75 337 ILE A O 1
ATOM 2780 N N . ILE A 1 338 ? -25.388 7.037 34.090 1.00 97.06 338 ILE A N 1
ATOM 2781 C CA . ILE A 1 338 ? -26.087 6.850 32.812 1.00 97.06 338 ILE A CA 1
ATOM 2782 C C . ILE A 1 338 ? -25.683 7.927 31.792 1.00 97.06 338 ILE A C 1
ATOM 2784 O O . ILE A 1 338 ? -25.458 7.595 30.627 1.00 97.06 338 ILE A O 1
ATOM 2788 N N . GLU A 1 339 ? -25.552 9.191 32.201 1.00 97.19 339 GLU A N 1
ATOM 2789 C CA . GLU A 1 339 ? -25.159 10.278 31.294 1.00 97.19 339 GLU A CA 1
ATOM 2790 C C . GLU A 1 339 ? -23.670 10.227 30.903 1.00 97.19 339 GLU A C 1
ATOM 2792 O O . GLU A 1 339 ? -23.344 10.384 29.726 1.00 97.19 339 GLU A O 1
ATOM 2797 N N . ASP A 1 340 ? -22.768 9.886 31.830 1.00 94.81 340 ASP A N 1
ATOM 2798 C CA . ASP A 1 340 ? -21.354 9.612 31.523 1.00 94.81 340 ASP A CA 1
ATOM 2799 C C . ASP A 1 340 ? -21.211 8.444 30.527 1.00 94.81 340 ASP A C 1
ATOM 2801 O O . ASP A 1 340 ? -20.420 8.508 29.579 1.00 94.81 340 ASP A O 1
ATOM 2805 N N . LEU A 1 341 ? -22.009 7.380 30.692 1.00 94.88 341 LEU A N 1
ATOM 2806 C CA . LEU A 1 341 ? -22.037 6.244 29.767 1.00 94.88 341 LEU A CA 1
ATOM 2807 C C . LEU A 1 341 ? -22.597 6.627 28.388 1.00 94.88 341 LEU A C 1
ATOM 2809 O O . LEU A 1 341 ? -22.050 6.178 27.380 1.00 94.88 341 LEU A O 1
ATOM 2813 N N . ARG A 1 342 ? -23.623 7.486 28.309 1.00 95.44 342 ARG A N 1
ATOM 2814 C CA . ARG A 1 342 ? -24.133 8.040 27.037 1.00 95.44 342 ARG A CA 1
ATOM 2815 C C . ARG A 1 342 ? -23.075 8.873 26.319 1.00 95.44 342 ARG A C 1
ATOM 2817 O O . ARG A 1 342 ? -22.817 8.633 25.140 1.00 95.44 342 ARG A O 1
ATOM 2824 N N . CYS A 1 343 ? -22.415 9.788 27.029 1.00 95.06 343 CYS A N 1
ATOM 2825 C CA . CYS A 1 343 ? -21.305 10.578 26.494 1.00 95.06 343 CYS A CA 1
ATOM 2826 C C . CYS A 1 343 ? -20.189 9.675 25.946 1.00 95.06 343 CYS A C 1
ATOM 2828 O O . CYS A 1 343 ? -19.694 9.889 24.839 1.00 95.06 343 CYS A O 1
ATOM 2830 N N . ARG A 1 344 ? -19.830 8.614 26.680 1.00 93.88 344 ARG A N 1
ATOM 2831 C CA . ARG A 1 344 ? -18.798 7.658 26.257 1.00 93.88 344 ARG A CA 1
ATOM 2832 C C . ARG A 1 344 ? -19.217 6.807 25.054 1.00 93.88 344 ARG A C 1
ATOM 2834 O O . ARG A 1 344 ? -18.378 6.531 24.200 1.00 93.88 344 ARG A O 1
ATOM 2841 N N . LEU A 1 345 ? -20.491 6.424 24.950 1.00 93.75 345 LEU A N 1
ATOM 2842 C CA . LEU A 1 345 ? -21.030 5.725 23.777 1.00 93.75 345 LEU A CA 1
ATOM 2843 C C . LEU A 1 345 ? -20.998 6.605 22.519 1.00 93.75 345 LEU A C 1
ATOM 2845 O O . LEU A 1 345 ? -20.603 6.116 21.464 1.00 93.75 345 LEU A O 1
ATOM 2849 N N . LEU A 1 346 ? -21.324 7.898 22.627 1.00 95.06 346 LEU A N 1
ATOM 2850 C CA . LEU A 1 346 ? -21.239 8.840 21.501 1.00 95.06 346 LEU A CA 1
ATOM 2851 C C . LEU A 1 346 ? -19.805 8.981 20.962 1.00 95.06 346 LEU A C 1
ATOM 2853 O O . LEU A 1 346 ? -19.605 8.965 19.746 1.00 95.06 346 LEU A O 1
ATOM 2857 N N . VAL A 1 347 ? -18.801 9.045 21.846 1.00 95.25 347 VAL A N 1
ATOM 2858 C CA . VAL A 1 347 ? -17.381 9.058 21.441 1.00 95.25 347 VAL A CA 1
ATOM 2859 C C . VAL A 1 347 ? -17.003 7.764 20.712 1.00 95.25 347 VAL A C 1
ATOM 2861 O O . VAL A 1 347 ? -16.421 7.826 19.630 1.00 95.25 347 VAL A O 1
ATOM 2864 N N . LEU A 1 348 ? -17.396 6.601 21.241 1.00 91.06 348 LEU A N 1
ATOM 2865 C CA . LEU A 1 348 ? -17.133 5.302 20.607 1.00 91.06 348 LEU A CA 1
ATOM 2866 C C . LEU A 1 348 ? -17.847 5.149 19.251 1.00 91.06 348 LEU A C 1
ATOM 2868 O O . LEU A 1 348 ? -17.299 4.543 18.330 1.00 91.06 348 LEU A O 1
ATOM 2872 N N . GLU A 1 349 ? -19.043 5.720 19.083 1.00 93.81 349 GLU A N 1
ATOM 2873 C CA . GLU A 1 349 ? -19.712 5.778 17.781 1.00 93.81 349 GLU A CA 1
ATOM 2874 C C . GLU A 1 349 ? -18.970 6.657 16.769 1.00 93.81 349 GLU A C 1
ATOM 2876 O O . GLU A 1 349 ? -18.912 6.311 15.587 1.00 93.81 349 GLU A O 1
ATOM 2881 N N . GLU A 1 350 ? -18.417 7.795 17.192 1.00 93.88 350 GLU A N 1
ATOM 2882 C CA . GLU A 1 350 ? -17.580 8.625 16.325 1.00 93.88 350 GLU A CA 1
ATOM 2883 C C . GLU A 1 350 ? -16.267 7.933 15.949 1.00 93.88 350 GLU A C 1
ATOM 2885 O O . GLU A 1 350 ? -15.862 7.985 14.788 1.00 93.88 350 GLU A O 1
ATOM 2890 N N . GLU A 1 351 ? -15.596 7.290 16.905 1.00 88.94 351 GLU A N 1
ATOM 2891 C CA . GLU A 1 351 ? -14.379 6.511 16.658 1.00 88.94 351 GLU A CA 1
ATOM 2892 C C . GLU A 1 351 ? -14.655 5.357 15.691 1.00 88.94 351 GLU A C 1
ATOM 2894 O O . GLU A 1 351 ? -13.912 5.181 14.724 1.00 88.94 351 GLU A O 1
ATOM 2899 N N . LYS A 1 352 ? -15.782 4.653 15.860 1.00 95.38 352 LYS A N 1
ATOM 2900 C CA . LYS A 1 352 ? -16.242 3.649 14.898 1.00 95.38 352 LYS A CA 1
ATOM 2901 C C . LYS A 1 352 ? -16.474 4.257 13.511 1.00 95.38 352 LYS A C 1
ATOM 2903 O O . LYS A 1 352 ? -15.938 3.731 12.543 1.00 95.38 352 LYS A O 1
ATOM 2908 N N . LYS A 1 353 ? -17.198 5.378 13.390 1.00 93.94 353 LYS A N 1
ATOM 2909 C CA . LYS A 1 353 ? -17.431 6.057 12.094 1.00 93.94 353 LYS A CA 1
ATOM 2910 C C . LYS A 1 353 ? -16.108 6.457 11.417 1.00 93.94 353 LYS A C 1
ATOM 2912 O O . LYS A 1 353 ? -15.972 6.308 10.205 1.00 93.94 353 LYS A O 1
ATOM 2917 N N . LYS A 1 354 ? -15.111 6.910 12.187 1.00 91.75 354 LYS A N 1
ATOM 2918 C CA . LYS A 1 354 ? -13.755 7.234 11.696 1.00 91.75 354 LYS A CA 1
ATOM 2919 C C . LYS A 1 354 ? -13.005 5.976 11.224 1.00 91.75 354 LYS A C 1
ATOM 2921 O O . LYS A 1 354 ? -12.382 6.010 10.164 1.00 91.75 354 LYS A O 1
ATOM 2926 N N . ALA A 1 355 ? -13.111 4.864 11.954 1.00 88.44 355 ALA A N 1
ATOM 2927 C CA . ALA A 1 355 ? -12.531 3.576 11.568 1.00 88.44 355 ALA A CA 1
ATOM 2928 C C . ALA A 1 355 ? -13.198 2.975 10.314 1.00 88.44 355 ALA A C 1
ATOM 2930 O O . ALA A 1 355 ? -12.491 2.558 9.398 1.00 88.44 355 ALA A O 1
ATOM 2931 N N . ASP A 1 356 ? -14.532 2.999 10.231 1.00 92.44 356 ASP A N 1
ATOM 2932 C CA . ASP A 1 356 ? -15.306 2.510 9.081 1.00 92.44 356 ASP A CA 1
ATOM 2933 C C . ASP A 1 356 ? -14.941 3.290 7.798 1.00 92.44 356 ASP A C 1
ATOM 2935 O O . ASP A 1 356 ? -14.673 2.680 6.762 1.00 92.44 356 ASP A O 1
ATOM 2939 N N . MET A 1 357 ? -14.823 4.627 7.869 1.00 92.81 357 MET A N 1
ATOM 2940 C CA . MET A 1 357 ? -14.343 5.448 6.743 1.00 92.81 357 MET A CA 1
ATOM 2941 C C . MET A 1 357 ? -12.897 5.121 6.339 1.00 92.81 357 MET A C 1
ATOM 2943 O O . MET A 1 357 ? -12.590 5.061 5.149 1.00 92.81 357 MET A O 1
ATOM 2947 N N . SER A 1 358 ? -12.002 4.895 7.307 1.00 91.81 358 SER A N 1
ATOM 2948 C CA . SER A 1 358 ? -10.605 4.541 7.025 1.00 91.81 358 SER A CA 1
ATOM 2949 C C . SER A 1 358 ? -10.482 3.159 6.370 1.00 91.81 358 SER A C 1
ATOM 2951 O O . SER A 1 358 ? -9.714 2.992 5.421 1.00 91.81 358 SER A O 1
ATOM 2953 N N . ALA A 1 359 ? -11.283 2.186 6.813 1.00 92.12 359 ALA A N 1
ATOM 2954 C CA . ALA A 1 359 ? -11.354 0.861 6.206 1.00 92.12 359 ALA A CA 1
ATOM 2955 C C . ALA A 1 359 ? -11.888 0.916 4.764 1.00 92.12 359 ALA A C 1
ATOM 2957 O O . ALA A 1 359 ? -11.350 0.236 3.888 1.00 92.12 359 ALA A O 1
ATOM 2958 N N . GLU A 1 360 ? -12.898 1.747 4.494 1.00 95.88 360 GLU A N 1
ATOM 2959 C CA . GLU A 1 360 ? -13.435 1.925 3.142 1.00 95.88 360 GLU A CA 1
ATOM 2960 C C . GLU A 1 360 ? -12.440 2.635 2.211 1.00 95.88 360 GLU A C 1
ATOM 2962 O O . GLU A 1 360 ? -12.270 2.226 1.062 1.00 95.88 360 GLU A O 1
ATOM 2967 N N . GLU A 1 361 ? -11.685 3.625 2.701 1.00 94.19 361 GLU A N 1
ATOM 2968 C CA . GLU A 1 361 ? -10.619 4.234 1.899 1.00 94.19 361 GLU A CA 1
ATOM 2969 C C . GLU A 1 361 ? -9.507 3.226 1.555 1.00 94.19 361 GLU A C 1
ATOM 2971 O O . GLU A 1 361 ? -9.004 3.215 0.429 1.00 94.19 361 GLU A O 1
ATOM 2976 N N . MET A 1 362 ? -9.154 2.332 2.483 1.00 88.06 362 MET A N 1
ATOM 2977 C CA . MET A 1 362 ? -8.194 1.255 2.217 1.00 88.06 362 MET A CA 1
ATOM 2978 C C . MET A 1 362 ? -8.714 0.254 1.172 1.00 88.06 362 MET A C 1
ATOM 2980 O O . MET A 1 362 ? -7.941 -0.164 0.310 1.00 88.06 362 MET A O 1
ATOM 2984 N N . ARG A 1 363 ? -10.014 -0.086 1.180 1.00 92.94 363 ARG A N 1
ATOM 2985 C CA . ARG A 1 363 ? -10.642 -0.896 0.113 1.00 92.94 363 ARG A CA 1
ATOM 2986 C C . ARG A 1 363 ? -10.590 -0.192 -1.240 1.00 92.94 363 ARG A C 1
ATOM 2988 O O . ARG A 1 363 ? -10.236 -0.821 -2.234 1.00 92.94 363 ARG A O 1
ATOM 2995 N N . ARG A 1 364 ? -10.898 1.110 -1.278 1.00 94.69 364 ARG A N 1
ATOM 2996 C CA . ARG A 1 364 ? -10.831 1.925 -2.499 1.00 94.69 364 ARG A CA 1
ATOM 2997 C C . ARG A 1 364 ? -9.422 1.919 -3.098 1.00 94.69 364 ARG A C 1
ATOM 2999 O O . ARG A 1 364 ? -9.278 1.552 -4.258 1.00 94.69 364 ARG A O 1
ATOM 3006 N N . ARG A 1 365 ? -8.389 2.208 -2.296 1.00 91.88 365 ARG A N 1
ATOM 3007 C CA . ARG A 1 365 ? -6.982 2.169 -2.744 1.00 91.88 365 ARG A CA 1
A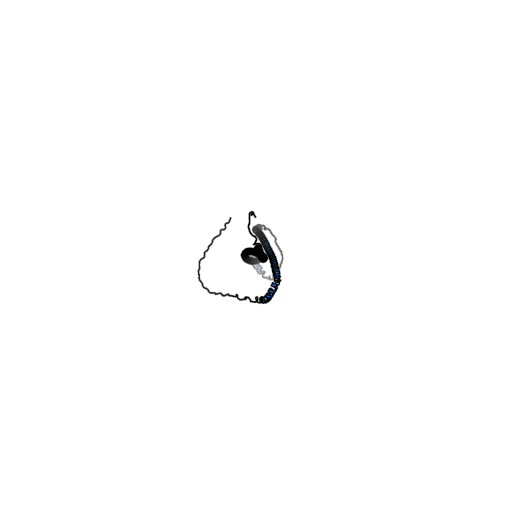TOM 3008 C C . ARG A 1 365 ? -6.546 0.783 -3.229 1.00 91.88 365 ARG A C 1
ATOM 3010 O O . ARG A 1 365 ? -5.765 0.688 -4.169 1.00 91.88 365 ARG A O 1
ATOM 3017 N N . ALA A 1 366 ? -7.050 -0.291 -2.616 1.00 90.06 366 ALA A N 1
ATOM 3018 C CA . ALA A 1 366 ? -6.774 -1.654 -3.070 1.00 90.06 366 ALA A CA 1
ATOM 3019 C C . ALA A 1 366 ? -7.396 -1.946 -4.450 1.00 90.06 366 ALA A C 1
ATOM 3021 O O . ALA A 1 366 ? -6.723 -2.519 -5.302 1.00 90.06 366 ALA A O 1
ATOM 3022 N N . MET A 1 367 ? -8.636 -1.506 -4.701 1.00 92.62 367 MET A N 1
ATOM 3023 C CA . MET A 1 367 ? -9.280 -1.631 -6.018 1.00 92.62 367 MET A CA 1
ATOM 3024 C C . MET A 1 367 ? -8.628 -0.735 -7.082 1.00 92.62 367 MET A C 1
ATOM 3026 O O . MET A 1 367 ? -8.479 -1.162 -8.226 1.00 92.62 367 MET A O 1
ATOM 3030 N N . GLU A 1 368 ? -8.199 0.475 -6.711 1.00 94.00 368 GLU A N 1
ATOM 3031 C CA . GLU A 1 368 ? -7.416 1.372 -7.573 1.00 94.00 368 GLU A CA 1
ATOM 3032 C C . GLU A 1 368 ? -6.113 0.671 -8.013 1.00 94.00 368 GLU A C 1
ATOM 3034 O O . GLU A 1 368 ? -5.910 0.463 -9.211 1.00 94.00 368 GLU A O 1
ATOM 3039 N N . ALA A 1 369 ? -5.314 0.158 -7.069 1.00 92.00 369 ALA A N 1
ATOM 3040 C CA . ALA A 1 369 ? -4.081 -0.581 -7.361 1.00 92.00 369 ALA A CA 1
ATOM 3041 C C . ALA A 1 369 ? -4.307 -1.890 -8.152 1.00 92.00 369 ALA A C 1
ATOM 3043 O O . ALA A 1 369 ? -3.508 -2.235 -9.024 1.00 92.00 369 ALA A O 1
ATOM 3044 N N . GLU A 1 370 ? -5.399 -2.624 -7.901 1.00 93.56 370 GLU A N 1
ATOM 3045 C CA . GLU A 1 370 ? -5.759 -3.809 -8.696 1.00 93.56 370 GLU A CA 1
ATOM 3046 C C . GLU A 1 370 ? -6.112 -3.429 -10.148 1.00 93.56 370 GLU A C 1
ATOM 3048 O O . GLU A 1 370 ? -5.794 -4.165 -11.086 1.00 93.56 370 GLU A O 1
ATOM 3053 N N . SER A 1 371 ? -6.744 -2.268 -10.357 1.00 93.19 371 SER A N 1
ATOM 3054 C CA . SER A 1 371 ? -7.052 -1.757 -11.695 1.00 93.19 371 SER A CA 1
ATOM 3055 C C . SER A 1 371 ? -5.791 -1.319 -12.451 1.00 93.19 371 SER A C 1
ATOM 3057 O O . SER A 1 371 ? -5.623 -1.693 -13.612 1.00 93.19 371 SER A O 1
ATOM 3059 N N . GLU A 1 372 ? -4.852 -0.643 -11.781 1.00 94.50 372 GLU A N 1
ATOM 3060 C CA . GLU A 1 372 ? -3.545 -0.268 -12.338 1.00 94.50 372 GLU A CA 1
ATOM 3061 C C . GLU A 1 372 ? -2.715 -1.508 -12.706 1.00 94.50 372 GLU A C 1
ATOM 3063 O O . GLU A 1 372 ? -2.157 -1.582 -13.803 1.00 94.50 372 GLU A O 1
ATOM 3068 N N . ALA A 1 373 ? -2.702 -2.534 -11.847 1.00 91.38 373 ALA A N 1
ATOM 3069 C CA . ALA A 1 373 ? -2.046 -3.809 -12.131 1.00 91.38 373 ALA A CA 1
ATOM 3070 C C . ALA A 1 373 ? -2.632 -4.512 -13.371 1.00 91.38 373 ALA A C 1
ATOM 3072 O O . ALA A 1 373 ? -1.881 -5.056 -14.183 1.00 91.38 373 ALA A O 1
ATOM 3073 N N . LYS A 1 374 ? -3.957 -4.459 -13.568 1.00 94.44 374 LYS A N 1
ATOM 3074 C CA . LYS A 1 374 ? -4.620 -4.986 -14.776 1.00 94.44 374 LYS A CA 1
ATOM 3075 C C . LYS A 1 374 ? -4.293 -4.170 -16.028 1.00 94.44 374 LYS A C 1
ATOM 3077 O O . LYS A 1 374 ? -4.159 -4.758 -17.100 1.00 94.44 374 LYS A O 1
ATOM 3082 N N . VAL A 1 375 ? -4.141 -2.848 -15.925 1.00 95.06 375 VAL A N 1
ATOM 3083 C CA . VAL A 1 375 ? -3.679 -2.011 -17.048 1.00 95.06 375 VAL A CA 1
ATOM 3084 C C . VAL A 1 375 ? -2.247 -2.390 -17.430 1.00 95.06 375 VAL A C 1
ATOM 3086 O O . VAL A 1 375 ? -2.021 -2.767 -18.578 1.00 95.06 375 VAL A O 1
ATOM 3089 N N . MET A 1 376 ? -1.318 -2.422 -16.469 1.00 92.19 376 MET A N 1
ATOM 3090 C CA . MET A 1 376 ? 0.079 -2.808 -16.717 1.00 92.19 376 MET A CA 1
ATOM 3091 C C . MET A 1 376 ? 0.209 -4.230 -17.285 1.00 92.19 376 MET A C 1
ATOM 3093 O O . MET A 1 376 ? 0.991 -4.450 -18.207 1.00 92.19 376 MET A O 1
ATOM 3097 N N . ALA A 1 377 ? -0.583 -5.197 -16.809 1.00 93.06 377 ALA A N 1
ATOM 3098 C CA . ALA A 1 377 ? -0.596 -6.552 -17.368 1.00 93.06 377 ALA A CA 1
ATOM 3099 C C . ALA A 1 377 ? -1.045 -6.579 -18.844 1.00 93.06 377 ALA A C 1
ATOM 3101 O O . ALA A 1 377 ? -0.443 -7.274 -19.661 1.00 93.06 377 ALA A O 1
ATOM 3102 N N . ASN A 1 378 ? -2.057 -5.784 -19.210 1.00 95.12 378 ASN A N 1
ATOM 3103 C CA . ASN A 1 378 ? -2.511 -5.654 -20.598 1.00 95.12 378 ASN A CA 1
ATOM 3104 C C . ASN A 1 378 ? -1.504 -4.906 -21.492 1.00 95.12 378 ASN A C 1
ATOM 3106 O O . ASN A 1 378 ? -1.421 -5.182 -22.688 1.00 95.12 378 ASN A O 1
ATOM 3110 N N . GLU A 1 379 ? -0.734 -3.965 -20.944 1.00 94.88 379 GLU A N 1
ATOM 3111 C CA . GLU A 1 379 ? 0.357 -3.296 -21.666 1.00 94.88 379 GLU A CA 1
ATOM 3112 C C . GLU A 1 379 ? 1.551 -4.232 -21.892 1.00 94.88 379 GLU A C 1
ATOM 3114 O O . GLU A 1 379 ? 2.099 -4.267 -22.994 1.00 94.88 379 GLU A O 1
ATOM 3119 N N . LEU A 1 380 ? 1.900 -5.058 -20.899 1.00 93.06 380 LEU A N 1
ATOM 3120 C CA . LEU A 1 380 ? 2.923 -6.098 -21.030 1.00 93.06 380 LEU A CA 1
ATOM 3121 C C . LEU A 1 380 ? 2.533 -7.169 -22.059 1.00 93.06 380 LEU A C 1
ATOM 3123 O O . LEU A 1 380 ? 3.380 -7.558 -22.860 1.00 93.06 380 LEU A O 1
ATOM 3127 N N . LEU A 1 381 ? 1.262 -7.587 -22.106 1.00 94.19 381 LEU A N 1
ATOM 3128 C CA . LEU A 1 381 ? 0.765 -8.493 -23.149 1.00 94.19 381 LEU A CA 1
ATOM 3129 C C . LEU A 1 381 ? 0.922 -7.888 -24.553 1.00 94.19 381 LEU A C 1
ATOM 3131 O O . LEU A 1 381 ? 1.458 -8.546 -25.437 1.00 94.19 381 LEU A O 1
ATOM 3135 N N . LYS A 1 382 ? 0.569 -6.611 -24.754 1.00 95.38 382 LYS A N 1
ATOM 3136 C CA . LYS A 1 382 ? 0.786 -5.915 -26.041 1.00 95.38 382 LYS A CA 1
ATOM 3137 C C . LYS A 1 382 ? 2.271 -5.769 -26.397 1.00 95.38 382 LYS A C 1
ATOM 3139 O O . LYS A 1 382 ? 2.641 -5.842 -27.572 1.00 95.38 382 LYS A O 1
ATOM 3144 N N . ALA A 1 383 ? 3.138 -5.560 -25.405 1.00 92.31 383 ALA A N 1
ATOM 3145 C CA . ALA A 1 383 ? 4.587 -5.547 -25.604 1.00 92.31 383 ALA A CA 1
ATOM 3146 C C . ALA A 1 383 ? 5.120 -6.935 -26.013 1.00 92.31 383 ALA A C 1
ATOM 3148 O O . ALA A 1 383 ? 5.989 -7.034 -26.878 1.00 92.31 383 ALA A O 1
ATOM 3149 N N . GLU A 1 384 ? 4.575 -8.018 -25.454 1.00 94.12 384 GLU A N 1
ATOM 3150 C CA . GLU A 1 384 ? 4.885 -9.384 -25.880 1.00 94.12 384 GLU A CA 1
ATOM 3151 C C . GLU A 1 384 ? 4.349 -9.697 -27.288 1.00 94.12 384 GLU A C 1
ATOM 3153 O O . GLU A 1 384 ? 5.086 -10.251 -28.106 1.00 94.12 384 GLU A O 1
ATOM 3158 N N . GLU A 1 385 ? 3.114 -9.304 -27.612 1.00 93.81 385 GLU A N 1
ATOM 3159 C CA . GLU A 1 385 ? 2.529 -9.452 -28.952 1.00 93.81 385 GLU A CA 1
ATOM 3160 C C . GLU A 1 385 ? 3.396 -8.762 -30.010 1.00 93.81 385 GLU A C 1
ATOM 3162 O O . GLU A 1 385 ? 3.820 -9.400 -30.974 1.00 93.81 385 GLU A O 1
ATOM 3167 N N . THR A 1 386 ? 3.750 -7.492 -29.795 1.00 93.75 386 THR A N 1
ATOM 3168 C CA . THR A 1 386 ? 4.604 -6.722 -30.717 1.00 93.75 386 THR A CA 1
ATOM 3169 C C . THR A 1 386 ? 6.035 -7.263 -30.807 1.00 93.75 386 THR A C 1
ATOM 3171 O O . THR A 1 386 ? 6.589 -7.323 -31.906 1.00 93.75 386 THR A O 1
ATOM 3174 N N . MET A 1 387 ? 6.633 -7.749 -29.711 1.00 91.69 387 MET A N 1
ATOM 3175 C CA . MET A 1 387 ? 7.917 -8.466 -29.776 1.00 91.69 387 MET A CA 1
ATOM 3176 C C . MET A 1 387 ? 7.818 -9.778 -30.565 1.00 91.69 387 MET A C 1
ATOM 3178 O O . MET A 1 387 ? 8.750 -10.127 -31.292 1.00 91.69 387 MET A O 1
ATOM 3182 N N . ASN A 1 388 ? 6.716 -10.517 -30.440 1.00 90.50 388 ASN A N 1
ATOM 3183 C CA . ASN A 1 388 ? 6.506 -11.764 -31.172 1.00 90.50 388 ASN A CA 1
ATOM 3184 C C . ASN A 1 388 ? 6.189 -11.518 -32.659 1.00 90.50 388 ASN A C 1
ATOM 3186 O O . ASN A 1 388 ? 6.650 -12.289 -33.499 1.00 90.50 388 ASN A O 1
ATOM 3190 N N . GLU A 1 389 ? 5.512 -10.422 -33.005 1.00 92.12 389 GLU A N 1
ATOM 3191 C CA . GLU A 1 389 ? 5.352 -9.944 -34.386 1.00 92.12 389 GLU A CA 1
ATOM 3192 C C . GLU A 1 389 ? 6.717 -9.608 -35.017 1.00 92.12 389 GLU A C 1
ATOM 3194 O O . GLU A 1 389 ? 7.060 -10.132 -36.077 1.00 92.12 389 GLU A O 1
ATOM 3199 N N . LEU A 1 390 ? 7.556 -8.832 -34.314 1.00 90.00 390 LEU A N 1
ATOM 3200 C CA . LEU A 1 390 ? 8.924 -8.514 -34.748 1.00 90.00 390 LEU A CA 1
ATOM 3201 C C . LEU A 1 390 ? 9.784 -9.777 -34.928 1.00 90.00 390 LEU A C 1
ATOM 3203 O O . LEU A 1 390 ? 10.515 -9.903 -35.914 1.00 90.00 390 LEU A O 1
ATOM 3207 N N . ARG A 1 391 ? 9.671 -10.753 -34.014 1.00 86.38 391 ARG A N 1
ATOM 3208 C CA . ARG A 1 391 ? 10.337 -12.062 -34.144 1.00 86.38 391 ARG A CA 1
ATOM 3209 C C . ARG A 1 391 ? 9.884 -12.810 -35.398 1.00 86.38 391 ARG A C 1
ATOM 3211 O O . ARG A 1 391 ? 10.740 -13.351 -36.092 1.00 86.38 391 ARG A O 1
ATOM 3218 N N . ARG A 1 392 ? 8.582 -12.822 -35.719 1.00 84.06 392 ARG A N 1
ATOM 3219 C CA . ARG A 1 392 ? 8.080 -13.418 -36.972 1.00 84.06 392 ARG A CA 1
ATOM 3220 C C . ARG A 1 392 ? 8.688 -12.718 -38.184 1.00 84.06 392 ARG A C 1
ATOM 3222 O O . ARG A 1 392 ? 9.278 -13.405 -39.009 1.00 84.06 392 ARG A O 1
ATOM 3229 N N . SER A 1 393 ? 8.643 -11.384 -38.252 1.00 83.56 393 SER A N 1
ATOM 3230 C CA . SER A 1 393 ? 9.177 -10.650 -39.411 1.00 83.56 393 SER A CA 1
ATOM 3231 C C . SER A 1 393 ? 10.672 -10.895 -39.651 1.00 83.56 393 SER A C 1
ATOM 3233 O O . SER A 1 393 ? 11.093 -10.977 -40.799 1.00 83.56 393 SER A O 1
ATOM 3235 N N . VAL A 1 394 ? 11.467 -11.089 -38.589 1.00 79.19 394 VAL A N 1
ATOM 3236 C CA . VAL A 1 394 ? 12.898 -11.437 -38.702 1.00 79.19 394 VAL A CA 1
ATOM 3237 C C . VAL A 1 394 ? 13.108 -12.898 -39.131 1.00 79.19 394 VAL A C 1
ATOM 3239 O O . VAL A 1 394 ? 14.014 -13.185 -39.906 1.00 79.19 394 VAL A O 1
ATOM 3242 N N . ILE A 1 395 ? 12.277 -13.836 -38.665 1.00 71.75 395 ILE A N 1
ATOM 3243 C CA . ILE A 1 395 ? 12.368 -15.264 -39.033 1.00 71.75 395 ILE A CA 1
ATOM 3244 C C . ILE A 1 395 ? 11.853 -15.524 -40.462 1.00 71.75 395 ILE A C 1
ATOM 3246 O O . ILE A 1 395 ? 12.230 -16.516 -41.088 1.00 71.75 395 ILE A O 1
ATOM 3250 N N . GLU A 1 396 ? 11.004 -14.649 -41.002 1.00 71.50 396 GLU A N 1
ATOM 3251 C CA . GLU A 1 396 ? 10.512 -14.751 -42.378 1.00 71.50 396 GLU A CA 1
ATOM 3252 C C . GLU A 1 396 ? 11.478 -14.213 -43.441 1.00 71.50 396 GLU A C 1
ATOM 3254 O O . GLU A 1 396 ? 11.279 -14.508 -44.622 1.00 71.50 396 GLU A O 1
ATOM 3259 N N . GLU A 1 397 ? 12.578 -13.552 -43.057 1.00 71.75 397 GLU A N 1
ATOM 3260 C CA . GLU A 1 397 ? 13.682 -13.308 -43.986 1.00 71.75 397 GLU A CA 1
ATOM 3261 C C . GLU A 1 397 ? 14.277 -14.646 -44.481 1.00 71.75 397 GLU A C 1
ATOM 3263 O O . GLU A 1 397 ? 14.667 -15.497 -43.670 1.00 71.75 397 GLU A O 1
ATOM 3268 N N . PRO A 1 398 ? 14.409 -14.861 -45.806 1.00 65.56 398 PRO A N 1
ATOM 3269 C CA . PRO A 1 398 ? 14.722 -16.181 -46.359 1.00 65.56 398 PRO A CA 1
ATOM 3270 C C . PRO A 1 398 ? 16.101 -16.721 -45.947 1.00 65.56 398 PRO A C 1
ATOM 3272 O O . PRO A 1 398 ? 16.261 -17.932 -45.819 1.00 65.56 398 PRO A O 1
ATOM 3275 N N . ASN A 1 399 ? 17.077 -15.848 -45.670 1.00 63.22 399 ASN A N 1
ATOM 3276 C CA . ASN A 1 399 ? 18.390 -16.255 -45.150 1.00 63.22 399 ASN A CA 1
ATOM 3277 C C . ASN A 1 399 ? 18.352 -16.679 -43.670 1.00 63.22 399 ASN A C 1
ATOM 3279 O O . ASN A 1 399 ? 19.182 -17.483 -43.248 1.00 63.22 399 ASN A O 1
ATOM 3283 N N . VAL A 1 400 ? 17.422 -16.143 -42.872 1.00 62.16 400 VAL A N 1
ATOM 3284 C CA . VAL A 1 400 ? 17.321 -16.435 -41.433 1.00 62.16 400 VAL A CA 1
ATOM 3285 C C . VAL A 1 400 ? 16.586 -17.755 -41.217 1.00 62.16 400 VAL A C 1
ATOM 3287 O O . VAL A 1 400 ? 17.069 -18.611 -40.475 1.00 62.16 400 VAL A O 1
ATOM 3290 N N . LYS A 1 401 ? 15.475 -17.967 -41.935 1.00 64.38 401 LYS A N 1
ATOM 3291 C CA . LYS A 1 401 ? 14.610 -19.158 -41.842 1.00 64.38 401 LYS A CA 1
ATOM 3292 C C . LYS A 1 401 ? 15.391 -20.477 -41.955 1.00 64.38 401 LYS A C 1
ATOM 3294 O O . LYS A 1 401 ? 15.201 -21.392 -41.152 1.00 64.38 401 LYS A O 1
ATOM 3299 N N . ASP A 1 402 ? 16.337 -20.538 -42.890 1.00 65.19 402 ASP A N 1
ATOM 3300 C CA . ASP A 1 402 ? 17.206 -21.697 -43.138 1.00 65.19 402 ASP A CA 1
ATOM 3301 C C . ASP A 1 402 ? 18.246 -21.963 -42.035 1.00 65.19 402 ASP A C 1
ATOM 3303 O O . ASP A 1 402 ? 18.700 -23.099 -41.871 1.00 65.19 402 ASP A O 1
ATOM 3307 N N . ILE A 1 403 ? 18.633 -20.936 -41.273 1.00 66.56 403 ILE A N 1
ATOM 3308 C CA . ILE A 1 403 ? 19.536 -21.046 -40.119 1.00 66.56 403 ILE A CA 1
ATOM 3309 C C . ILE A 1 403 ? 18.730 -21.441 -38.875 1.00 66.56 403 ILE A C 1
ATOM 3311 O O . ILE A 1 403 ? 19.114 -22.368 -38.158 1.00 66.56 403 ILE A O 1
ATOM 3315 N N . THR A 1 404 ? 17.577 -20.805 -38.647 1.00 63.31 404 THR A N 1
ATOM 3316 C CA . THR A 1 404 ? 16.689 -21.099 -37.512 1.00 63.31 404 THR A CA 1
ATOM 3317 C C . THR A 1 404 ? 16.182 -22.541 -37.551 1.00 63.31 404 THR A C 1
ATOM 3319 O O . THR A 1 404 ? 16.240 -23.227 -36.532 1.00 63.31 404 THR A O 1
ATOM 3322 N N . ASN A 1 405 ? 15.790 -23.054 -38.723 1.00 67.00 405 ASN A N 1
ATOM 3323 C CA . ASN A 1 405 ? 15.372 -24.453 -38.880 1.00 67.00 405 ASN A CA 1
ATOM 3324 C C . ASN A 1 405 ? 16.497 -25.453 -38.538 1.00 67.00 405 ASN A C 1
ATOM 3326 O O . ASN A 1 405 ? 16.235 -26.493 -37.931 1.00 67.00 405 ASN A O 1
ATOM 3330 N N . LYS A 1 406 ? 17.760 -25.129 -38.858 1.00 66.88 406 LYS A N 1
ATOM 3331 C CA . LYS A 1 406 ? 18.929 -25.965 -38.514 1.00 66.88 406 LYS A CA 1
ATOM 3332 C C . LYS A 1 406 ? 19.255 -25.945 -37.014 1.00 66.88 406 LYS A C 1
ATOM 3334 O O . LYS A 1 406 ? 19.736 -26.949 -36.498 1.00 66.88 406 LYS A O 1
ATOM 3339 N N . LEU A 1 407 ? 18.972 -24.845 -36.311 1.00 58.88 407 LEU A N 1
ATOM 3340 C CA . LEU A 1 407 ? 19.187 -24.710 -34.861 1.00 58.88 407 LEU A CA 1
ATOM 3341 C C . LEU A 1 407 ? 18.029 -25.267 -34.016 1.00 58.88 407 LEU A C 1
ATOM 3343 O O . LEU A 1 407 ? 18.259 -25.808 -32.935 1.00 58.88 407 LEU A O 1
ATOM 3347 N N . ALA A 1 408 ? 16.789 -25.205 -34.505 1.00 60.06 408 ALA A N 1
ATOM 3348 C CA . ALA A 1 408 ? 15.646 -25.838 -33.843 1.00 60.06 408 ALA A CA 1
ATOM 3349 C C . ALA A 1 408 ? 15.832 -27.367 -33.757 1.00 60.06 408 ALA A C 1
ATOM 3351 O O . ALA A 1 408 ? 15.617 -27.970 -32.704 1.00 60.06 408 ALA A O 1
ATOM 3352 N N . GLY A 1 409 ? 16.332 -27.978 -34.839 1.00 56.53 409 GLY A N 1
ATOM 3353 C CA . GLY A 1 409 ? 16.611 -29.415 -34.912 1.00 56.53 409 GLY A CA 1
ATOM 3354 C C . GLY A 1 409 ? 17.722 -29.919 -33.979 1.00 56.53 409 GLY A C 1
ATOM 3355 O O . GLY A 1 409 ? 17.783 -31.119 -33.726 1.00 56.53 409 GLY A O 1
ATOM 3356 N N . THR A 1 410 ? 18.577 -29.040 -33.440 1.00 55.72 410 THR A N 1
ATOM 3357 C CA . THR A 1 410 ? 19.638 -29.407 -32.479 1.00 55.72 410 THR A CA 1
ATOM 3358 C C . THR A 1 410 ? 19.334 -29.016 -31.031 1.00 55.72 410 THR A C 1
ATOM 3360 O O . THR A 1 410 ? 20.027 -29.476 -30.128 1.00 55.72 410 THR A O 1
ATOM 3363 N N . THR A 1 411 ? 18.304 -28.198 -30.785 1.00 53.44 411 THR A N 1
ATOM 3364 C CA . THR A 1 411 ? 17.957 -27.692 -29.441 1.00 53.44 411 THR A CA 1
ATOM 3365 C C . THR A 1 411 ? 16.711 -28.341 -28.835 1.00 53.44 411 THR A C 1
ATOM 3367 O O . THR A 1 411 ? 16.660 -28.510 -27.616 1.00 53.44 411 THR A O 1
ATOM 3370 N N . GLY A 1 412 ? 15.748 -28.799 -29.647 1.00 48.94 412 GLY A N 1
ATOM 3371 C CA . GLY A 1 412 ? 14.514 -29.441 -29.158 1.00 48.94 412 GLY A CA 1
ATOM 3372 C C . GLY A 1 412 ? 14.724 -30.712 -28.316 1.00 48.94 412 GLY A C 1
ATOM 3373 O O . GLY A 1 412 ? 13.870 -31.059 -27.504 1.00 48.94 412 GLY A O 1
ATOM 3374 N N . THR A 1 413 ? 15.869 -31.385 -28.452 1.00 51.97 413 THR A N 1
ATOM 3375 C CA . THR A 1 413 ? 16.252 -32.560 -27.647 1.00 51.97 413 THR A CA 1
ATOM 3376 C C . THR A 1 413 ? 17.001 -32.219 -26.354 1.00 51.97 413 THR A C 1
ATOM 3378 O O . THR A 1 413 ? 17.144 -33.092 -25.502 1.00 51.97 413 THR A O 1
ATOM 3381 N N . ALA A 1 414 ? 17.458 -30.975 -26.166 1.00 50.41 414 ALA A N 1
ATOM 3382 C CA . ALA A 1 414 ? 18.211 -30.566 -24.977 1.00 50.41 414 ALA A CA 1
ATOM 3383 C C . ALA A 1 414 ? 17.299 -30.099 -23.827 1.00 50.41 414 ALA A C 1
ATOM 3385 O O . ALA A 1 414 ? 17.516 -30.462 -22.671 1.00 50.41 414 ALA A O 1
ATOM 3386 N N . SER A 1 415 ? 16.248 -29.326 -24.126 1.00 47.12 415 SER A N 1
ATOM 3387 C CA . SER A 1 415 ? 15.409 -28.691 -23.094 1.00 47.12 415 SER A CA 1
ATOM 3388 C C . SER A 1 415 ? 14.588 -29.666 -22.238 1.00 47.12 415 SER A C 1
ATOM 3390 O O . SER A 1 415 ? 14.223 -29.313 -21.122 1.00 47.12 415 SER A O 1
ATOM 3392 N N . HIS A 1 416 ? 14.342 -30.896 -22.702 1.00 48.72 416 HIS A N 1
ATOM 3393 C CA . HIS A 1 416 ? 13.656 -31.930 -21.913 1.00 48.72 416 HIS A CA 1
ATOM 3394 C C . HIS A 1 416 ? 14.580 -32.749 -20.990 1.00 48.72 416 HIS A C 1
ATOM 3396 O O . HIS A 1 416 ? 14.087 -33.578 -20.230 1.00 48.72 416 HIS A O 1
ATOM 3402 N N . ALA A 1 417 ? 15.899 -32.525 -21.019 1.00 48.00 417 ALA A N 1
ATOM 3403 C CA . ALA A 1 417 ? 16.871 -33.297 -20.236 1.00 48.00 417 ALA A CA 1
ATOM 3404 C C . ALA A 1 417 ? 17.351 -32.604 -18.941 1.00 48.00 417 ALA A C 1
ATOM 3406 O O . ALA A 1 417 ? 18.160 -33.176 -18.216 1.00 48.00 417 ALA A O 1
ATOM 3407 N N . SER A 1 418 ? 16.893 -31.377 -18.648 1.00 46.62 418 SER A N 1
ATOM 3408 C CA . SER A 1 418 ? 17.546 -30.484 -17.668 1.00 46.62 418 SER A CA 1
ATOM 3409 C C . SER A 1 418 ? 16.681 -30.046 -16.472 1.00 46.62 418 SER A C 1
ATOM 3411 O O . SER A 1 418 ? 17.099 -29.158 -15.731 1.00 46.62 418 SER A O 1
ATOM 3413 N N . THR A 1 419 ? 15.494 -30.629 -16.264 1.00 46.69 419 THR A N 1
ATOM 3414 C CA . THR A 1 419 ? 14.584 -30.259 -15.149 1.00 46.69 419 THR A CA 1
ATOM 3415 C C . THR A 1 419 ? 14.262 -31.398 -14.179 1.00 46.69 419 THR A C 1
ATOM 3417 O O . THR A 1 419 ? 13.575 -31.164 -13.191 1.00 46.69 419 THR A O 1
ATOM 3420 N N . ASN A 1 420 ? 14.772 -32.609 -14.420 1.00 46.19 420 ASN A N 1
ATOM 3421 C CA . ASN A 1 420 ? 14.524 -33.793 -13.587 1.00 46.19 420 ASN A CA 1
ATOM 3422 C C . ASN A 1 420 ? 15.795 -34.208 -12.821 1.00 46.19 420 ASN A C 1
ATOM 3424 O O . ASN A 1 420 ? 16.236 -35.352 -12.894 1.00 46.19 420 ASN A O 1
ATOM 3428 N N . SER A 1 421 ? 16.410 -33.253 -12.122 1.00 43.22 421 SER A N 1
ATOM 3429 C CA . SER A 1 421 ? 17.468 -33.507 -11.138 1.00 43.22 421 SER A CA 1
ATOM 3430 C C . SER A 1 421 ? 16.916 -33.213 -9.744 1.00 43.22 421 SER A C 1
ATOM 3432 O O . SER A 1 421 ? 16.831 -32.048 -9.353 1.00 43.22 421 SER A O 1
ATOM 3434 N N . ASP A 1 422 ? 16.497 -34.257 -9.025 1.00 47.75 422 ASP A N 1
ATOM 3435 C CA . ASP A 1 422 ? 15.781 -34.138 -7.751 1.00 47.75 422 ASP A CA 1
ATOM 3436 C C . ASP A 1 422 ? 16.569 -33.350 -6.690 1.00 47.75 422 ASP A C 1
ATOM 3438 O O . ASP A 1 422 ? 17.619 -33.770 -6.201 1.00 47.75 422 ASP A O 1
ATOM 3442 N N . GLY A 1 423 ? 16.026 -32.188 -6.322 1.00 44.00 423 GLY A N 1
ATOM 3443 C CA . GLY A 1 423 ? 16.664 -31.162 -5.492 1.00 44.00 423 GLY A CA 1
ATOM 3444 C C . GLY A 1 423 ? 16.678 -31.415 -3.981 1.00 44.00 423 GLY A C 1
ATOM 3445 O O . GLY A 1 423 ? 16.621 -30.451 -3.229 1.00 44.00 423 GLY A O 1
ATOM 3446 N N . ASN A 1 424 ? 16.771 -32.674 -3.541 1.00 48.00 424 ASN A N 1
ATOM 3447 C CA . ASN A 1 424 ? 17.212 -33.063 -2.191 1.00 48.00 424 ASN A CA 1
ATOM 3448 C C . ASN A 1 424 ? 16.579 -32.285 -1.000 1.00 48.00 424 ASN A C 1
ATOM 3450 O O . ASN A 1 424 ? 17.293 -31.695 -0.186 1.00 48.00 424 ASN A O 1
ATOM 3454 N N . GLU A 1 425 ? 15.251 -32.337 -0.840 1.00 48.19 425 GLU A N 1
ATOM 3455 C CA . GLU A 1 425 ? 14.586 -31.956 0.422 1.00 48.19 425 GLU A CA 1
ATOM 3456 C C . GLU A 1 425 ? 14.741 -33.062 1.486 1.00 48.19 425 GLU A C 1
ATOM 3458 O O . GLU A 1 425 ? 13.795 -33.782 1.804 1.00 48.19 425 GLU A O 1
ATOM 3463 N N . ASP A 1 426 ? 15.942 -33.225 2.049 1.00 51.38 426 ASP A N 1
ATOM 3464 C CA . ASP A 1 426 ? 16.145 -34.117 3.197 1.00 51.38 426 ASP A CA 1
ATOM 3465 C C . ASP A 1 426 ? 17.228 -33.604 4.170 1.00 51.38 426 ASP A C 1
ATOM 3467 O O . ASP A 1 426 ? 18.304 -33.167 3.762 1.00 51.38 426 ASP A O 1
ATOM 3471 N N . LYS A 1 427 ? 16.941 -33.742 5.474 1.00 53.41 427 LYS A N 1
ATOM 3472 C CA . LYS A 1 427 ? 17.808 -33.487 6.652 1.00 53.41 427 LYS A CA 1
ATOM 3473 C C . LYS A 1 427 ? 18.193 -32.035 7.003 1.00 53.41 427 LYS A C 1
ATOM 3475 O O . LYS A 1 427 ? 19.372 -31.699 7.049 1.00 53.41 427 LYS A O 1
ATOM 3480 N N . GLU A 1 428 ? 17.245 -31.306 7.595 1.00 48.97 428 GLU A N 1
ATOM 3481 C CA . GLU A 1 428 ? 17.532 -30.563 8.841 1.00 48.97 428 GLU A CA 1
ATOM 3482 C C . GLU A 1 428 ? 16.709 -31.129 10.014 1.00 48.97 428 GLU A C 1
ATOM 3484 O O . GLU A 1 428 ? 15.653 -30.630 10.397 1.00 48.97 428 GLU A O 1
ATOM 3489 N N . LYS A 1 429 ? 17.213 -32.225 10.600 1.00 53.66 429 LYS A N 1
ATOM 3490 C CA . LYS A 1 429 ? 16.760 -32.771 11.892 1.00 53.66 429 LYS A CA 1
ATOM 3491 C C . LYS A 1 429 ? 17.952 -32.996 12.823 1.00 53.66 429 LYS A C 1
ATOM 3493 O O . LYS A 1 429 ? 18.401 -34.119 13.034 1.00 53.66 429 LYS A O 1
ATOM 3498 N N . LEU A 1 430 ? 18.438 -31.899 13.396 1.00 46.19 430 LEU A N 1
ATOM 3499 C CA . LEU A 1 430 ? 19.356 -31.854 14.536 1.00 46.19 430 LEU A CA 1
ATOM 3500 C C . LEU A 1 430 ? 18.834 -30.777 15.506 1.00 46.19 430 LEU A C 1
ATOM 3502 O O . LEU A 1 430 ? 18.331 -29.753 15.065 1.00 46.19 430 LEU A O 1
ATOM 3506 N N . GLY A 1 431 ? 18.905 -30.929 16.825 1.00 41.88 431 GLY A N 1
ATOM 3507 C CA . GLY A 1 431 ? 19.335 -32.092 17.599 1.00 41.88 431 GLY A CA 1
ATOM 3508 C C . GLY A 1 431 ? 19.246 -31.767 19.090 1.00 41.88 431 GLY A C 1
ATOM 3509 O O . GLY A 1 431 ? 20.095 -31.061 19.624 1.00 41.88 431 GLY A O 1
ATOM 3510 N N . SER A 1 432 ? 18.191 -32.225 19.765 1.00 45.25 432 SER A N 1
ATOM 3511 C CA . SER A 1 432 ? 17.926 -31.876 21.165 1.00 45.25 432 SER A CA 1
ATOM 3512 C C . SER A 1 432 ? 18.704 -32.767 22.139 1.00 45.25 432 SER A C 1
ATOM 3514 O O . SER A 1 432 ? 18.321 -33.917 22.363 1.00 45.25 432 SER A O 1
ATOM 3516 N N . SER A 1 433 ? 19.740 -32.227 22.783 1.00 45.56 433 SER A N 1
ATOM 3517 C CA . SER A 1 433 ? 20.396 -32.870 23.930 1.00 45.56 433 SER A CA 1
ATOM 3518 C C . SER A 1 433 ? 20.953 -31.841 24.915 1.00 45.56 433 SER A C 1
ATOM 3520 O O . SER A 1 433 ? 21.847 -31.066 24.575 1.00 45.56 433 SER A O 1
ATOM 3522 N N . SER A 1 434 ? 20.452 -31.856 26.150 1.00 45.97 434 SER A N 1
ATOM 3523 C CA . SER A 1 434 ? 21.063 -31.152 27.284 1.00 45.97 434 SER A CA 1
ATOM 3524 C C . SER A 1 434 ? 22.412 -31.775 27.666 1.00 45.97 434 SER A C 1
ATOM 3526 O O . SER A 1 434 ? 22.703 -32.916 27.302 1.00 45.97 434 SER A O 1
ATOM 3528 N N . PRO A 1 435 ? 23.177 -31.094 28.530 1.00 53.97 435 PRO A N 1
ATOM 3529 C CA . PRO A 1 435 ? 23.620 -31.794 29.734 1.00 53.97 435 PRO A CA 1
ATOM 3530 C C . PRO A 1 435 ? 23.176 -31.082 31.017 1.00 53.97 435 PRO A C 1
ATOM 3532 O O . PRO A 1 435 ? 23.230 -29.860 31.132 1.00 53.97 435 PRO A O 1
ATOM 3535 N N . VAL A 1 436 ? 22.773 -31.877 32.008 1.00 51.88 436 VAL A N 1
ATOM 3536 C CA . VAL A 1 436 ? 22.591 -31.439 33.397 1.00 51.88 436 VAL A CA 1
ATOM 3537 C C . VAL A 1 436 ? 23.874 -31.738 34.163 1.00 51.88 436 VAL A C 1
ATOM 3539 O O . VAL A 1 436 ? 24.322 -32.881 34.159 1.00 51.88 436 VAL A O 1
ATOM 3542 N N . CYS A 1 437 ? 24.420 -30.751 34.873 1.00 38.16 437 CYS A N 1
ATOM 3543 C CA . CYS A 1 437 ? 25.170 -30.982 36.109 1.00 38.16 437 CYS A CA 1
ATOM 3544 C C . CYS A 1 437 ? 25.257 -29.688 36.930 1.00 38.16 437 CYS A C 1
ATOM 3546 O O . CYS A 1 437 ? 25.284 -28.593 36.371 1.00 38.16 437 CYS A O 1
ATOM 3548 N N . ALA A 1 438 ? 25.265 -29.810 38.256 1.00 42.81 438 ALA A N 1
ATOM 3549 C CA . ALA A 1 438 ? 25.229 -28.678 39.181 1.00 42.81 438 ALA A CA 1
ATOM 3550 C C . ALA A 1 438 ? 26.628 -28.295 39.692 1.00 42.81 438 ALA A C 1
ATOM 3552 O O . ALA A 1 438 ? 27.526 -29.135 39.728 1.00 42.81 438 ALA A O 1
ATOM 3553 N N . ASN A 1 439 ? 26.779 -27.059 40.186 1.00 35.66 439 ASN A N 1
ATOM 3554 C CA . ASN A 1 439 ? 27.101 -26.855 41.606 1.00 35.66 439 ASN A CA 1
ATOM 3555 C C . ASN A 1 439 ? 27.024 -25.388 42.053 1.00 35.66 439 ASN A C 1
ATOM 3557 O O . ASN A 1 439 ? 27.140 -24.455 41.260 1.00 35.66 439 ASN A O 1
ATOM 3561 N N . ASP A 1 440 ? 26.837 -25.215 43.361 1.00 40.28 440 ASP A N 1
ATOM 3562 C CA . ASP A 1 440 ? 26.771 -23.938 44.065 1.00 40.28 440 ASP A CA 1
ATOM 3563 C C . ASP A 1 440 ? 27.975 -23.011 43.836 1.00 40.28 440 ASP A C 1
ATOM 3565 O O . ASP A 1 440 ? 29.129 -23.438 43.936 1.00 40.28 440 ASP A O 1
ATOM 3569 N N . ARG A 1 441 ? 27.714 -21.693 43.837 1.00 42.19 441 ARG A N 1
ATOM 3570 C CA . ARG A 1 441 ? 28.298 -20.862 44.905 1.00 42.19 441 ARG A CA 1
ATOM 3571 C C . ARG A 1 441 ? 27.533 -19.580 45.231 1.00 42.19 441 ARG A C 1
ATOM 3573 O O . ARG A 1 441 ? 27.084 -18.827 44.379 1.00 42.19 441 ARG A O 1
ATOM 3580 N N . GLN A 1 442 ? 27.446 -19.365 46.537 1.00 40.72 442 GLN A N 1
ATOM 3581 C CA . GLN A 1 442 ? 26.827 -18.256 47.252 1.00 40.72 442 GLN A CA 1
ATOM 3582 C C . GLN A 1 442 ? 27.300 -16.863 46.800 1.00 40.72 442 GLN A C 1
ATOM 3584 O O . GLN A 1 442 ? 28.503 -16.624 46.732 1.00 40.72 442 GLN A O 1
ATOM 3589 N N . THR A 1 443 ? 26.381 -15.891 46.819 1.00 41.72 443 THR A N 1
ATOM 3590 C CA . THR A 1 443 ? 26.650 -14.598 47.483 1.00 41.72 443 THR A CA 1
ATOM 3591 C C . THR A 1 443 ? 25.370 -13.956 48.023 1.00 41.72 443 THR A C 1
ATOM 3593 O O . THR A 1 443 ? 24.489 -13.537 47.280 1.00 41.72 443 THR A O 1
ATOM 3596 N N . LYS A 1 444 ? 25.280 -13.813 49.352 1.00 47.88 444 LYS A N 1
ATOM 3597 C CA . LYS A 1 444 ? 24.306 -12.917 49.999 1.00 47.88 444 LYS A CA 1
ATOM 3598 C C . LYS A 1 444 ? 24.790 -11.470 49.877 1.00 47.88 444 LYS A C 1
ATOM 3600 O O . LYS A 1 444 ? 25.932 -11.211 50.256 1.00 47.88 444 LYS A O 1
ATOM 3605 N N . LYS A 1 445 ? 23.906 -10.518 49.550 1.00 47.03 445 LYS A N 1
ATOM 3606 C CA . LYS A 1 445 ? 23.929 -9.155 50.125 1.00 47.03 445 LYS A CA 1
ATOM 3607 C C . LYS A 1 445 ? 22.597 -8.410 49.918 1.00 47.03 445 LYS A C 1
ATOM 3609 O O . LYS A 1 445 ? 21.961 -8.566 48.890 1.00 47.03 445 LYS A O 1
ATOM 3614 N N . ARG A 1 446 ? 22.226 -7.673 50.978 1.00 42.44 446 ARG A N 1
ATOM 3615 C CA . ARG A 1 446 ? 21.279 -6.540 51.169 1.00 42.44 446 ARG A CA 1
ATOM 3616 C C . ARG A 1 446 ? 20.447 -6.084 49.950 1.00 42.44 446 ARG A C 1
ATOM 3618 O O . ARG A 1 446 ? 20.998 -5.936 48.875 1.00 42.44 446 ARG A O 1
ATOM 3625 N N . LYS A 1 447 ? 19.138 -5.802 50.035 1.00 48.62 447 LYS A N 1
ATOM 3626 C CA . LYS A 1 447 ? 18.296 -5.216 51.111 1.00 48.62 447 LYS A CA 1
ATOM 3627 C C . LYS A 1 447 ? 18.559 -3.721 51.409 1.00 48.62 447 LYS A C 1
ATOM 3629 O O . LYS A 1 447 ? 19.082 -3.389 52.462 1.00 48.62 447 LYS A O 1
ATOM 3634 N N . GLU A 1 448 ? 18.088 -2.875 50.496 1.00 48.34 448 GLU A N 1
ATOM 3635 C CA . GLU A 1 448 ? 17.608 -1.482 50.630 1.00 48.34 448 GLU A CA 1
ATOM 3636 C C . GLU A 1 448 ? 16.484 -1.404 49.567 1.00 48.34 448 GLU A C 1
ATOM 3638 O O . GLU A 1 448 ? 16.683 -1.888 48.458 1.00 48.34 448 GLU A O 1
ATOM 3643 N N . ILE A 1 449 ? 15.216 -1.064 49.825 1.00 48.69 449 ILE A N 1
ATOM 3644 C CA . ILE A 1 449 ? 14.615 -0.007 50.657 1.00 48.69 449 ILE A CA 1
ATOM 3645 C C . ILE A 1 449 ? 15.043 1.391 50.200 1.00 48.69 449 ILE A C 1
ATOM 3647 O O . ILE A 1 449 ? 15.744 2.101 50.909 1.00 48.69 449 ILE A O 1
ATOM 3651 N N . SER A 1 450 ? 14.516 1.803 49.048 1.00 45.88 450 SER A N 1
ATOM 3652 C CA . SER A 1 450 ? 14.083 3.187 48.865 1.00 45.88 450 SER A CA 1
ATOM 3653 C C . SER A 1 450 ? 12.560 3.213 49.001 1.00 45.88 450 SER A C 1
ATOM 3655 O O . SER A 1 450 ? 11.840 2.590 48.222 1.00 45.88 450 SER A O 1
ATOM 3657 N N . LYS A 1 451 ? 12.078 3.884 50.049 1.00 49.59 451 LYS A N 1
ATOM 3658 C CA . LYS A 1 451 ? 10.782 4.561 50.005 1.00 49.59 451 LYS A CA 1
ATOM 3659 C C . LYS A 1 451 ? 11.071 5.963 49.487 1.00 49.59 451 LYS A C 1
ATOM 3661 O O . LYS A 1 451 ? 12.056 6.532 49.939 1.00 49.59 451 LYS A O 1
ATOM 3666 N N . ASP A 1 452 ? 10.202 6.490 48.638 1.00 50.06 452 ASP A N 1
ATOM 3667 C CA . ASP A 1 452 ? 9.718 7.876 48.667 1.00 50.06 452 ASP A CA 1
ATOM 3668 C C . ASP A 1 452 ? 8.737 8.081 47.501 1.00 50.06 452 ASP A C 1
ATOM 3670 O O . ASP A 1 452 ? 8.809 7.378 46.498 1.00 50.06 452 ASP A O 1
ATOM 3674 N N . CYS A 1 453 ? 7.813 9.038 47.529 1.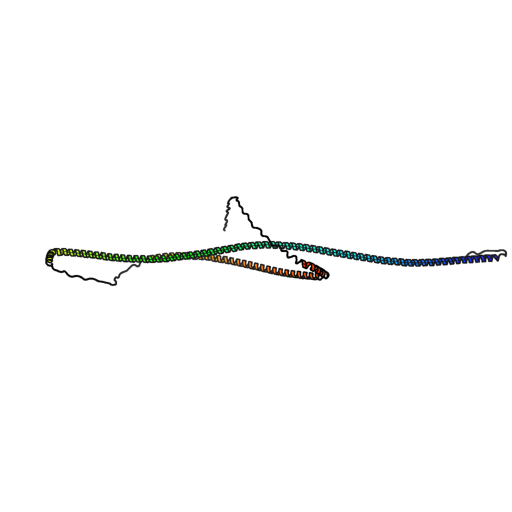00 42.62 453 CYS A N 1
ATOM 3675 C CA . CYS A 1 453 ? 6.949 9.507 48.619 1.00 42.62 453 CYS A CA 1
ATOM 3676 C C . CYS A 1 453 ? 5.782 10.248 47.938 1.00 42.62 453 CYS A C 1
ATOM 3678 O O . CYS A 1 453 ? 5.931 10.741 46.818 1.00 42.62 453 CYS A O 1
ATOM 3680 N N . CYS A 1 454 ? 4.609 10.338 48.563 1.00 45.47 454 CYS A N 1
ATOM 3681 C CA . CYS A 1 454 ? 3.470 10.999 47.926 1.00 45.47 454 CYS A CA 1
ATOM 3682 C C . CYS A 1 454 ? 3.663 12.522 47.844 1.00 45.47 454 CYS A C 1
ATOM 3684 O O . CYS A 1 454 ? 3.988 13.171 48.840 1.00 45.47 454 CYS A O 1
ATOM 3686 N N . HIS A 1 455 ? 3.316 13.112 46.698 1.00 47.31 455 HIS A N 1
ATOM 3687 C CA . HIS A 1 455 ? 2.961 14.530 46.635 1.00 47.31 455 HIS A CA 1
ATOM 3688 C C . HIS A 1 455 ? 1.660 14.753 45.862 1.00 47.31 455 HIS A C 1
ATOM 3690 O O . HIS A 1 455 ? 1.634 15.112 44.689 1.00 47.31 455 HIS A O 1
ATOM 3696 N N . VAL A 1 456 ? 0.552 14.534 46.571 1.00 50.62 456 VAL A N 1
ATOM 3697 C CA . VAL A 1 456 ? -0.761 15.050 46.184 1.00 50.62 456 VAL A CA 1
ATOM 3698 C C . VAL A 1 456 ? -0.806 16.518 46.596 1.00 50.62 456 VAL A C 1
ATOM 3700 O O . VAL A 1 456 ? -0.816 16.816 47.789 1.00 50.62 456 VAL A O 1
ATOM 3703 N N . GLN A 1 457 ? -0.872 17.433 45.630 1.00 49.62 457 GLN A N 1
ATOM 3704 C CA . GLN A 1 457 ? -1.266 18.816 45.891 1.00 49.62 457 GLN A CA 1
ATOM 3705 C C . GLN A 1 457 ? -2.670 19.051 45.339 1.00 49.62 457 GLN A C 1
ATOM 3707 O O . GLN A 1 457 ? -2.898 18.979 44.135 1.00 49.62 457 GLN A O 1
ATOM 3712 N N . ARG A 1 458 ? -3.614 19.327 46.245 1.00 52.47 458 ARG A N 1
ATOM 3713 C CA . ARG A 1 458 ? -4.911 19.920 45.910 1.00 52.47 458 ARG A CA 1
ATOM 3714 C C . ARG A 1 458 ? -4.796 21.442 45.955 1.00 52.47 458 ARG A C 1
ATOM 3716 O O . ARG A 1 458 ? -4.247 21.981 46.917 1.00 52.47 458 ARG A O 1
ATOM 3723 N N . LYS A 1 459 ? -5.428 22.100 44.992 1.00 56.09 459 LYS A N 1
ATOM 3724 C CA . LYS A 1 459 ? -6.235 23.302 45.213 1.00 56.09 459 LYS A CA 1
ATOM 3725 C C . LYS A 1 459 ? -7.575 23.095 44.518 1.00 56.09 459 LYS A C 1
ATOM 3727 O O . LYS A 1 459 ? -7.577 22.311 43.545 1.00 56.09 459 LYS A O 1
#

pLDDT: mean 76.79, std 22.84, range [28.22, 98.38]

Foldseek 3Di:
DDDDDDDDDDDDDDDDPVVVVVVVVVVVVVVVVVVVVVVVVVVVVVVVVVVVVVVVVVVVVVVVVVVVVVVVVVVVVVVVVVVVVVVVVVVVVVVVVVVVVVVVVVVVVVVVVVVVVVVVVVVVVVVVVVVVVVVVVVVVVVVVVVVVVVVVVVVVVVVVVVVVVVVVVVVVVVVVVVVVVVVVVVVVVVVVVVVVVVVVVVVVVVVVVVVVVVVVVVVVVVVVVVVVVVVVVVVVVVVVVVVVVVVVCVVCVVVVVVVVVVVVVPPDDDDDDDDDDDDDDDDDDDDDDDDDDDPPPPDVVVVVVVVVVVVVVVVVVVVVVVVVVVVVVVVVVVVVVVVVVVVVVVVVVVVVVVVVVVVVVVVVVVVVVVVVVVVVVVVVVVVVVVVVVVVVVVCPPPVNVVVVVVVCVVCVVPVVPPPPDDPDPDDPDDDDDDDDDDDDDDDDDDDDDDDDDDDDDDD

Sequence (459 aa):
MKGLENESGESKSHMWMDTQNMSIKELKNTLLDSALKNEVLRKRNVETNRKVEELSRKISACEEEKKMADWIIDDMKHRGSKNVLYMEDLRRQNWEASRSLEEFRRRIWSSEEEMKRRESENIRCVKDLRRQNLEASTSLKELSRRISACEEEKKMADRVQEEMKRRESENIRCVEDLRRLNLEANQKVDELRDRLLACEEEKIMADRIREEMEVRESDLRGRLSRAKQSVVEMKERALEACKAAEVNRKRFANVVPIAVELCKLLRMNVDDLVGVKDEFVFAEFGNDATTTHEEEGKGKEREMMLNDQGKEKEIKLAKMEKEIDELKVQKQMDDRIIEDLRCRLLVLEEEKKKADMSAEEMRRRAMEAESEAKVMANELLKAEETMNELRRSVIEEPNVKDITNKLAGTTGTASHASTNSDGNEDKEKLGSSSPVCANDRQTKKRKEISKDCCHVQRK

Secondary structure (DSSP, 8-state):
------------S--SSHHHHHHHHHHHHHHHHHHHHHHHHHHHHHHHHHHHHHHHHHHHHHHHHHHHHHHHHHHHHHHHHHHHHHHHHHHHHHHHHHHHHHHHHHHHHHHHHHHHHHHHHHHHHHHHHHHHHHHHHHHHHHHHHHHHHHHHHHHHHHHHHHHHHHHHHHHHHHHHHHHHHHHHHHHHHHHHHHHHHHHHHHHHHHHHHHHHHHHHHHHHHHHHHHHHHHHHHHHHHHHHHHHHHHHHHHHHTTTHHHHHHHHHH--S------------------------------HHHHHHHHHHHHHHHHHHHHHHHHHHHHHHHHHHHHHHHHHHHHHHHHHHHHHHHHHHHHHHHHHHHHHHHHHHHHHHHHHHHHHHHHHHHHHHHHHTSHHHHHHHHHHHHHHTTTTTSSS----------------------------------------